Protein AF-0000000084526447 (afdb_homodimer)

Solvent-accessible surface area (backbone atoms only — not comparable to full-atom values): 24464 Å² total; per-residue (Å²): 120,60,74,82,53,64,22,21,62,47,30,57,46,52,72,67,58,48,51,52,49,49,68,57,42,78,48,70,50,77,42,50,63,66,36,70,79,43,54,52,67,42,79,49,63,55,31,36,35,30,63,37,50,38,36,32,34,33,40,65,47,93,87,65,54,66,25,44,58,45,77,42,48,33,22,29,61,77,42,55,64,23,67,59,59,30,33,40,76,32,26,34,31,23,66,28,60,27,33,31,37,33,31,46,42,70,57,53,51,51,51,26,58,74,32,49,67,51,40,38,50,59,49,29,54,54,44,44,53,39,36,48,37,45,48,49,31,38,38,54,38,71,38,53,73,58,26,33,49,32,25,49,53,54,50,50,52,52,54,32,35,55,40,67,64,31,75,84,81,52,63,28,78,45,73,59,51,55,61,55,52,8,29,59,65,39,42,53,49,70,53,39,54,50,38,50,47,52,34,37,74,70,52,29,32,43,76,54,96,37,26,36,36,72,70,28,60,69,57,31,30,62,61,24,57,53,69,70,68,46,69,58,72,64,37,42,66,87,73,97,123,57,75,84,54,62,22,22,61,48,30,57,46,51,72,66,57,49,51,51,48,51,68,57,41,77,47,69,50,79,43,50,62,66,36,70,80,42,52,51,67,43,80,49,62,56,31,36,35,30,62,36,50,39,37,32,33,33,40,65,47,92,88,64,53,65,24,44,58,45,76,41,46,32,22,30,61,77,42,55,64,23,66,58,60,32,34,39,76,32,29,33,30,25,64,28,61,26,32,32,36,33,31,45,40,69,58,54,51,50,51,25,58,74,32,50,64,51,40,37,51,57,50,29,54,54,43,44,54,39,36,49,38,45,47,50,32,38,36,56,38,71,39,53,72,56,26,34,50,33,28,50,52,52,50,51,51,54,55,32,34,55,39,67,64,31,75,85,81,51,65,30,79,45,74,58,51,56,61,54,51,9,29,59,66,38,45,53,48,70,54,40,54,50,37,51,47,52,34,37,75,69,52,28,31,44,76,55,96,36,27,35,37,71,69,27,61,69,56,31,29,61,62,23,60,54,68,70,69,47,70,59,72,64,38,43,64,88,74,99

Radius of gyration: 21.7 Å; Cα contacts (8 Å, |Δi|>4): 969; chains: 2; bounding box: 54×54×48 Å

Foldseek 3Di:
DDPLLCFFLVLLPDPVLVVLQVVQWPDKDKDAAFDWPAAFPDFDFKWKAWRAAKKFWWAADPVGDIATQDIDGRPATQPLVCLVVRGHNTIITGNHITMITMHGSVSLVVVCVVDVVSVVSSVVSVQLVVLVSVVLVVLQVPADPLLSLLQVVLVVQVRCVRSPQHDNQDKGFQQDDLPNVCSSNVHDSVSSVVSQVVCVVVQAWHDPPRIIGGRNNPVSCVSNVHDCVSNVDDSNVVVD/DDPLLCFFLVLLPDPVLVVLQVVQWPDKDKDAAFDWPAAFPDFDQKWKAWRAAKKFWWAADPVGDIATQDMDGRPATQPLVCLVVRGHNTIITGNHITMIIMHGSVSLVVVCVVDVVSVVSSVVSVQLVVLVSVVLVVLQVPADQLLSLLQVVLVVQVRCVRSPQHDNQDKGFQQDDLPNVCSSNVHDSVSSVVSQVVCVVVQAWHDPPRIIGGRDNPVSCVSNVHDCVSNVDDSNPVVD

InterPro domains:
  IPR000595 Cyclic nucleotide-binding domain [PF00027] (31-113)
  IPR000595 Cyclic nucleotide-binding domain [cd00038] (11-123)
  IPR012318 Crp-type HTH domain [PF13545] (150-219)
  IPR012318 Crp-type HTH domain [PS51063] (143-218)
  IPR012318 Crp-type HTH domain [SM00419] (168-216)
  IPR014710 RmlC-like jelly roll fold [G3DSA:2.60.120.10] (5-135)
  IPR018490 Cyclic nucleotide-binding domain superfamily [SSF51206] (9-129)
  IPR036388 Winged helix-like DNA-binding domain superfamily [G3DSA:1.10.10.10] (145-225)
  IPR036390 Winged helix DNA-binding domain superfamily [SSF46785] (149-219)

Nearest PDB structures (foldseek):
  8qto-assembly1_A-2  TM=9.232E-01  e=2.893E-15  Aliivibrio fischeri
  5e44-assembly1_A-2  TM=9.303E-01  e=6.858E-15  Aliivibrio fischeri
  5cvr-assembly1_A-2  TM=9.338E-01  e=3.639E-14  Aliivibrio fischeri
  7pza-assembly1_A  TM=8.428E-01  e=4.581E-14  Sinorhizobium meliloti 1021
  2xkp-assembly3_F  TM=8.494E-01  e=9.116E-11  Synechococcus elongatus PCC 7942 = FACHB-805

Structure (mmCIF, N/CA/C/O backbone):
data_AF-0000000084526447-model_v1
#
loop_
_entity.id
_entity.type
_entity.pdbx_description
1 polymer 'cAMP-binding protein'
#
loop_
_atom_site.group_PDB
_atom_site.id
_atom_site.type_symbol
_atom_site.label_atom_id
_atom_site.label_alt_id
_atom_site.label_comp_id
_atom_site.label_asym_id
_atom_site.label_entity_id
_atom_site.label_seq_id
_atom_site.pdbx_PDB_ins_code
_atom_site.Cartn_x
_atom_site.Cartn_y
_atom_site.Cartn_z
_atom_site.occupancy
_atom_site.B_iso_or_equiv
_atom_site.auth_seq_id
_atom_site.auth_comp_id
_atom_site.auth_asym_id
_atom_site.auth_atom_id
_atom_site.pdbx_PDB_model_num
ATOM 1 N N . MET A 1 1 ? 15.359 24.891 1.399 1 83.69 1 MET A N 1
ATOM 2 C CA . MET A 1 1 ? 14.914 24.078 2.521 1 83.69 1 MET A CA 1
ATOM 3 C C . MET A 1 1 ? 15.719 24.391 3.777 1 83.69 1 MET A C 1
ATOM 5 O O . MET A 1 1 ? 16.922 24.625 3.701 1 83.69 1 MET A O 1
ATOM 9 N N . ASP A 1 2 ? 15.047 24.625 4.832 1 80.38 2 ASP A N 1
ATOM 10 C CA . ASP A 1 2 ? 15.75 24.922 6.082 1 80.38 2 ASP A CA 1
ATOM 11 C C . ASP A 1 2 ? 15.414 23.891 7.156 1 80.38 2 ASP A C 1
ATOM 13 O O . ASP A 1 2 ? 14.859 22.828 6.855 1 80.38 2 ASP A O 1
ATOM 17 N N . ASP A 1 3 ? 15.836 24.188 8.359 1 85.44 3 ASP A N 1
ATOM 18 C CA . ASP A 1 3 ? 15.742 23.234 9.461 1 85.44 3 ASP A CA 1
ATOM 19 C C . ASP A 1 3 ? 14.289 22.938 9.797 1 85.44 3 ASP A C 1
ATOM 21 O O . ASP A 1 3 ? 13.977 21.859 10.305 1 85.44 3 ASP A O 1
ATOM 25 N N . THR A 1 4 ? 13.43 23.812 9.531 1 86.44 4 THR A N 1
ATOM 26 C CA . THR A 1 4 ? 12.023 23.594 9.852 1 86.44 4 THR A CA 1
ATOM 27 C C . THR A 1 4 ? 11.414 22.547 8.93 1 86.44 4 THR A C 1
ATOM 29 O O . THR A 1 4 ? 10.375 21.969 9.25 1 86.44 4 THR A O 1
ATOM 32 N N . ASN A 1 5 ? 12.133 22.297 7.836 1 93.5 5 ASN A N 1
ATOM 33 C CA . ASN A 1 5 ? 11.648 21.297 6.887 1 93.5 5 ASN A CA 1
ATOM 34 C C . ASN A 1 5 ? 12.125 19.891 7.254 1 93.5 5 ASN A C 1
ATOM 36 O O . ASN A 1 5 ? 11.633 18.906 6.711 1 93.5 5 ASN A O 1
ATOM 40 N N . TYR A 1 6 ? 13.086 19.875 8.156 1 94.94 6 TYR A N 1
ATOM 41 C CA . TYR A 1 6 ? 13.5 18.578 8.703 1 94.94 6 TYR A CA 1
ATOM 42 C C . TYR A 1 6 ? 12.5 18.078 9.742 1 94.94 6 TYR A C 1
ATOM 44 O O . TYR A 1 6 ? 12.742 18.188 10.945 1 94.94 6 TYR A O 1
ATOM 52 N N . THR A 1 7 ? 11.344 17.578 9.32 1 94.81 7 THR A N 1
ATOM 53 C CA . THR A 1 7 ? 10.203 17.203 10.148 1 94.81 7 THR A CA 1
ATOM 54 C C . THR A 1 7 ? 9.484 15.992 9.562 1 94.81 7 THR A C 1
ATOM 56 O O . THR A 1 7 ? 9.805 15.547 8.453 1 94.81 7 THR A O 1
ATOM 59 N N . GLY A 1 8 ? 8.594 15.375 10.344 1 95.88 8 GLY A N 1
ATOM 60 C CA . GLY A 1 8 ? 7.844 14.242 9.836 1 95.88 8 GLY A CA 1
ATOM 61 C C . GLY A 1 8 ? 8.727 13.062 9.453 1 95.88 8 GLY A C 1
ATOM 62 O O . GLY A 1 8 ? 9.672 12.742 10.172 1 95.88 8 GLY A O 1
ATOM 63 N N . MET A 1 9 ? 8.414 12.445 8.391 1 96.38 9 MET A N 1
ATOM 64 C CA . MET A 1 9 ? 9.031 11.172 8.031 1 96.38 9 MET A CA 1
ATOM 65 C C . MET A 1 9 ? 10.508 11.367 7.688 1 96.38 9 MET A C 1
ATOM 67 O O . MET A 1 9 ? 11.32 10.461 7.895 1 96.38 9 MET A O 1
ATOM 71 N N . VAL A 1 10 ? 10.938 12.562 7.195 1 96.62 10 VAL A N 1
ATOM 72 C CA . VAL A 1 10 ? 12.328 12.742 6.773 1 96.62 10 VAL A CA 1
ATOM 73 C C . VAL A 1 10 ? 13.227 12.867 8 1 96.62 10 VAL A C 1
ATOM 75 O O . VAL A 1 10 ? 14.453 12.844 7.883 1 96.62 10 VAL A O 1
ATOM 78 N N . ARG A 1 11 ? 12.609 12.977 9.164 1 95.69 11 ARG A N 1
ATOM 79 C CA . ARG A 1 11 ? 13.414 12.945 10.383 1 95.69 11 ARG A CA 1
ATO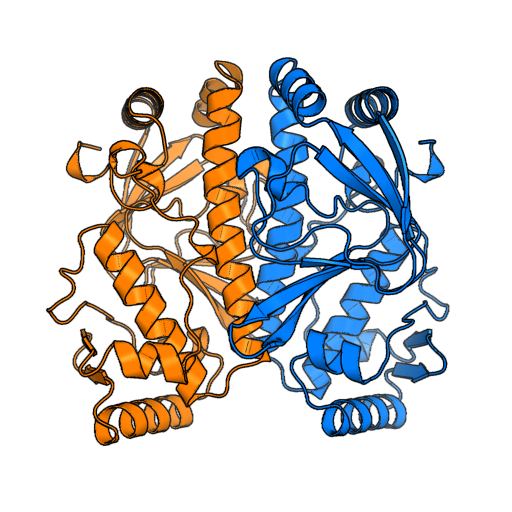M 80 C C . ARG A 1 11 ? 14.062 11.57 10.57 1 95.69 11 ARG A C 1
ATOM 82 O O . ARG A 1 11 ? 14.969 11.422 11.391 1 95.69 11 ARG A O 1
ATOM 89 N N . ARG A 1 12 ? 13.641 10.609 9.82 1 94.81 12 ARG A N 1
ATOM 90 C CA . ARG A 1 12 ? 14.25 9.289 9.836 1 94.81 12 ARG A CA 1
ATOM 91 C C . ARG A 1 12 ? 15.594 9.297 9.125 1 94.81 12 ARG A C 1
ATOM 93 O O . ARG A 1 12 ? 16.406 8.375 9.289 1 94.81 12 ARG A O 1
ATOM 100 N N . LEU A 1 13 ? 15.789 10.25 8.25 1 95.75 13 LEU A N 1
ATOM 101 C CA . LEU A 1 13 ? 17.078 10.367 7.555 1 95.75 13 LEU A CA 1
ATOM 102 C C . LEU A 1 13 ? 18.141 10.922 8.492 1 95.75 13 LEU A C 1
ATOM 104 O O . LEU A 1 13 ? 17.859 11.742 9.359 1 95.75 13 LEU A O 1
ATOM 108 N N . SER A 1 14 ? 19.344 10.492 8.281 1 94.31 14 SER A N 1
ATOM 109 C CA . SER A 1 14 ? 20.453 11.086 9.031 1 94.31 14 SER A CA 1
ATOM 110 C C . SER A 1 14 ? 20.594 12.57 8.727 1 94.31 14 SER A C 1
ATOM 112 O O . SER A 1 14 ? 20.25 13.023 7.633 1 94.31 14 SER A O 1
ATOM 114 N N . PRO A 1 15 ? 21.156 13.328 9.719 1 94 15 PRO A N 1
ATOM 115 C CA . PRO A 1 15 ? 21.391 14.75 9.469 1 94 15 PRO A CA 1
ATOM 116 C C . PRO A 1 15 ? 22.266 14.984 8.242 1 94 15 PRO A C 1
ATOM 118 O O . PRO A 1 15 ? 22.062 15.961 7.512 1 94 15 PRO A O 1
ATOM 121 N N . ASP A 1 16 ? 23.219 14.133 8.016 1 94.69 16 ASP A N 1
ATOM 122 C CA . ASP A 1 16 ? 24.109 14.273 6.871 1 94.69 16 ASP A CA 1
ATOM 123 C C . ASP A 1 16 ? 23.344 14.109 5.559 1 94.69 16 ASP A C 1
ATOM 125 O O . ASP A 1 16 ? 23.469 14.93 4.652 1 94.69 16 ASP A O 1
ATOM 129 N N . LEU A 1 17 ? 22.547 13.07 5.445 1 94.94 17 LEU A N 1
ATOM 130 C CA . LEU A 1 17 ? 21.766 12.867 4.23 1 94.94 17 LEU A CA 1
ATOM 131 C C . LEU A 1 17 ? 20.781 14.008 4.027 1 94.94 17 LEU A C 1
ATOM 133 O O . LEU A 1 17 ? 20.578 14.469 2.898 1 94.94 17 LEU A O 1
ATOM 137 N N . TRP A 1 18 ? 20.156 14.461 5.102 1 95.44 18 TRP A N 1
ATOM 138 C CA . TRP A 1 18 ? 19.234 15.586 5 1 95.44 18 TRP A CA 1
ATOM 139 C C . TRP A 1 18 ? 19.938 16.812 4.441 1 95.44 18 TRP A C 1
ATOM 141 O O . TRP A 1 18 ? 19.406 17.5 3.561 1 95.44 18 TRP A O 1
ATOM 151 N N . ARG A 1 19 ? 21.094 17.094 4.949 1 95.19 19 ARG A N 1
ATOM 152 C CA . ARG A 1 19 ? 21.875 18.234 4.461 1 95.19 19 ARG A CA 1
ATOM 153 C C . ARG A 1 19 ? 22.172 18.094 2.973 1 95.19 19 ARG A C 1
ATOM 155 O O . ARG A 1 19 ? 22.016 19.047 2.209 1 95.19 19 ARG A O 1
ATOM 162 N N . ARG A 1 20 ? 22.562 16.922 2.572 1 95.31 20 ARG A N 1
ATOM 163 C CA . ARG A 1 20 ? 22.891 16.688 1.169 1 95.31 20 ARG A CA 1
ATOM 164 C C . ARG A 1 20 ? 21.656 16.859 0.288 1 95.31 20 ARG A C 1
ATOM 166 O O . ARG A 1 20 ? 21.75 17.422 -0.808 1 95.31 20 ARG A O 1
ATOM 173 N N . LEU A 1 21 ? 20.516 16.359 0.787 1 95.56 21 LEU A N 1
ATOM 174 C CA . LEU A 1 21 ? 19.266 16.547 0.059 1 95.56 21 LEU A CA 1
ATOM 175 C C . LEU A 1 21 ? 18.922 18.031 -0.045 1 95.56 21 LEU A C 1
ATOM 177 O O . LEU A 1 21 ? 18.531 18.5 -1.114 1 95.56 21 LEU A O 1
ATOM 181 N N . SER A 1 22 ? 19.078 18.719 1.029 1 94.69 22 SER A N 1
ATOM 182 C CA . SER A 1 22 ? 18.75 20.141 1.068 1 94.69 22 SER A CA 1
ATOM 183 C C . SER A 1 22 ? 19.594 20.922 0.066 1 94.69 22 SER A C 1
ATOM 185 O O . SER A 1 22 ? 19.109 21.875 -0.535 1 94.69 22 SER A O 1
ATOM 187 N N . GLU A 1 23 ? 20.766 20.469 -0.119 1 93.75 23 GLU A N 1
ATOM 188 C CA . GLU A 1 23 ? 21.672 21.125 -1.06 1 93.75 23 GLU A CA 1
ATOM 189 C C . GLU A 1 23 ? 21.359 20.719 -2.498 1 93.75 23 GLU A C 1
ATOM 191 O O . GLU A 1 23 ? 21.594 21.5 -3.428 1 93.75 23 GLU A O 1
ATOM 196 N N . ALA A 1 24 ? 20.797 19.562 -2.623 1 93.19 24 ALA A N 1
ATOM 197 C CA . ALA A 1 24 ? 20.625 19 -3.957 1 93.19 24 ALA A CA 1
ATOM 198 C C . ALA A 1 24 ? 19.297 19.453 -4.57 1 93.19 24 ALA A C 1
ATOM 200 O O . ALA A 1 24 ? 19.078 19.297 -5.773 1 93.19 24 ALA A O 1
ATOM 201 N N . HIS A 1 25 ? 18.359 19.984 -3.754 1 92.56 25 HIS A N 1
ATOM 202 C CA . HIS A 1 25 ? 17.047 20.312 -4.316 1 92.56 25 HIS A CA 1
ATOM 203 C C . HIS A 1 25 ? 17.172 21.391 -5.383 1 92.56 25 HIS A C 1
ATOM 205 O O . HIS A 1 25 ? 18 22.281 -5.281 1 92.56 25 HIS A O 1
ATOM 211 N N . SER A 1 26 ? 16.359 21.391 -6.402 1 92.75 26 SER A N 1
ATOM 212 C CA . SER A 1 26 ? 16.422 22.281 -7.559 1 92.75 26 SER A CA 1
ATOM 213 C C . SER A 1 26 ? 15.484 23.469 -7.402 1 92.75 26 SER A C 1
ATOM 215 O O . SER A 1 26 ? 15.359 24.281 -8.312 1 92.75 26 SER A O 1
ATOM 217 N N . GLY A 1 27 ? 14.766 23.547 -6.312 1 94.56 27 GLY A N 1
ATOM 218 C CA . GLY A 1 27 ? 13.812 24.609 -6.043 1 94.56 27 GLY A CA 1
ATOM 219 C C . GLY A 1 27 ? 12.508 24.094 -5.457 1 94.56 27 GLY A C 1
ATOM 220 O O . GLY A 1 27 ? 12.375 22.906 -5.148 1 94.56 27 GLY A O 1
ATOM 221 N N . SER A 1 28 ? 11.664 25.125 -5.207 1 96.44 28 SER A N 1
ATOM 222 C CA . SER A 1 28 ? 10.336 24.797 -4.688 1 96.44 28 SER A CA 1
ATOM 223 C C . SER A 1 28 ? 9.242 25.406 -5.551 1 96.44 28 SER A C 1
ATOM 225 O O . SER A 1 28 ? 9.477 26.391 -6.258 1 96.44 28 SER A O 1
ATOM 227 N N . ILE A 1 29 ? 8.117 24.781 -5.551 1 97.44 29 ILE A N 1
ATOM 228 C CA . ILE A 1 29 ? 6.969 25.328 -6.266 1 97.44 29 ILE A CA 1
ATOM 229 C C . ILE A 1 29 ? 5.746 25.344 -5.352 1 97.44 29 ILE A C 1
ATOM 231 O O . ILE A 1 29 ? 5.668 24.547 -4.402 1 97.44 29 ILE A O 1
ATOM 235 N N . ASP A 1 30 ? 4.863 26.25 -5.707 1 98.38 30 ASP A N 1
ATOM 236 C CA . ASP A 1 30 ? 3.58 26.344 -5.02 1 98.38 30 ASP A CA 1
ATOM 237 C C . ASP A 1 30 ? 2.469 25.703 -5.855 1 98.38 30 ASP A C 1
ATOM 239 O O . ASP A 1 30 ? 2.443 25.859 -7.078 1 98.38 30 ASP A O 1
ATOM 243 N N . LEU A 1 31 ? 1.662 25 -5.16 1 98.38 31 LEU A N 1
ATOM 244 C CA . LEU A 1 31 ? 0.501 24.375 -5.793 1 98.38 31 LEU A CA 1
ATOM 245 C C . LEU A 1 31 ? -0.792 25.031 -5.309 1 98.38 31 LEU A C 1
ATOM 247 O O . LEU A 1 31 ? -0.927 25.344 -4.125 1 98.38 31 LEU A O 1
ATOM 251 N N . SER A 1 32 ? -1.731 25.203 -6.227 1 97.94 32 SER A N 1
ATOM 252 C CA . SER A 1 32 ? -3.062 25.688 -5.887 1 97.94 32 SER A CA 1
ATOM 253 C C . SER A 1 32 ? -3.963 24.562 -5.398 1 97.94 32 SER A C 1
ATOM 255 O O . SER A 1 32 ? -3.67 23.391 -5.625 1 97.94 32 SER A O 1
ATOM 257 N N . PRO A 1 33 ? -5.031 24.969 -4.691 1 95.31 33 PRO A N 1
ATOM 258 C CA . PRO A 1 33 ? -5.988 23.938 -4.285 1 95.31 33 PRO A CA 1
ATOM 259 C C . PRO A 1 33 ? -6.52 23.125 -5.469 1 95.31 33 PRO A C 1
ATOM 261 O O . PRO A 1 33 ? -6.926 23.703 -6.48 1 95.31 33 PRO A O 1
ATOM 264 N N . ARG A 1 34 ? -6.383 21.812 -5.35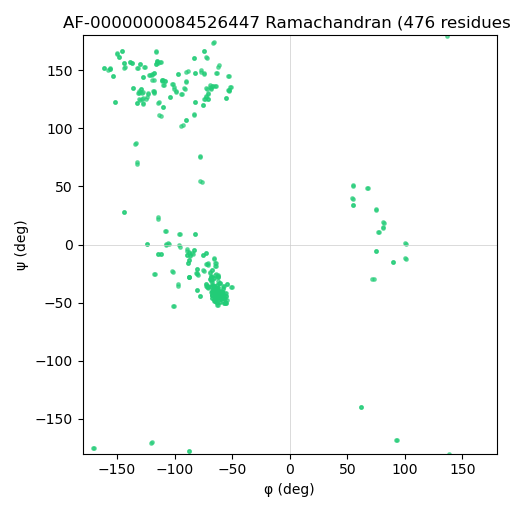9 1 93.81 34 ARG A N 1
ATOM 265 C CA . ARG A 1 34 ? -6.926 20.844 -6.305 1 93.81 34 ARG A CA 1
ATOM 266 C C . ARG A 1 34 ? -6.074 20.781 -7.566 1 93.81 34 ARG A C 1
ATOM 268 O O . ARG A 1 34 ? -6.477 20.172 -8.562 1 93.81 34 ARG A O 1
ATOM 275 N N . GLU A 1 35 ? -5 21.375 -7.457 1 97.44 35 GLU A N 1
ATOM 276 C CA . GLU A 1 35 ? -4.082 21.266 -8.586 1 97.44 35 GLU A CA 1
ATOM 277 C C . GLU A 1 35 ? -3.484 19.859 -8.672 1 97.44 35 GLU A C 1
ATOM 279 O O . GLU A 1 35 ? -3.018 19.312 -7.664 1 97.44 35 GLU A O 1
ATOM 284 N N . VAL A 1 36 ? -3.566 19.25 -9.898 1 97.62 36 VAL A N 1
ATOM 285 C CA . VAL A 1 36 ? -2.93 17.969 -10.141 1 97.62 36 VAL A CA 1
ATOM 286 C C . VAL A 1 36 ? -1.453 18.172 -10.469 1 97.62 36 VAL A C 1
ATOM 288 O O . VAL A 1 36 ? -1.115 18.719 -11.523 1 97.62 36 VAL A O 1
ATOM 291 N N . MET A 1 37 ? -0.598 17.75 -9.609 1 97.69 37 MET A N 1
ATOM 292 C CA . MET A 1 37 ? 0.84 17.922 -9.797 1 97.69 37 MET A CA 1
ATOM 293 C C . MET A 1 37 ? 1.388 16.891 -10.781 1 97.69 37 MET A C 1
ATOM 295 O O . MET A 1 37 ? 2.258 17.203 -11.594 1 97.69 37 MET A O 1
ATOM 299 N N . THR A 1 38 ? 0.958 15.656 -10.625 1 97.12 38 THR A N 1
ATOM 300 C CA . THR A 1 38 ? 1.364 14.547 -11.477 1 97.12 38 THR A CA 1
ATOM 301 C C . THR A 1 38 ? 0.161 13.688 -11.859 1 97.12 38 THR A C 1
ATOM 303 O O . THR A 1 38 ? -0.664 13.352 -11 1 97.12 38 THR A O 1
ATOM 306 N N . ARG A 1 39 ? 0.069 13.336 -13.109 1 96.12 39 ARG A N 1
ATOM 307 C CA . ARG A 1 39 ? -0.981 12.438 -13.578 1 96.12 39 ARG A CA 1
ATOM 308 C C . ARG A 1 39 ? -0.477 11 -13.656 1 96.12 39 ARG A C 1
ATOM 310 O O . ARG A 1 39 ? 0.679 10.758 -14.016 1 96.12 39 ARG A O 1
ATOM 317 N N . ALA A 1 40 ? -1.396 10.125 -13.383 1 95.5 40 ALA A N 1
ATOM 318 C CA . ALA A 1 40 ? -1.054 8.719 -13.562 1 95.5 40 ALA A CA 1
ATOM 319 C C . ALA A 1 40 ? -0.498 8.461 -14.961 1 95.5 40 ALA A C 1
ATOM 321 O O . ALA A 1 40 ? -1.024 8.977 -15.945 1 95.5 40 ALA A O 1
ATOM 322 N N . GLY A 1 41 ? 0.646 7.715 -14.961 1 93.94 41 GLY A N 1
ATOM 323 C CA . GLY A 1 41 ? 1.217 7.324 -16.234 1 93.94 41 GLY A CA 1
ATOM 324 C C . GLY A 1 41 ? 2.213 8.328 -16.781 1 93.94 41 GLY A C 1
ATOM 325 O O . GLY A 1 41 ? 2.963 8.031 -17.719 1 93.94 41 GLY A O 1
ATOM 326 N N . GLN A 1 42 ? 2.195 9.5 -16.234 1 94.81 42 GLN A N 1
ATOM 327 C CA . GLN A 1 42 ? 3.146 10.523 -16.672 1 94.81 42 GLN A CA 1
ATOM 328 C C . GLN A 1 42 ? 4.574 10.133 -16.297 1 94.81 42 GLN A C 1
ATOM 330 O O . GLN A 1 42 ? 4.828 9.688 -15.18 1 94.81 42 GLN A O 1
ATOM 335 N N . ARG A 1 43 ? 5.488 10.336 -17.266 1 95.81 43 ARG A N 1
ATOM 336 C CA . ARG A 1 43 ? 6.891 10.062 -16.984 1 95.81 43 ARG A CA 1
ATOM 337 C C . ARG A 1 43 ? 7.469 11.125 -16.047 1 95.81 43 ARG A C 1
ATOM 339 O O . ARG A 1 43 ? 7.277 12.328 -16.266 1 95.81 43 ARG A O 1
ATOM 346 N N . LEU A 1 44 ? 8.195 10.633 -15.039 1 95.94 44 LEU A N 1
ATOM 347 C CA . LEU A 1 44 ? 8.734 11.539 -14.039 1 95.94 44 LEU A CA 1
ATOM 348 C C . LEU A 1 44 ? 10.25 11.641 -14.148 1 95.94 44 LEU A C 1
ATOM 350 O O . LEU A 1 44 ? 10.93 10.633 -14.391 1 95.94 44 LEU A O 1
ATOM 354 N N . HIS A 1 45 ? 10.742 12.859 -13.938 1 96.5 45 HIS A N 1
ATOM 355 C CA . HIS A 1 45 ? 12.18 13.094 -13.891 1 96.5 45 HIS A CA 1
ATOM 356 C C . HIS A 1 45 ? 12.586 13.766 -12.586 1 96.5 45 HIS A C 1
ATOM 358 O O . HIS A 1 45 ? 13.773 14.039 -12.359 1 96.5 45 HIS A O 1
ATOM 364 N N . ARG A 1 46 ? 11.57 13.977 -11.805 1 97.44 46 ARG A N 1
ATOM 365 C CA . ARG A 1 46 ? 11.789 14.602 -10.5 1 97.44 46 ARG A CA 1
ATOM 366 C C . ARG A 1 46 ? 10.953 13.93 -9.422 1 97.44 46 ARG A C 1
ATOM 368 O O . ARG A 1 46 ? 9.969 13.25 -9.727 1 97.44 46 ARG A O 1
ATOM 375 N N . SER A 1 47 ? 11.375 14.062 -8.25 1 97.88 47 SER A N 1
ATOM 376 C CA . SER A 1 47 ? 10.594 13.742 -7.059 1 97.88 47 SER A CA 1
ATOM 377 C C . SER A 1 47 ? 10.312 14.992 -6.234 1 97.88 47 SER A C 1
ATOM 379 O O . SER A 1 47 ? 11.023 16 -6.355 1 97.88 47 SER A O 1
ATOM 381 N N . ALA A 1 48 ? 9.297 14.945 -5.438 1 98.44 48 ALA A N 1
ATOM 382 C CA . ALA A 1 48 ? 8.875 16.125 -4.684 1 98.44 48 ALA A CA 1
ATOM 383 C C . ALA A 1 48 ? 8.719 15.797 -3.199 1 98.44 48 ALA A C 1
ATOM 385 O O . ALA A 1 48 ? 8.125 14.781 -2.838 1 98.44 48 ALA A O 1
ATOM 386 N N . LEU A 1 49 ? 9.25 16.641 -2.363 1 98.5 49 LEU A N 1
ATOM 387 C CA . LEU A 1 49 ? 9.07 16.594 -0.916 1 98.5 49 LEU A CA 1
ATOM 388 C C . LEU A 1 49 ? 8.086 17.656 -0.454 1 98.5 49 LEU A C 1
ATOM 390 O O . LEU A 1 49 ? 8.258 18.844 -0.77 1 98.5 49 LEU A O 1
ATOM 394 N N . LEU A 1 50 ? 7.09 17.25 0.285 1 98.56 50 LEU A N 1
ATOM 395 C CA . LEU A 1 50 ? 6.078 18.188 0.754 1 98.56 50 LEU A CA 1
ATOM 396 C C . LEU A 1 50 ? 6.617 19.047 1.896 1 98.56 50 LEU A C 1
ATOM 398 O O . LEU A 1 50 ? 7.023 18.516 2.934 1 98.56 50 LEU A O 1
ATOM 402 N N . LEU A 1 51 ? 6.625 20.328 1.674 1 97.88 51 LEU A N 1
ATOM 403 C CA . LEU A 1 51 ? 7.145 21.266 2.672 1 97.88 51 LEU A CA 1
ATOM 404 C C . LEU A 1 51 ? 6.012 21.844 3.508 1 97.88 51 LEU A C 1
ATOM 406 O O . LEU A 1 51 ? 6.188 22.125 4.699 1 97.88 51 LEU A O 1
ATOM 410 N N . ASP A 1 52 ? 4.93 22.047 2.906 1 97.06 52 ASP A N 1
ATOM 411 C CA . ASP A 1 52 ? 3.75 22.609 3.545 1 97.06 52 ASP A CA 1
ATOM 412 C C . ASP A 1 52 ? 2.477 22.219 2.803 1 97.06 52 ASP A C 1
ATOM 414 O O . ASP A 1 52 ? 2.496 22.031 1.586 1 97.06 52 ASP A O 1
ATOM 418 N N . GLY A 1 53 ? 1.359 22.141 3.629 1 96.38 53 GLY A N 1
ATOM 419 C CA . GLY A 1 53 ? 0.082 21.766 3.045 1 96.38 53 GLY A CA 1
ATOM 420 C C . GLY A 1 53 ? -0.196 20.281 3.127 1 96.38 53 GLY A C 1
ATOM 421 O O . GLY A 1 53 ? 0.402 19.578 3.941 1 96.38 53 GLY A O 1
ATOM 422 N N . ILE A 1 54 ? -1.238 19.859 2.391 1 97.12 54 ILE A N 1
ATOM 423 C CA . ILE A 1 54 ? -1.658 18.469 2.34 1 97.12 54 ILE A CA 1
ATOM 424 C C . ILE A 1 54 ? -1.853 18.031 0.888 1 97.12 54 ILE A C 1
ATOM 426 O O . ILE A 1 54 ? -2.477 18.75 0.101 1 97.12 54 ILE A O 1
ATOM 430 N N . ILE A 1 55 ? -1.275 16.938 0.551 1 97.94 55 ILE A N 1
ATOM 431 C CA . ILE A 1 55 ? -1.399 16.375 -0.789 1 97.94 55 ILE A CA 1
ATOM 432 C C . ILE A 1 55 ? -1.992 14.961 -0.706 1 97.94 55 ILE A C 1
ATOM 434 O O . ILE A 1 55 ? -1.75 14.234 0.26 1 97.94 55 ILE A O 1
ATOM 438 N N . ALA A 1 56 ? -2.787 14.602 -1.705 1 97.81 56 ALA A N 1
ATOM 439 C CA . ALA A 1 56 ? -3.389 13.273 -1.782 1 97.81 56 ALA A CA 1
ATOM 440 C C . ALA A 1 56 ? -2.92 12.531 -3.029 1 97.81 56 ALA A C 1
ATOM 442 O O . ALA A 1 56 ? -2.562 13.148 -4.035 1 97.81 56 ALA A O 1
ATOM 443 N N . ARG A 1 57 ? -2.807 11.25 -2.932 1 97.94 57 ARG A N 1
ATOM 444 C CA . ARG A 1 57 ? -2.717 10.367 -4.09 1 97.94 57 ARG A CA 1
ATOM 445 C C . ARG A 1 57 ? -4.07 9.742 -4.41 1 97.94 57 ARG A C 1
ATOM 447 O O . ARG A 1 57 ? -4.75 9.234 -3.52 1 97.94 57 ARG A O 1
ATOM 454 N N . GLU A 1 58 ? -4.457 9.797 -5.656 1 97.06 58 GLU A N 1
ATOM 455 C CA . GLU A 1 58 ? -5.785 9.344 -6.062 1 97.06 58 GLU A CA 1
ATOM 456 C C . GLU A 1 58 ? -5.703 8.344 -7.215 1 97.06 58 GLU A C 1
ATOM 458 O O . GLU A 1 58 ? -5.043 8.609 -8.219 1 97.06 58 GLU A O 1
ATOM 463 N N . VAL A 1 59 ? -6.309 7.211 -7 1 96.19 59 VAL A N 1
ATOM 464 C CA . VAL A 1 59 ? -6.484 6.242 -8.078 1 96.19 59 VAL A CA 1
ATOM 465 C C . VAL A 1 59 ? -7.848 6.445 -8.734 1 96.19 59 VAL A C 1
ATOM 467 O O . VAL A 1 59 ? -8.867 6.559 -8.055 1 96.19 59 VAL A O 1
ATOM 470 N N . THR A 1 60 ? -7.82 6.539 -10.039 1 90 60 THR A N 1
ATOM 471 C CA . THR A 1 60 ? -9.039 6.723 -10.82 1 90 60 THR A CA 1
ATOM 472 C C . THR A 1 60 ? -9.25 5.547 -11.773 1 90 60 THR A C 1
ATOM 474 O O . THR A 1 60 ? -8.328 5.133 -12.469 1 90 60 THR A O 1
ATOM 477 N N . ASP A 1 61 ? -10.453 5.02 -11.781 1 85.12 61 ASP A N 1
ATOM 478 C CA . ASP A 1 61 ? -10.719 3.939 -12.727 1 85.12 61 ASP A CA 1
ATOM 479 C C . ASP A 1 61 ? -11.172 4.484 -14.078 1 85.12 61 ASP A C 1
ATOM 481 O O . ASP A 1 61 ? -11.219 5.703 -14.273 1 85.12 61 ASP A O 1
ATOM 485 N N . ARG A 1 62 ? -11.484 3.582 -15 1 81.56 62 ARG A N 1
ATOM 486 C CA . ARG A 1 62 ? -11.844 3.939 -16.375 1 81.56 62 ARG A CA 1
ATOM 487 C C . ARG A 1 62 ? -13.203 4.637 -16.406 1 81.56 62 ARG A C 1
ATOM 489 O O . ARG A 1 62 ? -13.5 5.375 -17.359 1 81.56 62 ARG A O 1
ATOM 496 N N . GLY A 1 63 ? -13.992 4.422 -15.477 1 80 63 GLY A N 1
ATOM 497 C CA . GLY A 1 63 ? -15.297 5.055 -15.406 1 80 63 GLY A CA 1
ATOM 498 C C . GLY A 1 63 ? -15.266 6.414 -14.734 1 80 63 GLY A C 1
ATOM 499 O O . GLY A 1 63 ? -16.281 7.105 -14.672 1 80 63 GLY A O 1
ATOM 500 N N . GLY A 1 64 ? -14.133 6.746 -14.148 1 83.75 64 GLY A N 1
ATOM 501 C CA . GLY A 1 64 ? -13.977 8.055 -13.539 1 83.75 64 GLY A CA 1
ATOM 502 C C . GLY A 1 64 ? -14.156 8.031 -12.031 1 83.75 64 GLY A C 1
ATOM 503 O O . GLY A 1 64 ? -14.07 9.07 -11.375 1 83.75 64 GLY A O 1
ATOM 504 N N . ASN A 1 65 ? -14.398 6.902 -11.461 1 86.88 65 ASN A N 1
ATOM 505 C CA . ASN A 1 65 ? -14.469 6.805 -10.008 1 86.88 65 ASN A CA 1
ATOM 506 C C . ASN A 1 65 ? -13.094 6.996 -9.367 1 86.88 65 ASN A C 1
ATOM 508 O O . ASN A 1 65 ? -12.102 6.441 -9.844 1 86.88 65 ASN A O 1
ATOM 512 N N . ARG A 1 66 ? -13.156 7.797 -8.312 1 90.69 66 ARG A N 1
ATOM 513 C CA . ARG A 1 66 ? -11.891 8.148 -7.672 1 90.69 66 ARG A CA 1
ATOM 514 C C . ARG A 1 66 ? -11.852 7.656 -6.227 1 90.69 66 ARG A C 1
ATOM 516 O O . ARG A 1 66 ? -12.867 7.668 -5.531 1 90.69 66 ARG A O 1
ATOM 523 N N . GLN A 1 67 ? -10.711 7.215 -5.871 1 95.69 67 GLN A N 1
ATOM 524 C CA . GLN A 1 67 ? -10.43 6.848 -4.488 1 95.69 67 GLN A CA 1
ATOM 525 C C . GLN A 1 67 ? -9.102 7.449 -4.023 1 95.69 67 GLN A C 1
ATOM 527 O O . GLN A 1 67 ? -8.07 7.262 -4.668 1 95.69 67 GLN A O 1
ATOM 532 N N . ILE A 1 68 ? -9.188 8.242 -2.963 1 97.56 68 ILE A N 1
ATOM 533 C CA . ILE A 1 68 ? -7.945 8.68 -2.328 1 97.56 68 ILE A CA 1
ATOM 534 C C . ILE A 1 68 ? -7.289 7.5 -1.613 1 97.56 68 ILE A C 1
ATOM 536 O O . ILE A 1 68 ? -7.914 6.844 -0.776 1 97.56 68 ILE A O 1
ATOM 540 N N . VAL A 1 69 ? -6.039 7.266 -1.964 1 97.62 69 VAL A N 1
ATOM 541 C CA . VAL A 1 69 ? -5.41 6.055 -1.444 1 97.62 69 VAL A CA 1
ATOM 542 C C . VAL A 1 69 ? -4.273 6.426 -0.499 1 97.62 69 VAL A C 1
ATOM 544 O O . VAL A 1 69 ? -3.703 5.562 0.17 1 97.62 69 VAL A O 1
ATOM 547 N N . SER A 1 70 ? -3.961 7.664 -0.441 1 97.81 70 SER A N 1
ATOM 548 C CA . SER A 1 70 ? -2.949 8.125 0.504 1 97.81 70 SER A CA 1
ATOM 549 C C . SER A 1 70 ? -3.053 9.633 0.735 1 97.81 70 SER A C 1
ATOM 551 O O . SER A 1 70 ? -3.533 10.367 -0.13 1 97.81 70 SER A O 1
ATOM 553 N N . ILE A 1 71 ? -2.633 10.023 1.922 1 98 71 ILE A N 1
ATOM 554 C CA . ILE A 1 71 ? -2.502 11.422 2.299 1 98 71 ILE A CA 1
ATOM 555 C C . ILE A 1 71 ? -1.067 11.711 2.736 1 98 71 ILE A C 1
ATOM 557 O O . ILE A 1 71 ? -0.492 10.961 3.527 1 98 71 ILE A O 1
ATOM 561 N N . GLN A 1 72 ? -0.564 12.742 2.172 1 98.25 72 GLN A N 1
ATOM 562 C CA . GLN A 1 72 ? 0.787 13.141 2.549 1 98.25 72 GLN A CA 1
ATOM 563 C C . GLN A 1 72 ? 0.771 14.445 3.352 1 98.25 72 GLN A C 1
ATOM 565 O O . GLN A 1 72 ? 0 15.352 3.049 1 98.25 72 GLN A O 1
ATOM 570 N N . VAL A 1 73 ? 1.54 14.5 4.371 1 97.81 73 VAL A N 1
ATOM 571 C CA . VAL A 1 73 ? 1.747 15.664 5.223 1 97.81 73 VAL A CA 1
ATOM 572 C C . VAL A 1 73 ? 3.199 16.125 5.121 1 97.81 73 VAL A C 1
ATOM 574 O O . VAL A 1 73 ? 4.039 15.43 4.551 1 97.81 73 VAL A O 1
ATOM 577 N N . PRO A 1 74 ? 3.533 17.328 5.594 1 97.88 74 PRO A N 1
ATOM 578 C CA . PRO A 1 74 ? 4.906 17.828 5.48 1 97.88 74 PRO A CA 1
ATOM 579 C C . PRO A 1 74 ? 5.941 16.844 6.004 1 97.88 74 PRO A C 1
ATOM 581 O O . PRO A 1 74 ? 5.754 16.25 7.07 1 97.88 74 PRO A O 1
ATOM 584 N N . GLY A 1 75 ? 7.016 16.688 5.219 1 97.62 75 GLY A N 1
ATOM 585 C CA . GLY A 1 75 ? 8.039 15.711 5.555 1 97.62 75 GLY A CA 1
ATOM 586 C C . GLY A 1 75 ? 7.922 14.43 4.75 1 97.62 75 GLY A C 1
ATOM 587 O O . GLY A 1 75 ? 8.836 13.602 4.766 1 97.62 75 GLY A O 1
ATOM 588 N N . ASP A 1 76 ? 6.832 14.289 4.09 1 98.19 76 ASP A N 1
ATOM 589 C CA . ASP A 1 76 ? 6.664 13.133 3.209 1 98.19 76 ASP A CA 1
ATOM 590 C C . ASP A 1 76 ? 7.129 13.453 1.79 1 98.19 76 ASP A C 1
ATOM 592 O O . ASP A 1 76 ? 6.793 14.508 1.244 1 98.19 76 ASP A O 1
ATOM 596 N N . PHE A 1 77 ? 7.902 12.539 1.2 1 98.25 77 PHE A N 1
ATOM 597 C CA . PHE A 1 77 ? 7.977 12.57 -0.255 1 98.25 77 PHE A CA 1
ATOM 598 C C . PHE A 1 77 ? 6.645 12.164 -0.875 1 98.25 77 PHE A C 1
ATOM 600 O O . PHE A 1 77 ? 6.059 11.148 -0.493 1 98.25 77 PHE A O 1
ATOM 607 N N . VAL A 1 78 ? 6.191 12.914 -1.858 1 97.69 78 VAL A N 1
ATOM 608 C CA . VAL A 1 78 ? 4.855 12.711 -2.412 1 97.69 78 VAL A CA 1
ATOM 609 C C . VAL A 1 78 ? 4.906 11.672 -3.525 1 97.69 78 VAL A C 1
ATOM 611 O O . VAL A 1 78 ? 3.934 10.953 -3.758 1 97.69 78 VAL A O 1
ATOM 614 N N . ASP A 1 79 ? 6.043 11.547 -4.203 1 97.5 79 ASP A N 1
ATOM 615 C CA . ASP A 1 79 ? 6.082 10.719 -5.402 1 97.5 79 ASP A CA 1
ATOM 616 C C . ASP A 1 79 ? 7.426 10 -5.523 1 97.5 79 ASP A C 1
ATOM 618 O O . ASP A 1 79 ? 7.867 9.68 -6.633 1 97.5 79 ASP A O 1
ATOM 622 N N . LEU A 1 80 ? 8.086 9.719 -4.418 1 96.81 80 LEU A N 1
ATOM 623 C CA . LEU A 1 80 ? 9.43 9.141 -4.43 1 96.81 80 LEU A CA 1
ATOM 624 C C . LEU A 1 80 ? 9.414 7.766 -5.086 1 96.81 80 LEU A C 1
ATOM 626 O O . LEU A 1 80 ? 10.422 7.332 -5.645 1 96.81 80 LEU A O 1
ATOM 630 N N . HIS A 1 81 ? 8.352 7.062 -5.047 1 93.81 81 HIS A N 1
ATOM 631 C CA . HIS A 1 81 ? 8.258 5.75 -5.668 1 93.81 81 HIS A CA 1
ATOM 632 C C . HIS A 1 81 ? 8.406 5.844 -7.184 1 93.81 81 HIS A C 1
ATOM 634 O O . HIS A 1 81 ? 8.695 4.848 -7.848 1 93.81 81 HIS A O 1
ATOM 640 N N . GLY A 1 82 ? 8.266 7.059 -7.703 1 94.94 82 GLY A N 1
ATOM 641 C CA . GLY A 1 82 ? 8.492 7.277 -9.125 1 94.94 82 GLY A CA 1
ATOM 642 C C . GLY A 1 82 ? 9.961 7.211 -9.508 1 94.94 82 GLY A C 1
ATOM 643 O O . GLY A 1 82 ? 10.289 7.102 -10.688 1 94.94 82 GLY A O 1
ATOM 644 N N . LEU A 1 83 ? 10.812 7.312 -8.57 1 95.56 83 LEU A N 1
ATOM 645 C CA . LEU A 1 83 ? 12.242 7.27 -8.875 1 95.56 83 LEU A CA 1
ATOM 646 C C . LEU A 1 83 ? 12.625 5.926 -9.484 1 95.56 83 LEU A C 1
ATOM 648 O O . LEU A 1 83 ? 13.164 5.875 -10.594 1 95.56 83 LEU A O 1
ATOM 652 N N . PRO A 1 84 ? 12.289 4.809 -8.859 1 94.94 84 PRO A N 1
ATOM 653 C CA . PRO A 1 84 ? 12.68 3.535 -9.469 1 94.94 84 PRO A CA 1
ATOM 654 C C . PRO A 1 84 ? 11.734 3.105 -10.594 1 94.94 84 PRO A C 1
ATOM 656 O O . PRO A 1 84 ? 12.117 2.322 -11.461 1 94.94 84 PRO A O 1
ATOM 659 N N . LEU A 1 85 ? 10.484 3.611 -10.641 1 94.5 85 LEU A N 1
ATOM 660 C CA . LEU A 1 85 ? 9.492 3.143 -11.609 1 94.5 85 LEU A CA 1
ATOM 661 C C . LEU A 1 85 ? 9.359 4.125 -12.766 1 94.5 85 LEU A C 1
ATOM 663 O O . LEU A 1 85 ? 8.82 3.779 -13.82 1 94.5 85 LEU A O 1
ATOM 667 N N . LYS A 1 86 ? 9.688 5.34 -12.609 1 94.06 86 LYS A N 1
ATOM 668 C CA . LYS A 1 86 ? 9.719 6.426 -13.578 1 94.06 86 LYS A CA 1
ATOM 669 C C . LYS A 1 86 ? 8.312 6.918 -13.898 1 94.06 86 LYS A C 1
ATOM 671 O O . LYS A 1 86 ? 8.141 7.895 -14.625 1 94.06 86 LYS A O 1
ATOM 676 N N . GLN A 1 87 ? 7.336 6.293 -13.398 1 94.38 87 GLN A N 1
ATOM 677 C CA . GLN A 1 87 ? 5.949 6.746 -13.484 1 94.38 87 GLN A CA 1
ATOM 678 C C . GLN A 1 87 ? 5.148 6.293 -12.266 1 94.38 87 GLN A C 1
ATOM 680 O O . GLN A 1 87 ? 5.598 5.43 -11.508 1 94.38 87 GLN A O 1
ATOM 685 N N . LEU A 1 88 ? 3.994 6.957 -12.117 1 94.88 88 LEU A N 1
ATOM 686 C CA . LEU A 1 88 ? 3.102 6.578 -11.031 1 94.88 88 LEU A CA 1
ATOM 687 C C . LEU A 1 88 ? 1.824 5.941 -11.57 1 94.88 88 LEU A C 1
ATOM 689 O O . LEU A 1 88 ? 1.446 6.176 -12.719 1 94.88 88 LEU A O 1
ATOM 693 N N . ASP A 1 89 ? 1.162 5.152 -10.734 1 94.44 89 ASP A N 1
ATOM 694 C CA . ASP A 1 89 ? -0.104 4.5 -11.055 1 94.44 89 ASP A CA 1
ATOM 695 C C . ASP A 1 89 ? -1.288 5.316 -10.547 1 94.44 89 ASP A C 1
ATOM 697 O O . ASP A 1 89 ? -2.42 4.832 -10.523 1 94.44 89 ASP A O 1
ATOM 701 N N . HIS A 1 90 ? -1.063 6.5 -10.094 1 96.75 90 HIS A N 1
ATOM 702 C CA . HIS A 1 90 ? -2.064 7.355 -9.469 1 96.75 90 HIS A CA 1
ATOM 703 C C . HIS A 1 90 ? -1.777 8.828 -9.742 1 96.75 90 HIS A C 1
ATOM 705 O O . HIS A 1 90 ? -0.659 9.188 -10.117 1 96.75 90 HIS A O 1
ATOM 711 N N . ASP A 1 91 ? -2.797 9.656 -9.555 1 97.12 91 ASP A N 1
ATOM 712 C CA . ASP A 1 91 ? -2.625 11.109 -9.586 1 97.12 91 ASP A CA 1
ATOM 713 C C . ASP A 1 91 ? -2.127 11.633 -8.242 1 97.12 91 ASP A C 1
ATOM 715 O O . ASP A 1 91 ? -2.432 11.055 -7.195 1 97.12 91 ASP A O 1
ATOM 719 N N . VAL A 1 92 ? -1.366 12.648 -8.305 1 98.06 92 VAL A N 1
ATOM 720 C CA . VAL A 1 92 ? -0.94 13.398 -7.129 1 98.06 92 VAL A CA 1
ATOM 721 C C . VAL A 1 92 ? -1.606 14.773 -7.121 1 98.06 92 VAL A C 1
ATOM 723 O O . VAL A 1 92 ? -1.37 15.586 -8.016 1 98.06 92 VAL A O 1
ATOM 726 N N . VAL A 1 93 ? -2.428 15.039 -6.074 1 97.5 93 VAL A N 1
ATOM 727 C CA . VAL A 1 93 ? -3.32 16.188 -6.105 1 97.5 93 VAL A CA 1
ATOM 728 C C . VAL A 1 93 ? -3.17 17 -4.816 1 97.5 93 VAL A C 1
ATOM 730 O O . VAL A 1 93 ? -3.207 16.438 -3.71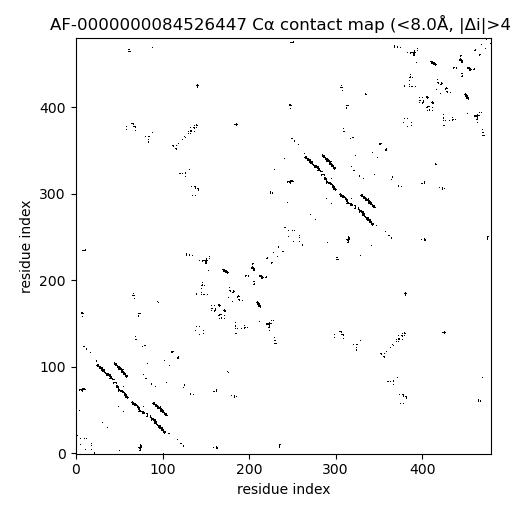9 1 97.5 93 VAL A O 1
ATOM 733 N N . ALA A 1 94 ? -3.016 18.297 -4.98 1 97.75 94 ALA A N 1
ATOM 734 C CA . ALA A 1 94 ? -3.006 19.172 -3.805 1 97.75 94 ALA A CA 1
ATOM 735 C C . ALA A 1 94 ? -4.406 19.312 -3.213 1 97.75 94 ALA A C 1
ATOM 737 O O . ALA A 1 94 ? -5.352 19.672 -3.918 1 97.75 94 ALA A O 1
ATOM 738 N N . MET A 1 95 ? -4.562 19.047 -1.884 1 95.06 95 MET A N 1
ATOM 739 C CA . MET A 1 95 ? -5.871 19.125 -1.238 1 95.06 95 MET A CA 1
ATOM 740 C C . MET A 1 95 ? -6.152 20.547 -0.758 1 95.06 95 MET A C 1
ATOM 742 O O . MET A 1 95 ? -7.246 20.828 -0.274 1 95.06 95 MET A O 1
ATOM 746 N N . GLY A 1 96 ? -5.352 21.453 -0.786 1 94.69 96 GLY A N 1
ATOM 747 C CA . GLY A 1 96 ? -5.262 22.875 -0.509 1 94.69 96 GLY A CA 1
ATOM 748 C C . GLY A 1 96 ? -3.965 23.5 -0.995 1 94.69 96 GLY A C 1
ATOM 749 O O . GLY A 1 96 ? -3.199 22.859 -1.721 1 94.69 96 GLY A O 1
ATOM 750 N N . PRO A 1 97 ? -3.852 24.812 -0.639 1 96.81 97 PRO A N 1
ATOM 751 C CA . PRO A 1 97 ? -2.533 25.359 -0.966 1 96.81 97 PRO A CA 1
ATOM 752 C C . PRO A 1 97 ? -1.389 24.516 -0.396 1 96.81 97 PRO A C 1
ATOM 754 O O . PRO A 1 97 ? -1.455 24.078 0.753 1 96.81 97 PRO A O 1
ATOM 757 N N . ALA A 1 98 ? -0.402 24.25 -1.251 1 97.75 98 ALA A N 1
ATOM 758 C CA . ALA A 1 98 ? 0.726 23.438 -0.821 1 97.75 98 ALA A CA 1
ATOM 759 C C . ALA A 1 98 ? 2.031 23.922 -1.442 1 97.75 98 ALA A C 1
ATOM 761 O O . ALA A 1 98 ? 2.016 24.688 -2.416 1 97.75 98 ALA A O 1
ATOM 762 N N . ARG A 1 99 ? 3.115 23.625 -0.809 1 98.25 99 ARG A N 1
ATOM 763 C CA . ARG A 1 99 ? 4.461 23.922 -1.286 1 98.25 99 ARG A CA 1
ATOM 764 C C . ARG A 1 99 ? 5.332 22.656 -1.276 1 98.25 99 ARG A C 1
ATOM 766 O O . ARG A 1 99 ? 5.352 21.922 -0.293 1 98.25 99 ARG A O 1
ATOM 773 N N . VAL A 1 100 ? 6.027 22.391 -2.408 1 98.31 100 VAL A N 1
ATOM 774 C CA . VAL A 1 100 ? 6.879 21.203 -2.492 1 98.31 100 VAL A CA 1
ATOM 775 C C . VAL A 1 100 ? 8.281 21.594 -2.943 1 98.31 100 VAL A C 1
ATOM 777 O O . VAL A 1 100 ? 8.445 22.547 -3.721 1 98.31 100 VAL A O 1
ATOM 780 N N . ALA A 1 101 ? 9.25 20.938 -2.424 1 98.44 101 ALA A N 1
ATOM 781 C CA . ALA A 1 101 ? 10.609 21.016 -2.939 1 98.44 101 ALA A CA 1
ATOM 782 C C . ALA A 1 101 ? 10.859 19.953 -4 1 98.44 101 ALA A C 1
ATOM 784 O O . ALA A 1 101 ? 10.445 18.797 -3.84 1 98.44 101 ALA A O 1
ATOM 785 N N . LEU A 1 102 ? 11.562 20.281 -5.035 1 98.19 102 LEU A N 1
ATOM 786 C CA . LEU A 1 102 ? 11.766 19.375 -6.156 1 98.19 102 LEU A CA 1
ATOM 787 C C . LEU A 1 102 ? 13.195 18.859 -6.18 1 98.19 102 LEU A C 1
ATOM 789 O O . LEU A 1 102 ? 14.141 19.594 -5.895 1 98.19 102 LEU A O 1
ATOM 793 N N . PHE A 1 103 ? 13.367 17.578 -6.504 1 98.12 103 PHE A N 1
ATOM 794 C CA . PHE A 1 103 ? 14.664 16.906 -6.625 1 98.12 103 PHE A CA 1
ATOM 795 C C . PHE A 1 103 ? 14.781 16.203 -7.969 1 98.12 103 PHE A C 1
ATOM 797 O O . PHE A 1 103 ? 13.977 15.32 -8.281 1 98.12 103 PHE A O 1
ATOM 804 N N . GLU A 1 104 ? 15.781 16.578 -8.742 1 97.88 104 GLU A N 1
ATOM 805 C CA . GLU A 1 104 ? 16.016 15.867 -9.992 1 97.88 104 GLU A CA 1
ATOM 806 C C . GLU A 1 104 ? 16.391 14.406 -9.734 1 97.88 104 GLU A C 1
ATOM 808 O O . GLU A 1 104 ? 17.219 14.125 -8.859 1 97.88 104 GLU A O 1
ATOM 813 N N . HIS A 1 105 ? 15.797 13.484 -10.523 1 97.12 105 HIS A N 1
ATOM 814 C CA . HIS A 1 105 ? 16.109 12.07 -10.352 1 97.12 105 HIS A CA 1
ATOM 815 C C . HIS A 1 105 ? 17.594 11.812 -10.531 1 97.12 105 HIS A C 1
ATOM 817 O O . HIS A 1 105 ? 18.188 11 -9.812 1 97.12 105 HIS A O 1
ATOM 823 N N . ASP A 1 106 ? 18.234 12.492 -11.469 1 96.19 106 ASP A N 1
ATOM 824 C CA . ASP A 1 106 ? 19.672 12.32 -11.695 1 96.19 106 ASP A CA 1
ATOM 825 C C . ASP A 1 106 ? 20.469 12.648 -10.438 1 96.19 106 ASP A C 1
ATOM 827 O O . ASP A 1 106 ? 21.438 11.961 -10.117 1 96.19 106 ASP A O 1
ATOM 831 N N . ASP A 1 107 ? 20.078 13.656 -9.797 1 96.31 107 ASP A N 1
ATOM 832 C CA . ASP A 1 107 ? 20.781 14.062 -8.578 1 96.31 107 ASP A CA 1
ATOM 833 C C . ASP A 1 107 ? 20.578 13.031 -7.465 1 96.31 107 ASP A C 1
ATOM 835 O O . ASP A 1 107 ? 21.5 12.711 -6.73 1 96.31 107 ASP A O 1
ATOM 839 N N . LEU A 1 108 ? 19.344 12.547 -7.316 1 96.44 108 LEU A N 1
ATOM 840 C CA . LEU A 1 108 ? 19.062 11.523 -6.316 1 96.44 108 LEU A CA 1
ATOM 841 C C . LEU A 1 108 ? 19.828 10.242 -6.617 1 96.44 108 LEU A C 1
ATOM 843 O O . LEU A 1 108 ? 20.359 9.602 -5.703 1 96.44 108 LEU A O 1
ATOM 847 N N . GLU A 1 109 ? 19.906 9.898 -7.852 1 94.69 109 GLU A N 1
ATOM 848 C CA . GLU A 1 109 ? 20.641 8.711 -8.258 1 94.69 109 GLU A CA 1
ATOM 849 C C . GLU A 1 109 ? 22.125 8.859 -7.941 1 94.69 109 GLU A C 1
ATOM 851 O O . GLU A 1 109 ? 22.781 7.898 -7.508 1 94.69 109 GLU A O 1
ATOM 856 N N . ARG A 1 110 ? 22.688 10.023 -8.172 1 94.56 110 ARG A N 1
ATOM 857 C CA . ARG A 1 110 ? 24.078 10.281 -7.816 1 94.56 110 ARG A CA 1
ATOM 858 C C . ARG A 1 110 ? 24.297 10.117 -6.316 1 94.56 110 ARG A C 1
ATOM 860 O O . ARG A 1 110 ? 25.281 9.492 -5.895 1 94.56 110 ARG A O 1
ATOM 867 N N . LEU A 1 111 ? 23.359 10.656 -5.543 1 94.25 111 LEU A N 1
ATOM 868 C CA . LEU A 1 111 ? 23.453 10.539 -4.094 1 94.25 111 LEU A CA 1
ATOM 869 C C . LEU A 1 111 ? 23.453 9.07 -3.67 1 94.25 111 LEU A C 1
ATOM 871 O O . LEU A 1 111 ? 24.25 8.664 -2.816 1 94.25 111 LEU A O 1
ATOM 875 N N . MET A 1 112 ? 22.609 8.281 -4.246 1 93.06 112 MET A N 1
ATOM 876 C CA . MET A 1 112 ? 22.5 6.863 -3.936 1 93.06 112 MET A CA 1
ATOM 877 C C . MET A 1 112 ? 23.75 6.105 -4.359 1 93.06 112 MET A C 1
ATOM 879 O O . MET A 1 112 ? 24.141 5.125 -3.721 1 93.06 112 MET A O 1
ATOM 883 N N . GLY A 1 113 ? 24.375 6.527 -5.473 1 92.12 113 GLY A N 1
ATOM 884 C CA . GLY A 1 113 ? 25.609 5.938 -5.926 1 92.12 113 GLY A CA 1
ATOM 885 C C . GLY A 1 113 ? 26.781 6.23 -5.008 1 92.12 113 GLY A C 1
ATOM 886 O O . GLY A 1 113 ? 27.719 5.43 -4.898 1 92.12 113 GLY A O 1
ATOM 887 N N . ASP A 1 114 ? 26.703 7.32 -4.348 1 92.81 114 ASP A N 1
ATOM 888 C CA . ASP A 1 114 ? 27.766 7.738 -3.455 1 92.81 114 ASP A CA 1
ATOM 889 C C . ASP A 1 114 ? 27.828 6.859 -2.209 1 92.81 114 ASP A C 1
ATOM 891 O O . ASP A 1 114 ? 28.906 6.598 -1.673 1 92.81 114 ASP A O 1
ATOM 895 N N . ASP A 1 115 ? 26.672 6.469 -1.739 1 92.94 115 ASP A N 1
ATOM 896 C CA . ASP A 1 115 ? 26.594 5.703 -0.501 1 92.94 115 ASP A CA 1
ATOM 897 C C . ASP A 1 115 ? 25.359 4.797 -0.501 1 92.94 115 ASP A C 1
ATOM 899 O O . ASP A 1 115 ? 24.234 5.277 -0.556 1 92.94 115 ASP A O 1
ATOM 903 N N . ALA A 1 116 ? 25.625 3.539 -0.343 1 91.38 116 ALA A N 1
ATOM 904 C CA . ALA A 1 116 ? 24.547 2.561 -0.346 1 91.38 116 ALA A CA 1
ATOM 905 C C . ALA A 1 116 ? 23.578 2.811 0.807 1 91.38 116 ALA A C 1
ATOM 907 O O . ALA A 1 116 ? 22.391 2.494 0.708 1 91.38 116 ALA A O 1
ATOM 908 N N . GLU A 1 117 ? 24.078 3.396 1.834 1 92.88 117 GLU A N 1
ATOM 909 C CA . GLU A 1 117 ? 23.234 3.707 2.977 1 92.88 117 GLU A CA 1
ATOM 910 C C . GLU A 1 117 ? 22.203 4.781 2.623 1 92.88 117 GLU A C 1
ATOM 912 O O . GLU A 1 117 ? 21.109 4.809 3.184 1 92.88 117 GLU A O 1
ATOM 917 N N . TYR A 1 118 ? 22.562 5.688 1.742 1 95.12 118 TYR A N 1
ATOM 918 C CA . TYR A 1 118 ? 21.609 6.703 1.296 1 95.12 118 TYR A CA 1
ATOM 919 C C . TYR A 1 118 ? 20.469 6.074 0.491 1 95.12 118 TYR A C 1
ATOM 921 O O . TYR A 1 118 ? 19.312 6.438 0.66 1 95.12 118 TYR A O 1
ATOM 929 N N . ALA A 1 119 ? 20.844 5.133 -0.325 1 94.75 119 ALA A N 1
ATOM 930 C CA . ALA A 1 119 ? 19.828 4.406 -1.088 1 94.75 119 ALA A CA 1
ATOM 931 C C . ALA A 1 119 ? 18.859 3.672 -0.161 1 94.75 119 ALA A C 1
ATOM 933 O O . ALA A 1 119 ? 17.641 3.75 -0.334 1 94.75 119 ALA A O 1
ATOM 934 N N . ARG A 1 120 ? 19.406 3.045 0.795 1 94.56 120 ARG A N 1
ATOM 935 C CA . ARG A 1 120 ? 18.594 2.293 1.745 1 94.56 120 ARG A CA 1
ATOM 936 C C . ARG A 1 120 ? 17.672 3.223 2.537 1 94.56 120 ARG A C 1
ATOM 938 O O . ARG A 1 120 ? 16.516 2.891 2.799 1 94.56 120 ARG A O 1
ATOM 945 N N . ALA A 1 121 ? 18.203 4.301 2.902 1 95.75 121 ALA A N 1
ATOM 946 C CA . ALA A 1 121 ? 17.422 5.266 3.686 1 95.75 121 ALA A CA 1
ATOM 947 C C . ALA A 1 121 ? 16.25 5.805 2.883 1 95.75 121 ALA A C 1
ATOM 949 O O . ALA A 1 121 ? 15.125 5.859 3.381 1 95.75 121 ALA A O 1
ATOM 950 N N . LEU A 1 122 ? 16.469 6.211 1.652 1 97.06 122 LEU A N 1
ATOM 951 C CA . LEU A 1 122 ? 15.391 6.691 0.798 1 97.06 122 LEU A CA 1
ATOM 952 C C . LEU A 1 122 ? 14.375 5.582 0.523 1 97.06 122 LEU A C 1
ATOM 954 O O . LEU A 1 122 ? 13.172 5.816 0.542 1 97.06 122 LEU A O 1
ATOM 958 N N . TRP A 1 123 ? 14.906 4.406 0.314 1 97.25 123 TRP A N 1
ATOM 959 C CA . TRP A 1 123 ? 14.07 3.227 0.141 1 97.25 123 TRP A CA 1
ATOM 960 C C . TRP A 1 123 ? 13.195 2.998 1.365 1 97.25 123 TRP A C 1
ATOM 962 O O . TRP A 1 123 ? 12 2.723 1.237 1 97.25 123 TRP A O 1
ATOM 972 N N . SER A 1 124 ? 13.695 3.178 2.527 1 97 124 SER A N 1
ATOM 973 C CA . SER A 1 124 ? 12.953 2.957 3.764 1 97 124 SER A CA 1
ATOM 974 C C . SER A 1 124 ? 11.773 3.91 3.877 1 97 124 SER A C 1
ATOM 976 O O . SER A 1 124 ? 10.719 3.543 4.398 1 97 124 SER A O 1
ATOM 978 N N . LEU A 1 125 ? 11.914 5.117 3.395 1 97.62 125 LEU A N 1
ATOM 979 C CA . LEU A 1 125 ? 10.805 6.059 3.42 1 97.62 125 LEU A CA 1
ATOM 980 C C . LEU A 1 125 ? 9.625 5.535 2.598 1 97.62 125 LEU A C 1
ATOM 982 O O . LEU A 1 125 ? 8.477 5.637 3.021 1 97.62 125 LEU A O 1
ATOM 986 N N . THR A 1 126 ? 9.922 4.984 1.458 1 97.94 126 THR A N 1
ATOM 987 C CA . THR A 1 126 ? 8.852 4.465 0.609 1 97.94 126 THR A CA 1
ATOM 988 C C . THR A 1 126 ? 8.211 3.23 1.237 1 97.94 126 THR A C 1
ATOM 990 O O . THR A 1 126 ? 7.027 2.963 1.027 1 97.94 126 THR A O 1
ATOM 993 N N . MET A 1 127 ? 8.977 2.467 2.012 1 97.44 127 MET A N 1
ATOM 994 C CA . MET A 1 127 ? 8.43 1.279 2.664 1 97.44 127 MET A CA 1
ATOM 995 C C . MET A 1 127 ? 7.508 1.666 3.814 1 97.44 127 MET A C 1
ATOM 997 O O . MET A 1 127 ? 6.508 0.987 4.07 1 97.44 127 MET A O 1
ATOM 1001 N N . ILE A 1 128 ? 7.801 2.736 4.504 1 97.31 128 ILE A N 1
ATOM 1002 C CA . ILE A 1 128 ? 6.883 3.238 5.523 1 97.31 128 ILE A CA 1
ATOM 1003 C C . ILE A 1 128 ? 5.582 3.693 4.867 1 97.31 128 ILE A C 1
ATOM 1005 O O . ILE A 1 128 ? 4.492 3.383 5.355 1 97.31 128 ILE A O 1
ATOM 1009 N N . ASP A 1 129 ? 5.75 4.379 3.805 1 97.31 129 ASP A N 1
ATOM 1010 C CA . ASP A 1 129 ? 4.578 4.77 3.027 1 97.31 129 ASP A CA 1
ATOM 1011 C C . ASP A 1 129 ? 3.744 3.553 2.637 1 97.31 129 ASP A C 1
ATOM 1013 O O . ASP A 1 129 ? 2.52 3.566 2.76 1 97.31 129 ASP A O 1
ATOM 1017 N N . ALA A 1 130 ? 4.371 2.527 2.205 1 97.19 130 ALA A N 1
ATOM 1018 C CA . ALA A 1 130 ? 3.689 1.292 1.827 1 97.19 130 ALA A CA 1
ATOM 1019 C C . ALA A 1 130 ? 3.027 0.64 3.037 1 97.19 130 ALA A C 1
ATOM 1021 O O . ALA A 1 130 ? 1.959 0.036 2.918 1 97.19 130 ALA A O 1
ATOM 1022 N N . SER A 1 131 ? 3.678 0.708 4.145 1 97.25 131 SER A N 1
ATOM 1023 C CA . SER A 1 131 ? 3.092 0.187 5.375 1 97.25 131 SER A CA 1
ATOM 1024 C C . SER A 1 131 ? 1.789 0.904 5.715 1 97.25 131 SER A C 1
ATOM 1026 O O . SER A 1 131 ? 0.8 0.264 6.082 1 97.25 131 SER A O 1
ATOM 1028 N N . ILE A 1 132 ? 1.803 2.17 5.609 1 97.5 132 ILE A N 1
ATOM 1029 C CA . ILE A 1 132 ? 0.596 2.955 5.844 1 97.5 132 ILE A CA 1
ATOM 1030 C C . ILE A 1 132 ? -0.496 2.527 4.863 1 97.5 132 ILE A C 1
ATOM 1032 O O . ILE A 1 132 ? -1.652 2.35 5.254 1 97.5 132 ILE A O 1
ATOM 1036 N N . SER A 1 133 ? -0.123 2.332 3.656 1 97.12 133 SER A N 1
ATOM 1037 C CA . SER A 1 133 ? -1.072 1.886 2.643 1 97.12 133 SER A CA 1
ATOM 1038 C C . SER A 1 133 ? -1.674 0.532 3.008 1 97.12 133 SER A C 1
ATOM 1040 O O . SER A 1 133 ? -2.879 0.321 2.855 1 97.12 133 SER A O 1
ATOM 1042 N N . ARG A 1 134 ? -0.873 -0.396 3.479 1 96.38 134 ARG A N 1
ATOM 1043 C CA . ARG A 1 134 ? -1.378 -1.701 3.895 1 96.38 134 ARG A CA 1
ATOM 1044 C C . ARG A 1 134 ? -2.357 -1.564 5.055 1 96.38 134 ARG A C 1
ATOM 1046 O O . ARG A 1 134 ? -3.361 -2.279 5.113 1 96.38 134 ARG A O 1
ATOM 1053 N N . HIS A 1 135 ? -2.076 -0.683 5.902 1 96.56 135 HIS A N 1
ATOM 1054 C CA . HIS A 1 135 ? -3.006 -0.457 7.004 1 96.56 135 HIS A CA 1
ATOM 1055 C C . HIS A 1 135 ? -4.344 0.072 6.492 1 96.56 135 HIS A C 1
ATOM 1057 O O . HIS A 1 135 ? -5.398 -0.274 7.031 1 96.56 135 HIS A O 1
ATOM 1063 N N . TRP A 1 136 ? -4.285 0.945 5.5 1 97.25 136 TRP A N 1
ATOM 1064 C CA . TRP A 1 136 ? -5.531 1.423 4.906 1 97.25 136 TRP A CA 1
ATOM 1065 C C . TRP A 1 136 ? -6.336 0.267 4.324 1 97.25 136 TRP A C 1
ATOM 1067 O O . TRP A 1 136 ? -7.562 0.23 4.449 1 97.25 136 TRP A O 1
ATOM 1077 N N . THR A 1 137 ? -5.648 -0.63 3.697 1 96.06 137 THR A N 1
ATOM 1078 C CA . THR A 1 137 ? -6.328 -1.817 3.189 1 96.06 137 THR A CA 1
ATOM 1079 C C . THR A 1 137 ? -6.988 -2.592 4.328 1 96.06 137 THR A C 1
ATOM 1081 O O . THR A 1 137 ? -8.156 -2.98 4.227 1 96.06 137 THR A O 1
ATOM 1084 N N . PHE A 1 138 ? -6.238 -2.791 5.379 1 96.12 138 PHE A N 1
ATOM 1085 C CA . PHE A 1 138 ? -6.785 -3.441 6.562 1 96.12 138 PHE A CA 1
ATOM 1086 C C . PHE A 1 138 ? -8.023 -2.703 7.062 1 96.12 138 PHE A C 1
ATOM 1088 O O . PHE A 1 138 ? -9.062 -3.318 7.301 1 96.12 138 PHE A O 1
ATOM 1095 N N . ARG A 1 139 ? -7.891 -1.417 7.215 1 95.38 139 ARG A N 1
ATOM 1096 C CA . ARG A 1 139 ? -8.984 -0.592 7.723 1 95.38 139 ARG A CA 1
ATOM 1097 C C . ARG A 1 139 ? -10.227 -0.744 6.863 1 95.38 139 ARG A C 1
ATOM 1099 O O . ARG A 1 139 ? -11.328 -0.964 7.383 1 95.38 139 ARG A O 1
ATOM 1106 N N . MET A 1 140 ? -10.086 -0.698 5.57 1 93.94 140 MET A N 1
ATOM 1107 C CA . MET A 1 140 ? -11.203 -0.778 4.633 1 93.94 140 MET A CA 1
ATOM 1108 C C . MET A 1 140 ? -11.844 -2.162 4.664 1 93.94 140 MET A C 1
ATOM 1110 O O . MET A 1 140 ? -13.047 -2.303 4.434 1 93.94 140 MET A O 1
ATOM 1114 N N . GLY A 1 141 ? -11.062 -3.104 4.938 1 92.94 141 GLY A N 1
ATOM 1115 C CA . GLY A 1 141 ? -11.562 -4.469 4.871 1 92.94 141 GLY A CA 1
ATOM 1116 C C . GLY A 1 141 ? -12.203 -4.934 6.164 1 92.94 141 GLY A C 1
ATOM 1117 O O . GLY A 1 141 ? -13.117 -5.762 6.145 1 92.94 141 GLY A O 1
ATOM 1118 N N . GLN A 1 142 ? -11.773 -4.383 7.305 1 92.94 142 GLN A N 1
ATOM 1119 C CA . GLN A 1 142 ? -12.164 -5 8.57 1 92.94 142 GLN A CA 1
ATOM 1120 C C . GLN A 1 142 ? -13 -4.043 9.414 1 92.94 142 GLN A C 1
ATOM 1122 O O . GLN A 1 142 ? -13.781 -4.477 10.266 1 92.94 142 GLN A O 1
ATOM 1127 N N . LEU A 1 143 ? -12.82 -2.807 9.188 1 92.5 143 LEU A N 1
ATOM 1128 C CA . LEU A 1 143 ? -13.469 -1.868 10.094 1 92.5 143 LEU A CA 1
ATOM 1129 C C . LEU A 1 143 ? -14.742 -1.3 9.477 1 92.5 143 LEU A C 1
ATOM 1131 O O . LEU A 1 143 ? -14.75 -0.925 8.305 1 92.5 143 LEU A O 1
ATOM 1135 N N . ARG A 1 144 ? -15.773 -1.312 10.312 1 86.75 144 ARG A N 1
ATOM 1136 C CA . ARG A 1 144 ? -17 -0.643 9.914 1 86.75 144 ARG A CA 1
ATOM 1137 C C . ARG A 1 144 ? -16.797 0.864 9.797 1 86.75 144 ARG A C 1
ATOM 1139 O O . ARG A 1 144 ? -15.773 1.389 10.227 1 86.75 144 ARG A O 1
ATOM 1146 N N . ALA A 1 145 ? -17.828 1.515 9.32 1 92.5 145 ALA A N 1
ATOM 1147 C CA . ALA A 1 145 ? -17.75 2.928 8.961 1 92.5 145 ALA A CA 1
ATOM 1148 C C . ALA A 1 145 ? -17.266 3.77 10.141 1 92.5 145 ALA A C 1
ATOM 1150 O O . ALA A 1 145 ? -16.328 4.555 10.016 1 92.5 145 ALA A O 1
ATOM 1151 N N . LEU A 1 146 ? -17.906 3.598 11.344 1 96.5 146 LEU A N 1
ATOM 1152 C CA . LEU A 1 146 ? -17.562 4.402 12.516 1 96.5 146 LEU A CA 1
ATOM 1153 C C . LEU A 1 146 ? -16.141 4.105 12.977 1 96.5 146 LEU A C 1
ATOM 1155 O O . LEU A 1 146 ? -15.359 5.027 13.195 1 96.5 146 LEU A O 1
ATOM 1159 N N . ALA A 1 147 ? -15.828 2.838 13.094 1 96.19 147 ALA A N 1
ATOM 1160 C CA . ALA A 1 147 ? -14.5 2.418 13.508 1 96.19 147 ALA A CA 1
ATOM 1161 C C . ALA A 1 147 ? -13.438 2.875 12.508 1 96.19 147 ALA A C 1
ATOM 1163 O O . ALA A 1 147 ? -12.352 3.301 12.898 1 96.19 147 ALA A O 1
ATOM 1164 N N . GLY A 1 148 ? -13.758 2.791 11.234 1 96.81 148 GLY A N 1
ATOM 1165 C CA . GLY A 1 148 ? -12.836 3.225 10.195 1 96.81 148 GLY A CA 1
ATOM 1166 C C . GLY A 1 148 ? -12.516 4.703 10.258 1 96.81 148 GLY A C 1
ATOM 1167 O O . GLY A 1 148 ? -11.359 5.102 10.102 1 96.81 148 GLY A O 1
ATOM 1168 N N . MET A 1 149 ? -13.531 5.477 10.508 1 97.88 149 MET A N 1
ATOM 1169 C CA . MET A 1 149 ? -13.328 6.918 10.625 1 97.88 149 MET A CA 1
ATOM 1170 C C . MET A 1 149 ? -12.516 7.258 11.867 1 97.88 149 MET A C 1
ATOM 1172 O O . MET A 1 149 ? -11.602 8.086 11.805 1 97.88 149 MET A O 1
ATOM 1176 N N . ALA A 1 150 ? -12.844 6.613 12.945 1 97.81 150 ALA A N 1
ATOM 1177 C CA . ALA A 1 150 ? -12.078 6.832 14.164 1 97.81 150 ALA A CA 1
ATOM 1178 C C . ALA A 1 150 ? -10.609 6.477 13.961 1 97.81 150 ALA A C 1
ATOM 1180 O O . ALA A 1 150 ? -9.719 7.215 14.398 1 97.81 150 ALA A O 1
ATOM 1181 N N . ASN A 1 151 ? -10.383 5.371 13.32 1 97.25 151 ASN A N 1
ATOM 1182 C CA . ASN A 1 151 ? -9.031 4.922 13.008 1 97.25 151 ASN A CA 1
ATOM 1183 C C . ASN A 1 151 ? -8.273 5.957 12.188 1 97.25 151 ASN A C 1
ATOM 1185 O O . ASN A 1 151 ? -7.137 6.305 12.508 1 97.25 151 ASN A O 1
ATOM 1189 N N . PHE A 1 152 ? -8.93 6.477 11.188 1 98.12 152 PHE A N 1
ATOM 1190 C CA . PHE A 1 152 ? -8.336 7.461 10.297 1 98.12 152 PHE A CA 1
ATOM 1191 C C . PHE A 1 152 ? -7.992 8.742 11.047 1 98.12 152 PHE A C 1
ATOM 1193 O O . PHE A 1 152 ? -6.91 9.297 10.875 1 98.12 152 PHE A O 1
ATOM 1200 N N . LEU A 1 153 ? -8.867 9.203 11.844 1 97.06 153 LEU A N 1
ATOM 1201 C CA . LEU A 1 153 ? -8.641 10.422 12.609 1 97.06 153 LEU A CA 1
ATOM 1202 C C . LEU A 1 153 ? -7.449 10.258 13.547 1 97.06 153 LEU A C 1
ATOM 1204 O O . LEU A 1 153 ? -6.641 11.18 13.695 1 97.06 153 LEU A O 1
ATOM 1208 N N . CYS A 1 154 ? -7.344 9.086 14.188 1 96.62 154 CYS A N 1
ATOM 1209 C CA . CYS A 1 154 ? -6.203 8.812 15.055 1 96.62 154 CYS A CA 1
ATOM 1210 C C . CYS A 1 154 ? -4.895 8.883 14.273 1 96.62 154 CYS A C 1
ATOM 1212 O O . CYS A 1 154 ? -3.922 9.477 14.734 1 96.62 154 CYS A O 1
ATOM 1214 N N . GLU A 1 155 ? -4.895 8.312 13.109 1 97.19 155 GLU A N 1
ATOM 1215 C CA . GLU A 1 155 ? -3.703 8.344 12.266 1 97.19 155 GLU A CA 1
ATOM 1216 C C . GLU A 1 155 ? -3.311 9.773 11.914 1 97.19 155 GLU A C 1
ATOM 1218 O O . GLU A 1 155 ? -2.146 10.156 12.047 1 97.19 155 GLU A O 1
ATOM 1223 N N . MET A 1 156 ? -4.273 10.508 11.461 1 96.62 156 MET A N 1
ATOM 1224 C CA . MET A 1 156 ? -3.99 11.875 11.023 1 96.62 156 MET A CA 1
ATOM 1225 C C . MET A 1 156 ? -3.473 12.719 12.18 1 96.62 156 MET A C 1
ATOM 1227 O O . MET A 1 156 ? -2.551 13.523 12.008 1 96.62 156 MET A O 1
ATOM 1231 N N . GLN A 1 157 ? -4.062 12.555 13.289 1 96.12 157 GLN A N 1
ATOM 1232 C CA . GLN A 1 157 ? -3.598 13.32 14.445 1 96.12 157 GLN A CA 1
ATOM 1233 C C . GLN A 1 157 ? -2.119 13.055 14.719 1 96.12 157 GLN A C 1
ATOM 1235 O O . GLN A 1 157 ? -1.334 13.992 14.875 1 96.12 157 GLN A O 1
ATOM 1240 N N . ILE A 1 158 ? -1.76 11.82 14.781 1 95.44 158 ILE A N 1
ATOM 1241 C CA . ILE A 1 158 ? -0.383 11.453 15.094 1 95.44 158 ILE A CA 1
ATOM 1242 C C . ILE A 1 158 ? 0.551 11.969 14 1 95.44 158 ILE A C 1
ATOM 1244 O O . ILE A 1 158 ? 1.596 12.555 14.297 1 95.44 158 ILE A O 1
ATOM 1248 N N . ARG A 1 159 ? 0.213 11.789 12.789 1 96.44 159 ARG A N 1
ATOM 1249 C CA . ARG A 1 159 ? 1.087 12.18 11.688 1 96.44 159 ARG A CA 1
ATOM 1250 C C . ARG A 1 159 ? 1.247 13.695 11.617 1 96.44 159 ARG A C 1
ATOM 1252 O O . ARG A 1 159 ? 2.334 14.195 11.32 1 96.44 159 ARG A O 1
ATOM 1259 N N . LEU A 1 160 ? 0.191 14.391 11.875 1 96.44 160 LEU A N 1
ATOM 1260 C CA . LEU A 1 160 ? 0.28 15.844 11.898 1 96.44 160 LEU A CA 1
ATOM 1261 C C . LEU A 1 160 ? 1.112 16.312 13.086 1 96.44 160 LEU A C 1
ATOM 1263 O O . LEU A 1 160 ? 1.832 17.312 12.984 1 96.44 160 LEU A O 1
ATOM 1267 N N . GLN A 1 161 ? 0.993 15.641 14.156 1 94.56 161 GLN A N 1
ATOM 1268 C CA . GLN A 1 161 ? 1.837 15.953 15.305 1 94.56 161 GLN A CA 1
ATOM 1269 C C . GLN A 1 161 ? 3.312 15.75 14.977 1 94.56 161 GLN A C 1
ATOM 1271 O O . GLN A 1 161 ? 4.152 16.578 15.328 1 94.56 161 GLN A O 1
ATOM 1276 N N . LEU A 1 162 ? 3.623 14.703 14.289 1 93.94 162 LEU A N 1
ATOM 1277 C CA . LEU A 1 162 ? 5 14.328 13.984 1 93.94 162 LEU A CA 1
ATOM 1278 C C . LEU A 1 162 ? 5.637 15.344 13.039 1 93.94 162 LEU A C 1
ATOM 1280 O O . LEU A 1 162 ? 6.863 15.469 12.992 1 93.94 162 LEU A O 1
ATOM 1284 N N . CYS A 1 163 ? 4.809 16.062 12.32 1 94.75 163 CYS A N 1
ATOM 1285 C CA . CYS A 1 163 ? 5.375 17.078 11.422 1 94.75 163 CYS A CA 1
ATOM 1286 C C . CYS A 1 163 ? 5.113 18.469 11.953 1 94.75 163 CYS A C 1
ATOM 1288 O O . CYS A 1 163 ? 5.219 19.453 11.211 1 94.75 163 CYS A O 1
ATOM 1290 N N . GLY A 1 164 ? 4.668 18.578 13.164 1 92.75 164 GLY A N 1
ATOM 1291 C CA . GLY A 1 164 ? 4.57 19.844 13.859 1 92.75 164 GLY A CA 1
ATOM 1292 C C . GLY A 1 164 ? 3.32 20.625 13.5 1 92.75 164 GLY A C 1
ATOM 1293 O O . GLY A 1 164 ? 3.248 21.844 13.727 1 92.75 164 GLY A O 1
ATOM 1294 N N . ARG A 1 165 ? 2.342 20 12.961 1 93.19 165 ARG A N 1
ATOM 1295 C CA . ARG A 1 165 ? 1.143 20.703 12.523 1 93.19 165 ARG A CA 1
ATOM 1296 C C . ARG A 1 165 ? -0.017 20.469 13.484 1 93.19 165 ARG A C 1
ATOM 1298 O O . ARG A 1 165 ? -1.141 20.906 13.227 1 93.19 165 ARG A O 1
ATOM 1305 N N . ALA A 1 166 ? 0.266 19.719 14.484 1 90.88 166 ALA A N 1
ATOM 1306 C CA . ALA A 1 166 ? -0.683 19.516 15.57 1 90.88 166 ALA A CA 1
ATOM 1307 C C . ALA A 1 166 ? 0.035 19.422 16.922 1 90.88 166 ALA A C 1
ATOM 1309 O O . ALA A 1 166 ? 1.232 19.141 16.969 1 90.88 166 ALA A O 1
ATOM 1310 N N . ASP A 1 167 ? -0.629 19.797 18.062 1 83.88 167 ASP A N 1
ATOM 1311 C CA . ASP A 1 167 ? -0.01 19.781 19.391 1 83.88 167 ASP A CA 1
ATOM 1312 C C . ASP A 1 167 ? -0.684 18.75 20.281 1 83.88 167 ASP A C 1
ATOM 1314 O O . ASP A 1 167 ? -0.4 18.672 21.484 1 83.88 167 ASP A O 1
ATOM 1318 N N . GLY A 1 168 ? -1.285 17.859 19.953 1 70.94 168 GLY A N 1
ATOM 1319 C CA . GLY A 1 168 ? -1.901 16.766 20.688 1 70.94 168 GLY A CA 1
ATOM 1320 C C . GLY A 1 168 ? -3.146 17.188 21.453 1 70.94 168 GLY A C 1
ATOM 1321 O O . GLY A 1 168 ? -4.027 16.375 21.703 1 70.94 168 GLY A O 1
ATOM 1322 N N . SER A 1 169 ? -3.258 18.359 21.891 1 76.38 169 SER A N 1
ATOM 1323 C CA . SER A 1 169 ? -4.344 18.781 22.766 1 76.38 169 SER A CA 1
ATOM 1324 C C . SER A 1 169 ? -5.289 19.75 22.062 1 76.38 169 SER A C 1
ATOM 1326 O O . SER A 1 169 ? -6.367 20.047 22.562 1 76.38 169 SER A O 1
ATOM 1328 N N . THR A 1 170 ? -4.871 20.109 20.953 1 81.69 170 THR A N 1
ATOM 1329 C CA . THR A 1 170 ? -5.668 21.094 20.234 1 81.69 170 THR A CA 1
ATOM 1330 C C . THR A 1 170 ? -6.238 20.5 18.953 1 81.69 170 THR A C 1
ATOM 1332 O O . THR A 1 170 ? -5.777 19.453 18.484 1 81.69 170 THR A O 1
ATOM 1335 N N . PRO A 1 171 ? -7.312 21.172 18.578 1 93.19 171 PRO A N 1
ATOM 1336 C CA . PRO A 1 171 ? -7.805 20.75 17.266 1 93.19 171 PRO A CA 1
ATOM 1337 C C . PRO A 1 171 ? -6.73 20.781 16.188 1 93.19 171 PRO A C 1
ATOM 1339 O O . PRO A 1 171 ? -5.785 21.562 16.281 1 93.19 171 PRO A O 1
ATOM 1342 N N . PHE A 1 172 ? -6.828 19.844 15.312 1 94.06 172 PHE A N 1
ATOM 1343 C CA . PHE A 1 172 ? -5.906 19.844 14.188 1 94.06 172 PHE A CA 1
ATOM 1344 C C . PHE A 1 172 ? -6.656 20.031 12.875 1 94.06 172 PHE A C 1
ATOM 1346 O O . PHE A 1 172 ? -7.848 19.734 12.781 1 94.06 172 PHE A O 1
ATOM 1353 N N . ALA A 1 173 ? -5.961 20.531 11.891 1 90.94 173 ALA A N 1
ATOM 1354 C CA . ALA A 1 173 ? -6.562 20.891 10.617 1 90.94 173 ALA A CA 1
ATOM 1355 C C . ALA A 1 173 ? -6.91 19.656 9.797 1 90.94 173 ALA A C 1
ATOM 1357 O O . ALA A 1 173 ? -6.078 18.75 9.641 1 90.94 173 ALA A O 1
ATOM 1358 N N . LEU A 1 174 ? -8.109 19.547 9.398 1 91.12 174 LEU A N 1
ATOM 1359 C CA . LEU A 1 174 ? -8.625 18.578 8.438 1 91.12 174 LEU A CA 1
ATOM 1360 C C . LEU A 1 174 ? -9.5 19.266 7.398 1 91.12 174 LEU A C 1
ATOM 1362 O O . LEU A 1 174 ? -10.711 19.047 7.363 1 91.12 174 LEU A O 1
ATOM 1366 N N . PRO A 1 175 ? -8.859 20.047 6.559 1 88 175 PRO A N 1
ATOM 1367 C CA . PRO A 1 175 ? -9.633 20.891 5.652 1 88 175 PRO A CA 1
ATOM 1368 C C . PRO A 1 175 ? -10.227 20.125 4.477 1 88 175 PRO A C 1
ATOM 1370 O O . PRO A 1 175 ? -10.055 20.516 3.32 1 88 175 PRO A O 1
ATOM 1373 N N . TRP A 1 176 ? -10.938 19.094 4.812 1 90.81 176 TRP A N 1
ATOM 1374 C CA . TRP A 1 176 ? -11.492 18.266 3.748 1 90.81 176 TRP A CA 1
ATOM 1375 C C . TRP A 1 176 ? -13.016 18.234 3.816 1 90.81 176 TRP A C 1
ATOM 1377 O O . TRP A 1 176 ? -13.594 18.312 4.902 1 90.81 176 TRP A O 1
ATOM 1387 N N . THR A 1 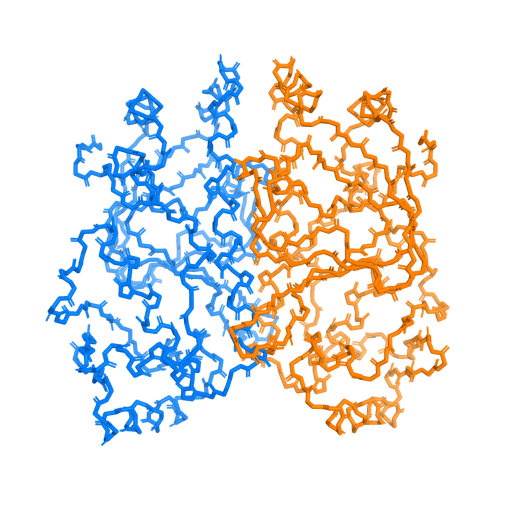177 ? -13.562 18.156 2.646 1 91.75 177 THR A N 1
ATOM 1388 C CA . THR A 1 177 ? -15.016 18.062 2.535 1 91.75 177 THR A CA 1
ATOM 1389 C C . THR A 1 177 ? -15.492 16.656 2.922 1 91.75 177 THR A C 1
ATOM 1391 O O . THR A 1 177 ? -14.688 15.742 3.045 1 91.75 177 THR A O 1
ATOM 1394 N N . GLN A 1 178 ? -16.75 16.625 3.109 1 93.69 178 GLN A N 1
ATOM 1395 C CA . GLN A 1 178 ? -17.344 15.328 3.373 1 93.69 178 GLN A CA 1
ATOM 1396 C C . GLN A 1 178 ? -17.156 14.383 2.193 1 93.69 178 GLN A C 1
ATOM 1398 O O . GLN A 1 178 ? -17.047 13.164 2.377 1 93.69 178 GLN A O 1
ATOM 1403 N N . GLY A 1 179 ? -17.125 14.945 1.021 1 94.25 179 GLY A N 1
ATOM 1404 C CA . GLY A 1 179 ? -16.844 14.141 -0.155 1 94.25 179 GLY A CA 1
ATOM 1405 C C . GLY A 1 179 ? -15.453 13.531 -0.136 1 94.25 179 GLY A C 1
ATOM 1406 O O . GLY A 1 179 ? -15.273 12.352 -0.448 1 94.25 179 GLY A O 1
ATOM 1407 N N . GLU A 1 180 ? -14.492 14.289 0.22 1 93.81 180 GLU A N 1
ATOM 1408 C CA . GLU A 1 180 ? -13.117 13.82 0.298 1 93.81 180 GLU A CA 1
ATOM 1409 C C . GLU A 1 180 ? -12.945 12.805 1.426 1 93.81 180 GLU A C 1
ATOM 1411 O O . GLU A 1 180 ? -12.266 11.789 1.257 1 93.81 180 GLU A O 1
ATOM 1416 N N . LEU A 1 181 ? -13.555 13.062 2.525 1 95.44 181 LEU A N 1
ATOM 1417 C CA . LEU A 1 181 ? -13.531 12.094 3.609 1 95.44 181 LEU A CA 1
ATOM 1418 C C . LEU A 1 181 ? -14.164 10.773 3.17 1 95.44 181 LEU A C 1
ATOM 1420 O O . LEU A 1 181 ? -13.695 9.695 3.547 1 95.44 181 LEU A O 1
ATOM 1424 N N . GLY A 1 182 ? -15.258 10.922 2.408 1 95.81 182 GLY A N 1
ATOM 1425 C CA . GLY A 1 182 ? -15.875 9.734 1.843 1 95.81 182 GLY A CA 1
ATOM 1426 C C . GLY A 1 182 ? -14.945 8.938 0.947 1 95.81 182 GLY A C 1
ATOM 1427 O O . GLY A 1 182 ? -14.898 7.711 1.028 1 95.81 182 GLY A O 1
ATOM 1428 N N . GLN A 1 183 ? -14.172 9.625 0.142 1 93.69 183 GLN A N 1
ATOM 1429 C CA . GLN A 1 183 ? -13.211 8.977 -0.741 1 93.69 183 GLN A CA 1
ATOM 1430 C C . GLN A 1 183 ? -12.109 8.289 0.059 1 93.69 183 GLN A C 1
ATOM 1432 O O . GLN A 1 183 ? -11.633 7.215 -0.323 1 93.69 183 GLN A O 1
ATOM 1437 N N . ILE A 1 184 ? -11.711 8.844 1.121 1 95.75 184 ILE A N 1
ATOM 1438 C CA . ILE A 1 184 ? -10.641 8.305 1.959 1 95.75 184 ILE A CA 1
ATOM 1439 C C . ILE A 1 184 ? -11.133 7.051 2.676 1 95.75 184 ILE A C 1
ATOM 1441 O O . ILE A 1 184 ? -10.391 6.07 2.797 1 95.75 184 ILE A O 1
ATOM 1445 N N . CYS A 1 185 ? -12.398 7.066 3.059 1 94.69 185 CYS A N 1
ATOM 1446 C CA . CYS A 1 185 ? -12.883 6.008 3.941 1 94.69 185 CYS A CA 1
ATOM 1447 C C . CYS A 1 185 ? -13.789 5.047 3.188 1 94.69 185 CYS A C 1
ATOM 1449 O O . CYS A 1 185 ? -14.266 4.059 3.756 1 94.69 185 CYS A O 1
ATOM 1451 N N . GLY A 1 186 ? -13.969 5.32 1.934 1 91.56 186 GLY A N 1
ATOM 1452 C CA . GLY A 1 186 ? -14.805 4.43 1.138 1 91.56 186 GLY A CA 1
ATOM 1453 C C . GLY A 1 186 ? -16.266 4.461 1.541 1 91.56 186 GLY A C 1
ATOM 1454 O O . GLY A 1 186 ? -16.875 3.412 1.749 1 91.56 186 GLY A O 1
ATOM 1455 N N . MET A 1 187 ? -16.781 5.629 1.665 1 93.94 187 MET A N 1
ATOM 1456 C CA . MET A 1 187 ? -18.156 5.82 2.088 1 93.94 187 MET A CA 1
ATOM 1457 C C . MET A 1 187 ? -18.844 6.891 1.242 1 93.94 187 MET A C 1
ATOM 1459 O O . MET A 1 187 ? -18.172 7.75 0.664 1 93.94 187 MET A O 1
ATOM 1463 N N . SER A 1 188 ? -20.188 6.762 1.212 1 94.69 188 SER A N 1
ATOM 1464 C CA . SER A 1 188 ? -20.953 7.855 0.618 1 94.69 188 SER A CA 1
ATOM 1465 C C . SER A 1 188 ? -20.953 9.086 1.521 1 94.69 188 SER A C 1
ATOM 1467 O O . SER A 1 188 ? -20.688 8.977 2.723 1 94.69 188 SER A O 1
ATOM 1469 N N . VAL A 1 189 ? -21.25 10.258 0.946 1 96.38 189 VAL A N 1
ATOM 1470 C CA . VAL A 1 189 ? -21.312 11.508 1.698 1 96.38 189 VAL A CA 1
ATOM 1471 C C . VAL A 1 189 ? -22.344 11.391 2.812 1 96.38 189 VAL A C 1
ATOM 1473 O O . VAL A 1 189 ? -22.109 11.836 3.941 1 96.38 189 VAL A O 1
ATOM 1476 N N . VAL A 1 190 ? -23.453 10.789 2.482 1 97.25 190 VAL A N 1
ATOM 1477 C CA . VAL A 1 190 ? -24.516 10.617 3.459 1 97.25 190 VAL A CA 1
ATOM 1478 C C . VAL A 1 190 ? -24.016 9.797 4.641 1 97.25 190 VAL A C 1
ATOM 1480 O O . VAL A 1 190 ? -24.266 10.141 5.801 1 97.25 190 VAL A O 1
ATOM 1483 N N . HIS A 1 191 ? -23.359 8.766 4.359 1 97 191 HIS A N 1
ATOM 1484 C CA . HIS A 1 191 ? -22.812 7.898 5.398 1 97 191 HIS A CA 1
ATOM 1485 C C . HIS A 1 191 ? -21.75 8.625 6.219 1 97 191 HIS A C 1
ATOM 1487 O O . HIS A 1 191 ? -21.672 8.453 7.438 1 97 191 HIS A O 1
ATOM 1493 N N . VAL A 1 192 ? -20.859 9.391 5.602 1 97.56 192 VAL A N 1
ATOM 1494 C CA . VAL A 1 192 ? -19.859 10.18 6.301 1 97.56 192 VAL A CA 1
ATOM 1495 C C . VAL A 1 192 ? -20.531 11.094 7.32 1 97.56 192 VAL A C 1
ATOM 1497 O O . VAL A 1 192 ? -20.109 11.141 8.484 1 97.56 192 VAL A O 1
ATOM 1500 N N . ASN A 1 193 ? -21.531 11.758 6.887 1 97.81 193 ASN A N 1
ATOM 1501 C CA . ASN A 1 193 ? -22.234 12.688 7.77 1 97.81 193 ASN A CA 1
ATOM 1502 C C . ASN A 1 193 ? -22.828 11.969 8.977 1 97.81 193 ASN A C 1
ATOM 1504 O O . ASN A 1 193 ? -22.75 12.469 10.102 1 97.81 193 ASN A O 1
ATOM 1508 N N . ARG A 1 194 ? -23.359 10.852 8.688 1 98.19 194 ARG A N 1
ATOM 1509 C CA . ARG A 1 194 ? -23.922 10.055 9.773 1 98.19 194 ARG A CA 1
ATOM 1510 C C . ARG A 1 194 ? -22.828 9.625 10.758 1 98.19 194 ARG A C 1
ATOM 1512 O O . ARG A 1 194 ? -23.016 9.711 11.969 1 98.19 194 ARG A O 1
ATOM 1519 N N . VAL A 1 195 ? -21.797 9.148 10.273 1 98.25 195 VAL A N 1
ATOM 1520 C CA . VAL A 1 195 ? -20.688 8.656 11.078 1 98.25 195 VAL A CA 1
ATOM 1521 C C . VAL A 1 195 ? -20.109 9.789 11.914 1 98.25 195 VAL A C 1
ATOM 1523 O O . VAL A 1 195 ? -19.828 9.617 13.109 1 98.25 195 VAL A O 1
ATOM 1526 N N . LEU A 1 196 ? -19.891 10.953 11.328 1 97.81 196 LEU A N 1
ATOM 1527 C CA . LEU A 1 196 ? -19.359 12.102 12.055 1 97.81 196 LEU A CA 1
ATOM 1528 C C . LEU A 1 196 ? -20.328 12.531 13.156 1 97.81 196 LEU A C 1
ATOM 1530 O O . LEU A 1 196 ? -19.891 12.914 14.242 1 97.81 196 LEU A O 1
ATOM 1534 N N . ARG A 1 197 ? -21.562 12.461 12.875 1 98.25 197 ARG A N 1
ATOM 1535 C CA . ARG A 1 197 ? -22.562 12.758 13.898 1 98.25 197 ARG A CA 1
ATOM 1536 C C . ARG A 1 197 ? -22.469 11.758 15.047 1 98.25 197 ARG A C 1
ATOM 1538 O O . ARG A 1 197 ? -22.484 12.156 16.219 1 98.25 197 ARG A O 1
ATOM 1545 N N . ASP A 1 198 ? -22.453 10.508 14.727 1 98.44 198 ASP A N 1
ATOM 1546 C CA . ASP A 1 198 ? -22.375 9.453 15.734 1 98.44 198 ASP A CA 1
ATOM 1547 C C . ASP A 1 198 ? -21.141 9.625 16.609 1 98.44 198 ASP A C 1
ATOM 1549 O O . ASP A 1 198 ? -21.219 9.469 17.828 1 98.44 198 ASP A O 1
ATOM 1553 N N . LEU A 1 199 ? -20.016 9.93 16.016 1 98.12 199 LEU A N 1
ATOM 1554 C CA . LEU A 1 199 ? -18.797 10.164 16.781 1 98.12 199 LEU A CA 1
ATOM 1555 C C . LEU A 1 199 ? -18.953 11.344 17.734 1 98.12 199 LEU A C 1
ATOM 1557 O O . LEU A 1 199 ? -18.547 11.266 18.891 1 98.12 199 LEU A O 1
ATOM 1561 N N . ARG A 1 200 ? -19.547 12.367 17.266 1 97.94 200 ARG A N 1
ATOM 1562 C CA . ARG A 1 200 ? -19.766 13.562 18.062 1 97.94 200 ARG A CA 1
ATOM 1563 C C . ARG A 1 200 ? -20.719 13.266 19.219 1 97.94 200 ARG A C 1
ATOM 1565 O O . ARG A 1 200 ? -20.438 13.617 20.375 1 97.94 200 ARG A O 1
ATOM 1572 N N . GLU A 1 201 ? -21.781 12.625 18.938 1 98.31 201 GLU A N 1
ATOM 1573 C CA . GLU A 1 201 ? -22.781 12.32 19.953 1 98.31 201 GLU A CA 1
ATOM 1574 C C . GLU A 1 201 ? -22.234 11.359 21 1 98.31 201 GLU A C 1
ATOM 1576 O O . GLU A 1 201 ? -22.625 11.422 22.172 1 98.31 201 GLU A O 1
ATOM 1581 N N . ALA A 1 202 ? -21.344 10.57 20.625 1 97.81 202 ALA A N 1
ATOM 1582 C CA . ALA A 1 202 ? -20.734 9.625 21.547 1 97.81 202 ALA A CA 1
ATOM 1583 C C . ALA A 1 202 ? -19.625 10.289 22.344 1 97.81 202 ALA A C 1
ATOM 1585 O O . ALA A 1 202 ? -19.016 9.664 23.219 1 97.81 202 ALA A O 1
ATOM 1586 N N . GLY A 1 203 ? -19.312 11.531 22.047 1 97.62 203 GLY A N 1
ATOM 1587 C CA . GLY A 1 203 ? -18.281 12.266 22.75 1 97.62 203 GLY A CA 1
ATOM 1588 C C . GLY A 1 203 ? -16.875 11.844 22.375 1 97.62 203 GLY A C 1
ATOM 1589 O O . GLY A 1 203 ? -15.945 11.945 23.203 1 97.62 203 GLY A O 1
ATOM 1590 N N . ILE A 1 204 ? -16.672 11.406 21.203 1 97.56 204 ILE A N 1
ATOM 1591 C CA . ILE A 1 204 ? -15.375 10.859 20.797 1 97.56 204 ILE A CA 1
ATOM 1592 C C . ILE A 1 204 ? -14.602 11.906 20 1 97.56 204 ILE A C 1
ATOM 1594 O O . ILE A 1 204 ? -13.445 12.203 20.312 1 97.56 204 ILE A O 1
ATOM 1598 N N . ALA A 1 205 ? -15.234 12.438 18.984 1 97.62 205 ALA A N 1
ATOM 1599 C CA . ALA A 1 205 ? -14.57 13.422 18.141 1 97.62 205 ALA A CA 1
ATOM 1600 C C . ALA A 1 205 ? -15.586 14.32 17.438 1 97.62 205 ALA A C 1
ATOM 1602 O O . ALA A 1 205 ? -16.734 13.914 17.219 1 97.62 205 ALA A O 1
ATOM 1603 N N . THR A 1 206 ? -15.156 15.516 17.172 1 97.44 206 THR A N 1
ATOM 1604 C CA . THR A 1 206 ? -15.93 16.453 16.359 1 97.44 206 THR A CA 1
ATOM 1605 C C . THR A 1 206 ? -15.109 16.938 15.164 1 97.44 206 THR A C 1
ATOM 1607 O O . THR A 1 206 ? -13.953 17.328 15.32 1 97.44 206 THR A O 1
ATOM 1610 N N . VAL A 1 207 ? -15.641 16.812 13.992 1 96.75 207 VAL A N 1
ATOM 1611 C CA . VAL A 1 207 ? -15.062 17.375 12.773 1 96.75 207 VAL A CA 1
ATOM 1612 C C . VAL A 1 207 ? -15.969 18.469 12.219 1 96.75 207 VAL A C 1
ATOM 1614 O O . VAL A 1 207 ? -17.094 18.188 11.781 1 96.75 207 VAL A O 1
ATOM 1617 N N . ARG A 1 208 ? -15.492 19.672 12.297 1 93.38 208 ARG A N 1
ATOM 1618 C CA . ARG A 1 208 ?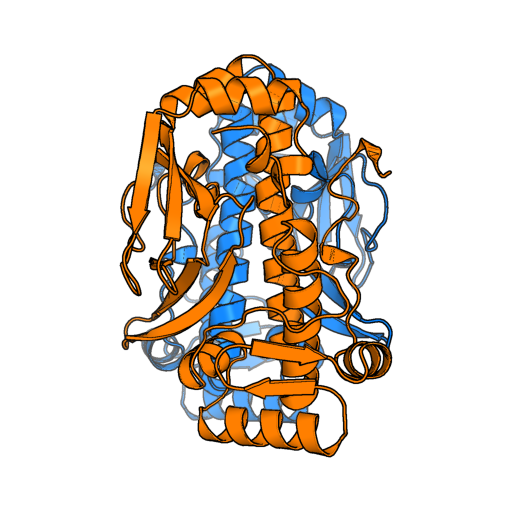 -16.266 20.828 11.859 1 93.38 208 ARG A CA 1
ATOM 1619 C C . ARG A 1 208 ? -15.352 21.969 11.43 1 93.38 208 ARG A C 1
ATOM 1621 O O . ARG A 1 208 ? -14.266 22.156 11.992 1 93.38 208 ARG A O 1
ATOM 1628 N N . ASN A 1 209 ? -15.797 22.703 10.422 1 92.25 209 ASN A N 1
ATOM 1629 C CA . ASN A 1 209 ? -15.117 23.906 9.977 1 92.25 209 ASN A CA 1
ATOM 1630 C C . ASN A 1 209 ? -13.648 23.641 9.633 1 92.25 209 ASN A C 1
ATOM 1632 O O . ASN A 1 209 ? -12.766 24.391 10.031 1 92.25 209 ASN A O 1
ATOM 1636 N N . GLY A 1 210 ? -13.398 22.453 9.109 1 91.75 210 GLY A N 1
ATOM 1637 C CA . GLY A 1 210 ? -12.07 22.125 8.617 1 91.75 210 GLY A CA 1
ATOM 1638 C C . GLY A 1 210 ? -11.109 21.719 9.719 1 91.75 210 GLY A C 1
ATOM 1639 O O . GLY A 1 210 ? -9.891 21.719 9.516 1 91.75 210 GLY A O 1
ATOM 1640 N N . GLU A 1 211 ? -11.695 21.438 10.867 1 95 211 GLU A N 1
ATOM 1641 C CA . GLU A 1 211 ? -10.867 21.016 11.992 1 95 211 GLU A CA 1
ATOM 1642 C C . GLU A 1 211 ? -11.453 19.766 12.672 1 95 211 GLU A C 1
ATOM 1644 O O . GLU A 1 211 ? -12.664 19.547 12.633 1 95 211 GLU A O 1
ATOM 1649 N N . ALA A 1 212 ? -10.562 19.031 13.234 1 96.38 212 ALA A N 1
ATOM 1650 C CA . ALA A 1 212 ? -10.977 17.875 14.023 1 96.38 212 ALA A CA 1
ATOM 1651 C C . ALA A 1 212 ? -10.555 18.016 15.484 1 96.38 212 ALA A C 1
ATOM 1653 O O . ALA A 1 212 ? -9.43 18.438 15.766 1 96.38 212 ALA A O 1
ATOM 1654 N N . THR A 1 213 ? -11.445 17.797 16.375 1 96.38 213 THR A N 1
ATOM 1655 C CA . THR A 1 213 ? -11.18 17.75 17.812 1 96.38 213 THR A CA 1
ATOM 1656 C C . THR A 1 213 ? -11.414 16.344 18.359 1 96.38 213 THR A C 1
ATOM 1658 O O . THR A 1 213 ? -12.5 15.789 18.203 1 96.38 213 THR A O 1
ATOM 1661 N N . MET A 1 214 ? -10.375 15.828 18.938 1 96.25 214 MET A N 1
ATOM 1662 C CA . MET A 1 214 ? -10.5 14.531 19.594 1 96.25 214 MET A CA 1
ATOM 1663 C C . MET A 1 214 ? -10.891 14.711 21.062 1 96.25 214 MET A C 1
ATOM 1665 O O . MET A 1 214 ? -10.062 15.117 21.875 1 96.25 214 MET A O 1
ATOM 1669 N N . HIS A 1 215 ? -12.094 14.414 21.406 1 96.81 215 HIS A N 1
ATOM 1670 C CA . HIS A 1 215 ? -12.594 14.602 22.766 1 96.81 215 HIS A CA 1
ATOM 1671 C C . HIS A 1 215 ? -12.164 13.453 23.672 1 96.81 215 HIS A C 1
ATOM 1673 O O . HIS A 1 215 ? -11.875 13.656 24.844 1 96.81 215 HIS A O 1
ATOM 1679 N N . ASP A 1 216 ? -12.172 12.258 23.203 1 96.5 216 ASP A N 1
ATOM 1680 C CA . ASP A 1 216 ? -11.75 11.062 23.906 1 96.5 216 ASP A CA 1
ATOM 1681 C C . ASP A 1 216 ? -10.844 10.188 23.031 1 96.5 216 ASP A C 1
ATOM 1683 O O . ASP A 1 216 ? -11.312 9.227 22.422 1 96.5 216 ASP A O 1
ATOM 1687 N N . ARG A 1 217 ? -9.633 10.477 23.078 1 94.56 217 ARG A N 1
ATOM 1688 C CA . ARG A 1 217 ? -8.641 9.836 22.219 1 94.56 217 ARG A CA 1
ATOM 1689 C C . ARG A 1 217 ? -8.547 8.344 22.531 1 94.56 217 ARG A C 1
ATOM 1691 O O . ARG A 1 217 ? -8.398 7.527 21.609 1 94.56 217 ARG A O 1
ATOM 1698 N N . ALA A 1 218 ? -8.594 7.992 23.766 1 96.12 218 ALA A N 1
ATOM 1699 C CA . ALA A 1 218 ? -8.516 6.59 24.172 1 96.12 218 ALA A CA 1
ATOM 1700 C C . ALA A 1 218 ? -9.688 5.789 23.609 1 96.12 218 ALA A C 1
ATOM 1702 O O . ALA A 1 218 ? -9.5 4.676 23.125 1 96.12 218 ALA A O 1
ATOM 1703 N N . ARG A 1 219 ? -10.797 6.371 23.734 1 97.25 219 ARG A N 1
ATOM 1704 C CA . ARG A 1 219 ? -11.977 5.699 23.203 1 97.25 219 ARG A CA 1
ATOM 1705 C C . ARG A 1 219 ? -11.914 5.602 21.672 1 97.25 219 ARG A C 1
ATOM 1707 O O . ARG A 1 219 ? -12.32 4.594 21.094 1 97.25 219 ARG A O 1
ATOM 1714 N N . ALA A 1 220 ? -11.461 6.637 20.984 1 96.81 220 ALA A N 1
ATOM 1715 C CA . ALA A 1 220 ? -11.273 6.602 19.531 1 96.81 220 ALA A CA 1
ATOM 1716 C C . ALA A 1 220 ? -10.352 5.453 19.125 1 96.81 220 ALA A C 1
ATOM 1718 O O . ALA A 1 220 ? -10.641 4.727 18.172 1 96.81 220 ALA A O 1
ATOM 1719 N N . GLU A 1 221 ? -9.289 5.254 19.891 1 96.44 221 GLU A N 1
ATOM 1720 C CA . GLU A 1 221 ? -8.344 4.18 19.609 1 96.44 221 GLU A CA 1
ATOM 1721 C C . GLU A 1 221 ? -8.984 2.811 19.797 1 96.44 221 GLU A C 1
ATOM 1723 O O . GLU A 1 221 ? -8.742 1.891 19.016 1 96.44 221 GLU A O 1
ATOM 1728 N N . ARG A 1 222 ? -9.773 2.717 20.812 1 96.19 222 ARG A N 1
ATOM 1729 C CA . ARG A 1 222 ? -10.414 1.441 21.109 1 96.19 222 ARG A CA 1
ATOM 1730 C C . ARG A 1 222 ? -11.422 1.071 20.031 1 96.19 222 ARG A C 1
ATOM 1732 O O . ARG A 1 222 ? -11.383 -0.032 19.484 1 96.19 222 ARG A O 1
ATOM 1739 N N . ILE A 1 223 ? -12.227 2.047 19.672 1 95.69 223 ILE A N 1
ATOM 1740 C CA . ILE A 1 223 ? -13.273 1.761 18.688 1 95.69 223 ILE A CA 1
ATOM 1741 C C . ILE A 1 223 ? -12.648 1.575 17.312 1 95.69 223 ILE A C 1
ATOM 1743 O O . ILE A 1 223 ? -13.109 0.749 16.516 1 95.69 223 ILE A O 1
ATOM 1747 N N . GLY A 1 224 ? -11.648 2.301 17.016 1 95.88 224 GLY A N 1
ATOM 1748 C CA . GLY A 1 224 ? -10.984 2.24 15.719 1 95.88 224 GLY A CA 1
ATOM 1749 C C . GLY A 1 224 ? -9.953 1.133 15.633 1 95.88 224 GLY A C 1
ATOM 1750 O O . GLY A 1 224 ? -9.328 0.939 14.586 1 95.88 224 GLY A O 1
ATOM 1751 N N . LEU A 1 225 ? -9.711 0.51 16.844 1 95.06 225 LEU A N 1
ATOM 1752 C CA . LEU A 1 225 ? -8.672 -0.508 16.922 1 95.06 225 LEU A CA 1
ATOM 1753 C C . LEU A 1 225 ? -7.34 0.033 16.422 1 95.06 225 LEU A C 1
ATOM 1755 O O . LEU A 1 225 ? -6.648 -0.634 15.648 1 95.06 225 LEU A O 1
ATOM 1759 N N . PHE A 1 226 ? -7.035 1.205 16.719 1 95.12 226 PHE A N 1
ATOM 1760 C CA . PHE A 1 226 ? -5.859 1.907 16.219 1 95.12 226 PHE A CA 1
ATOM 1761 C C . PHE A 1 226 ? -4.621 1.551 17.031 1 95.12 226 PHE A C 1
ATOM 1763 O O . PHE A 1 226 ? -4.621 1.6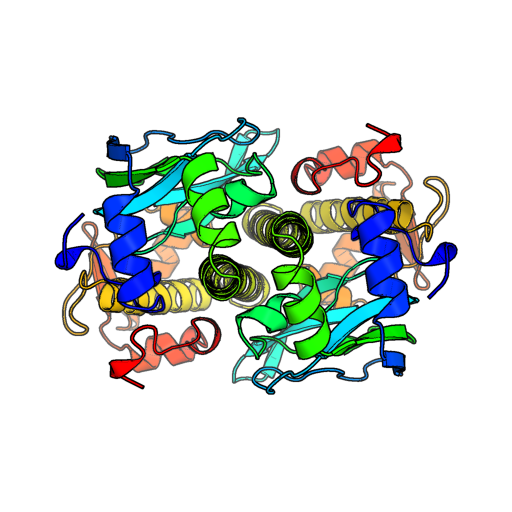78 18.25 1 95.12 226 PHE A O 1
ATOM 1770 N N . ASP A 1 227 ? -3.629 1.054 16.328 1 92.62 227 ASP A N 1
ATOM 1771 C CA . ASP A 1 227 ? -2.27 0.828 16.812 1 92.62 227 ASP A CA 1
ATOM 1772 C C . ASP A 1 227 ? -1.241 1.41 15.836 1 92.62 227 ASP A C 1
ATOM 1774 O O . ASP A 1 227 ? -1.23 1.066 14.656 1 92.62 227 ASP A O 1
ATOM 1778 N N . ALA A 1 228 ? -0.374 2.262 16.359 1 93.25 228 ALA A N 1
ATOM 1779 C CA . ALA A 1 228 ? 0.501 3.053 15.5 1 93.25 228 ALA A CA 1
ATOM 1780 C C . ALA A 1 228 ? 1.727 2.248 15.07 1 93.25 228 ALA A C 1
ATOM 1782 O O . ALA A 1 228 ? 2.674 2.801 14.508 1 93.25 228 ALA A O 1
ATOM 1783 N N . GLY A 1 229 ? 1.79 0.996 15.328 1 92.62 229 GLY A N 1
ATOM 1784 C CA . GLY A 1 229 ? 2.951 0.171 15.031 1 92.62 229 GLY A CA 1
ATOM 1785 C C . GLY A 1 229 ? 3.379 0.239 13.578 1 92.62 229 GLY A C 1
ATOM 1786 O O . GLY A 1 229 ? 4.574 0.218 13.273 1 92.62 229 GLY A O 1
ATOM 1787 N N . TYR A 1 230 ? 2.424 0.391 12.656 1 95.25 230 TYR A N 1
ATOM 1788 C CA . TYR A 1 230 ? 2.707 0.381 11.227 1 95.25 230 TYR A CA 1
ATOM 1789 C C . TYR A 1 230 ? 3.406 1.667 10.797 1 95.25 230 TYR A C 1
ATOM 1791 O O . TYR A 1 230 ? 3.9 1.77 9.672 1 95.25 230 TYR A O 1
ATOM 1799 N N . LEU A 1 231 ? 3.527 2.66 11.688 1 96.31 231 LEU A N 1
ATOM 1800 C CA . LEU A 1 231 ? 4.199 3.92 11.391 1 96.31 231 LEU A CA 1
ATOM 1801 C C . LEU A 1 231 ? 5.691 3.828 11.711 1 96.31 231 LEU A C 1
ATOM 1803 O O . LEU A 1 231 ? 6.453 4.742 11.398 1 96.31 231 LEU A O 1
ATOM 1807 N N . TYR A 1 232 ? 6.168 2.76 12.359 1 94.56 232 TYR A N 1
ATOM 1808 C CA . TYR A 1 232 ? 7.566 2.523 12.695 1 94.56 232 TYR A CA 1
ATOM 1809 C C . TYR A 1 232 ? 8.141 3.689 13.484 1 94.56 232 TYR A C 1
ATOM 1811 O O . TYR A 1 232 ? 9.219 4.195 13.164 1 94.56 232 TYR A O 1
ATOM 1819 N N . LEU A 1 233 ? 7.512 4.086 14.484 1 92.75 233 LEU A N 1
ATOM 1820 C CA . LEU A 1 233 ? 7.953 5.18 15.344 1 92.75 233 LEU A CA 1
ATOM 1821 C C . LEU A 1 233 ? 9.062 4.723 16.281 1 92.75 233 LEU A C 1
ATOM 1823 O O . LEU A 1 233 ? 9.188 3.529 16.562 1 92.75 233 LEU A O 1
ATOM 1827 N N . PRO A 1 234 ? 10.008 5.562 16.688 1 91.62 234 PRO A N 1
ATOM 1828 C CA . PRO A 1 234 ? 9.992 7 16.406 1 91.62 234 PRO A CA 1
ATOM 1829 C C . PRO A 1 234 ? 10.695 7.355 15.109 1 91.62 234 PRO A C 1
ATOM 1831 O O . PRO A 1 234 ? 11.633 6.664 14.695 1 91.62 234 PRO A O 1
ATOM 1834 N N . TRP A 1 235 ? 10.242 8.414 14.414 1 84.06 235 TRP A N 1
ATOM 1835 C CA . TRP A 1 235 ? 10.891 8.891 13.195 1 84.06 235 TRP A CA 1
ATOM 1836 C C . TRP A 1 235 ? 12.109 9.75 13.531 1 84.06 235 TRP A C 1
ATOM 1838 O O . TRP A 1 235 ? 13.031 9.867 12.719 1 84.06 235 TRP A O 1
ATOM 1848 N N . ASN A 1 236 ? 12.148 10.32 14.641 1 69.88 236 ASN A N 1
ATOM 1849 C CA . ASN A 1 236 ? 13.328 11.055 15.086 1 69.88 236 ASN A CA 1
ATOM 1850 C C . ASN A 1 236 ? 14.242 10.172 15.938 1 69.88 236 ASN A C 1
ATOM 1852 O O . ASN A 1 236 ? 13.891 9.812 17.062 1 69.88 236 ASN A O 1
ATOM 1856 N N . PRO A 1 237 ? 15.398 9.656 15.281 1 59.75 237 PRO A N 1
ATOM 1857 C CA . PRO A 1 237 ? 16.266 8.719 15.992 1 59.75 237 PRO A CA 1
ATOM 1858 C C . PRO A 1 237 ? 16.672 9.227 17.375 1 59.75 237 PRO A C 1
ATOM 1860 O O . PRO A 1 237 ? 16.984 8.43 18.25 1 59.75 237 PRO A O 1
ATOM 1863 N N . ASP A 1 238 ? 16.906 10.633 17.469 1 54.34 238 ASP A N 1
ATOM 1864 C CA . ASP A 1 238 ? 17.344 11.141 18.766 1 54.34 238 ASP A CA 1
ATOM 1865 C C . ASP A 1 238 ? 16.266 10.938 19.828 1 54.34 238 ASP A C 1
ATOM 1867 O O . ASP A 1 238 ? 16.531 11.102 21.016 1 54.34 238 ASP A O 1
ATOM 1871 N N . GLU A 1 239 ? 15.094 10.734 19.406 1 47.47 239 GLU A N 1
ATOM 1872 C CA . GLU A 1 239 ? 14.008 10.492 20.344 1 47.47 239 GLU A CA 1
ATOM 1873 C C . GLU A 1 239 ? 13.867 9.008 20.656 1 47.47 239 GLU A C 1
ATOM 1875 O O . GLU A 1 239 ? 12.945 8.602 21.375 1 47.47 239 GLU A O 1
ATOM 1880 N N . SER A 1 240 ? 14.633 8.172 20.016 1 39.94 240 SER A N 1
ATOM 1881 C CA . SER A 1 240 ? 14.602 6.762 20.406 1 39.94 240 SER A CA 1
ATOM 1882 C C . SER A 1 240 ? 15.18 6.562 21.797 1 39.94 240 SER A C 1
ATOM 1884 O O . SER A 1 240 ? 16.109 7.258 22.203 1 39.94 240 SER A O 1
ATOM 1886 N N . MET B 1 1 ? 18.469 -22.188 -7.113 1 83.5 1 MET B N 1
ATOM 1887 C CA . MET B 1 1 ? 17.578 -21.469 -8.031 1 83.5 1 MET B CA 1
ATOM 1888 C C . MET B 1 1 ? 18.016 -21.656 -9.477 1 83.5 1 MET B C 1
ATOM 1890 O O . MET B 1 1 ? 19.219 -21.703 -9.766 1 83.5 1 MET B O 1
ATOM 1894 N N . ASP B 1 2 ? 17.109 -22.031 -10.297 1 80.19 2 ASP B N 1
ATOM 1895 C CA . ASP B 1 2 ? 17.438 -22.219 -11.703 1 80.19 2 ASP B CA 1
ATOM 1896 C C . ASP B 1 2 ? 16.594 -21.312 -12.594 1 80.19 2 ASP B C 1
ATOM 1898 O O . ASP B 1 2 ? 15.969 -20.375 -12.117 1 80.19 2 ASP B O 1
ATOM 1902 N N . ASP B 1 3 ? 16.703 -21.578 -13.875 1 85.06 3 ASP B N 1
ATOM 1903 C CA . ASP B 1 3 ? 16.094 -20.688 -14.867 1 85.06 3 ASP B CA 1
ATOM 1904 C C . ASP B 1 3 ? 14.57 -20.688 -14.727 1 85.06 3 ASP B C 1
ATOM 1906 O O . ASP B 1 3 ? 13.914 -19.703 -15.094 1 85.06 3 ASP B O 1
ATOM 1910 N N . THR B 1 4 ? 14.016 -21.688 -14.227 1 86.19 4 THR B N 1
ATOM 1911 C CA . THR B 1 4 ? 12.562 -21.766 -14.086 1 86.19 4 THR B CA 1
ATOM 1912 C C . THR B 1 4 ? 12.078 -20.812 -13 1 86.19 4 THR B C 1
ATOM 1914 O O . THR B 1 4 ? 10.898 -20.438 -12.969 1 86.19 4 THR B O 1
ATOM 1917 N N . ASN B 1 5 ? 13.039 -20.391 -12.172 1 93.44 5 ASN B N 1
ATOM 1918 C CA . ASN B 1 5 ? 12.695 -19.469 -11.094 1 93.44 5 ASN B CA 1
ATOM 1919 C C . ASN B 1 5 ? 12.766 -18.016 -11.555 1 93.44 5 ASN B C 1
ATOM 1921 O O . ASN B 1 5 ? 12.289 -17.125 -10.852 1 93.44 5 ASN B O 1
ATOM 1925 N N . TYR B 1 6 ? 13.375 -17.844 -12.711 1 94.94 6 TYR B N 1
ATOM 1926 C CA . TYR B 1 6 ? 13.344 -16.516 -13.32 1 94.94 6 TYR B CA 1
ATOM 1927 C C . TYR B 1 6 ? 12 -16.25 -13.977 1 94.94 6 TYR B C 1
ATOM 1929 O O . TYR B 1 6 ? 11.867 -16.344 -15.203 1 94.94 6 TYR B O 1
ATOM 1937 N N . THR B 1 7 ? 10.961 -15.953 -13.203 1 94.62 7 THR B N 1
ATOM 1938 C CA . THR B 1 7 ? 9.57 -15.82 -13.617 1 94.62 7 THR B CA 1
ATOM 1939 C C . THR B 1 7 ? 8.859 -14.742 -12.797 1 94.62 7 THR B C 1
ATOM 1941 O O . THR B 1 7 ? 9.422 -14.219 -11.836 1 94.62 7 THR B O 1
ATOM 1944 N N . GLY B 1 8 ? 7.68 -14.336 -13.25 1 95.81 8 GLY B N 1
ATOM 1945 C CA . GLY B 1 8 ? 6.926 -13.352 -12.5 1 95.81 8 GLY B CA 1
ATOM 1946 C C . GLY B 1 8 ? 7.645 -12.016 -12.375 1 95.81 8 GLY B C 1
ATOM 1947 O O . GLY B 1 8 ? 8.25 -11.539 -13.344 1 95.81 8 GLY B O 1
ATOM 1948 N N . MET B 1 9 ? 7.57 -11.43 -11.242 1 96.31 9 MET B N 1
ATOM 1949 C CA . MET B 1 9 ? 8.023 -10.055 -11.062 1 96.31 9 MET B CA 1
ATOM 1950 C C . MET B 1 9 ? 9.539 -9.969 -11.195 1 96.31 9 MET B C 1
ATOM 1952 O O . MET B 1 9 ? 10.07 -8.938 -11.625 1 96.31 9 MET B O 1
ATOM 1956 N N . VAL B 1 10 ? 10.312 -11.047 -10.906 1 96.62 10 VAL B N 1
ATOM 1957 C CA . VAL B 1 10 ? 11.773 -10.953 -10.945 1 96.62 10 VAL B CA 1
ATOM 1958 C C . VAL B 1 10 ? 12.25 -10.945 -12.398 1 96.62 10 VAL B C 1
ATOM 1960 O O . VAL B 1 10 ? 13.422 -10.688 -12.664 1 96.62 10 VAL B O 1
ATOM 1963 N N . ARG B 1 11 ? 11.336 -11.203 -13.312 1 95.69 11 ARG B N 1
ATOM 1964 C CA . ARG B 1 11 ? 11.695 -11.055 -14.719 1 95.69 11 ARG B CA 1
ATOM 1965 C C . ARG B 1 11 ? 11.984 -9.602 -15.062 1 95.69 11 ARG B C 1
ATOM 1967 O O . ARG B 1 11 ? 12.547 -9.297 -16.125 1 95.69 11 ARG B O 1
ATOM 1974 N N . ARG B 1 12 ? 11.656 -8.711 -14.18 1 94.81 12 ARG B N 1
ATOM 1975 C CA . ARG B 1 12 ? 11.969 -7.297 -14.352 1 94.81 12 ARG B CA 1
ATOM 1976 C C . ARG B 1 12 ? 13.445 -7.031 -14.086 1 94.81 12 ARG B C 1
ATOM 1978 O O . ARG B 1 12 ? 13.969 -5.977 -14.461 1 94.81 12 ARG B O 1
ATOM 1985 N N . LEU B 1 13 ? 14.078 -7.906 -13.359 1 95.75 13 LEU B N 1
ATOM 1986 C CA . LEU B 1 13 ? 15.508 -7.762 -13.102 1 95.75 13 LEU B CA 1
ATOM 1987 C C . LEU B 1 13 ? 16.328 -8.133 -14.336 1 95.75 13 LEU B C 1
ATOM 1989 O O . LEU B 1 13 ? 15.93 -9.008 -15.109 1 95.75 13 LEU B O 1
ATOM 1993 N N . SER B 1 14 ? 17.422 -7.473 -14.492 1 94.31 14 SER B N 1
ATOM 1994 C CA . SER B 1 14 ? 18.328 -7.867 -15.57 1 94.31 14 SER B CA 1
ATOM 1995 C C . SER B 1 14 ? 18.828 -9.297 -15.367 1 94.31 14 SER B C 1
ATOM 1997 O O . SER B 1 14 ? 18.938 -9.773 -14.242 1 94.31 14 SER B O 1
ATOM 1999 N N . PRO B 1 15 ? 19.203 -9.961 -16.5 1 93.94 15 PRO B N 1
ATOM 2000 C CA . PRO B 1 15 ? 19.766 -11.305 -16.391 1 93.94 15 PRO B CA 1
ATOM 2001 C C . PRO B 1 15 ? 21.016 -11.336 -15.5 1 93.94 15 PRO B C 1
ATOM 2003 O O . PRO B 1 15 ? 21.234 -12.312 -14.773 1 93.94 15 PRO B O 1
ATOM 2006 N N . ASP B 1 16 ? 21.812 -10.312 -15.547 1 94.69 16 ASP B N 1
ATOM 2007 C CA . ASP B 1 16 ? 23.016 -10.25 -14.734 1 94.69 16 ASP B CA 1
ATOM 2008 C C . ASP B 1 16 ? 22.688 -10.195 -13.25 1 94.69 16 ASP B C 1
ATOM 2010 O O . ASP B 1 16 ? 23.234 -10.945 -12.445 1 94.69 16 ASP B O 1
ATOM 2014 N N . LEU B 1 17 ? 21.781 -9.328 -12.867 1 94.88 17 LEU B N 1
ATOM 2015 C CA . LEU B 1 17 ? 21.391 -9.234 -11.469 1 94.88 17 LEU B CA 1
ATOM 2016 C C . LEU B 1 17 ? 20.75 -10.539 -11 1 94.88 17 LEU B C 1
ATOM 2018 O O . LEU B 1 17 ? 21 -10.992 -9.883 1 94.88 17 LEU B O 1
ATOM 2022 N N . TRP B 1 18 ? 19.922 -11.125 -11.844 1 95.38 18 TRP B N 1
ATOM 2023 C CA . TRP B 1 18 ? 19.297 -12.406 -11.492 1 95.38 18 TRP B CA 1
ATOM 2024 C C . TRP B 1 18 ? 20.359 -13.461 -11.219 1 95.38 18 TRP B C 1
ATOM 2026 O O . TRP B 1 18 ? 20.266 -14.211 -10.234 1 95.38 18 TRP B O 1
ATOM 2036 N N . ARG B 1 19 ? 21.328 -13.539 -12.062 1 95.12 19 ARG B N 1
ATOM 2037 C CA . ARG B 1 19 ? 22.422 -14.492 -11.875 1 95.12 19 ARG B CA 1
ATOM 2038 C C . ARG B 1 19 ? 23.125 -14.25 -10.547 1 95.12 19 ARG B C 1
ATOM 2040 O O . ARG B 1 19 ? 23.391 -15.195 -9.805 1 95.12 19 ARG B O 1
ATOM 2047 N N . ARG B 1 20 ? 23.406 -13.023 -10.258 1 95.25 20 ARG B N 1
ATOM 2048 C CA . ARG B 1 20 ? 24.094 -12.68 -9.016 1 95.25 20 ARG B CA 1
ATOM 2049 C C . ARG B 1 20 ? 23.25 -13.055 -7.801 1 95.25 20 ARG B C 1
ATOM 2051 O O . ARG B 1 20 ? 23.766 -13.555 -6.805 1 95.25 20 ARG B O 1
ATOM 2058 N N . LEU B 1 21 ? 21.953 -12.805 -7.914 1 95.5 21 LEU B N 1
ATOM 2059 C CA . LEU B 1 21 ? 21.047 -13.195 -6.84 1 95.5 21 LEU B CA 1
ATOM 2060 C C . LEU B 1 21 ? 21.016 -14.711 -6.676 1 95.5 21 LEU B C 1
ATOM 2062 O O . LEU B 1 21 ? 21.078 -15.219 -5.551 1 95.5 21 LEU B O 1
ATOM 2066 N N . SER B 1 22 ? 20.969 -15.383 -7.77 1 94.62 22 SER B N 1
ATOM 2067 C CA . SER B 1 22 ? 20.922 -16.844 -7.75 1 94.62 22 SER B CA 1
ATOM 2068 C C . SER B 1 22 ? 22.156 -17.422 -7.082 1 94.62 22 SER B C 1
ATOM 2070 O O . SER B 1 22 ? 22.078 -18.438 -6.391 1 94.62 22 SER B O 1
ATOM 2072 N N . GLU B 1 23 ? 23.234 -16.75 -7.246 1 93.62 23 GLU B N 1
ATOM 2073 C CA . GLU B 1 23 ? 24.484 -17.203 -6.652 1 93.62 23 GLU B CA 1
ATOM 2074 C C . GLU B 1 23 ? 24.562 -16.812 -5.176 1 93.62 23 GLU B C 1
ATOM 2076 O O . GLU B 1 23 ? 25.219 -17.516 -4.387 1 93.62 23 GLU B O 1
ATOM 2081 N N . ALA B 1 24 ? 23.859 -15.797 -4.855 1 93.12 24 ALA B N 1
ATOM 2082 C CA . ALA B 1 24 ? 24 -15.234 -3.512 1 93.12 24 ALA B CA 1
ATOM 2083 C C . ALA B 1 24 ? 23.047 -15.914 -2.535 1 93.12 24 ALA B C 1
ATOM 2085 O O . ALA B 1 24 ? 23.188 -15.766 -1.318 1 93.12 24 ALA B O 1
ATOM 2086 N N . HIS B 1 25 ? 22.016 -16.641 -3.031 1 92.38 25 HIS B N 1
ATOM 2087 C CA . HIS B 1 25 ? 21.031 -17.172 -2.1 1 92.38 25 HIS B CA 1
ATOM 2088 C C . HIS B 1 25 ? 21.672 -18.188 -1.151 1 92.38 25 HIS B C 1
ATOM 2090 O O . HIS B 1 25 ? 22.594 -18.906 -1.538 1 92.38 25 HIS B O 1
ATOM 2096 N N . SER B 1 26 ? 21.234 -18.297 0.068 1 92.56 26 SER B N 1
ATOM 2097 C CA . SER B 1 26 ? 21.812 -19.109 1.119 1 92.56 26 SER B CA 1
ATOM 2098 C C . SER B 1 26 ? 21.109 -20.469 1.217 1 92.56 26 SER B C 1
ATOM 2100 O O . SER B 1 26 ? 21.453 -21.281 2.08 1 92.56 26 SER B O 1
ATOM 2102 N N . GLY B 1 27 ? 20.109 -20.703 0.416 1 94.44 27 GLY B N 1
ATOM 2103 C CA . GLY B 1 27 ? 19.344 -21.938 0.418 1 94.44 27 GLY B CA 1
ATOM 2104 C C . GLY B 1 27 ? 17.844 -21.703 0.274 1 94.44 27 GLY B C 1
ATOM 2105 O O . GLY B 1 27 ? 17.406 -20.562 0.05 1 94.44 27 GLY B O 1
ATOM 2106 N N . SER B 1 28 ? 17.188 -22.875 0.285 1 96.38 28 SER B N 1
ATOM 2107 C CA . SER B 1 28 ? 15.727 -22.812 0.208 1 96.38 28 SER B CA 1
ATOM 2108 C C . SER B 1 28 ? 15.078 -23.594 1.347 1 96.38 28 SER B C 1
ATOM 2110 O O . SER B 1 28 ? 15.695 -24.484 1.923 1 96.38 28 SER B O 1
ATOM 2112 N N . ILE B 1 29 ? 13.898 -23.188 1.711 1 97.38 29 ILE B N 1
ATOM 2113 C CA . ILE B 1 29 ? 13.148 -23.922 2.725 1 97.38 29 ILE B CA 1
ATOM 2114 C C . ILE B 1 29 ? 11.734 -24.188 2.229 1 97.38 29 ILE B C 1
ATOM 2116 O O . ILE B 1 29 ? 11.219 -23.453 1.372 1 97.38 29 ILE B O 1
ATOM 2120 N N . ASP B 1 30 ? 11.188 -25.25 2.814 1 98.38 30 ASP B N 1
ATOM 2121 C CA . ASP B 1 30 ? 9.797 -25.594 2.557 1 98.38 30 ASP B CA 1
ATOM 2122 C C . ASP B 1 30 ? 8.898 -25.156 3.713 1 98.38 30 ASP B C 1
ATOM 2124 O O . ASP B 1 30 ? 9.281 -25.266 4.879 1 98.38 30 ASP B O 1
ATOM 2128 N N . LEU B 1 31 ? 7.789 -24.625 3.32 1 98.38 31 LEU B N 1
ATOM 2129 C CA . LEU B 1 31 ? 6.785 -24.219 4.297 1 98.38 31 LEU B CA 1
ATOM 2130 C C . LEU B 1 31 ? 5.555 -25.109 4.219 1 98.38 31 LEU B C 1
ATOM 2132 O O . LEU B 1 31 ? 5.121 -25.484 3.127 1 98.38 31 LEU B O 1
ATOM 2136 N N . SER B 1 32 ? 4.996 -25.422 5.379 1 97.94 32 SER B N 1
ATOM 2137 C CA . SER B 1 32 ? 3.742 -26.156 5.457 1 97.94 32 SER B CA 1
ATOM 2138 C C . SER B 1 32 ? 2.541 -25.234 5.305 1 97.94 32 SER B C 1
ATOM 2140 O O . SER B 1 32 ? 2.664 -24.016 5.461 1 97.94 32 SER B O 1
ATOM 2142 N N . PRO B 1 33 ? 1.398 -25.859 4.957 1 95.31 33 PRO B N 1
ATOM 2143 C CA . PRO B 1 33 ? 0.19 -25.047 4.895 1 95.31 33 PRO B CA 1
ATOM 2144 C C . PRO B 1 33 ? -0.091 -24.312 6.207 1 95.31 33 PRO B C 1
ATOM 2146 O O . PRO B 1 33 ? -0.054 -24.922 7.277 1 95.31 33 PRO B O 1
ATOM 2149 N N . ARG B 1 34 ? -0.243 -23 6.098 1 93.69 34 ARG B N 1
ATOM 2150 C CA . ARG B 1 34 ? -0.639 -22.109 7.188 1 93.69 34 ARG B CA 1
ATOM 2151 C C . ARG B 1 34 ? 0.529 -21.844 8.133 1 93.69 34 ARG B C 1
ATOM 2153 O O . ARG B 1 34 ? 0.345 -21.297 9.219 1 93.69 34 ARG B O 1
ATOM 2160 N N . GLU B 1 35 ? 1.619 -22.25 7.672 1 97.44 35 GLU B N 1
ATOM 2161 C CA . GLU B 1 35 ? 2.799 -21.922 8.469 1 97.44 35 GLU B CA 1
ATOM 2162 C C . GLU B 1 35 ? 3.117 -20.422 8.406 1 97.44 35 GLU B C 1
ATOM 2164 O O . GLU B 1 35 ? 3.139 -19.844 7.328 1 97.44 35 GLU B O 1
ATOM 2169 N N . VAL B 1 36 ? 3.312 -19.812 9.617 1 97.69 36 VAL B N 1
ATOM 2170 C CA . VAL B 1 36 ? 3.738 -18.422 9.688 1 97.69 36 VAL B CA 1
ATOM 2171 C C . VAL B 1 36 ? 5.254 -18.328 9.539 1 97.69 36 VAL B C 1
ATOM 2173 O O . VAL B 1 36 ? 6 -18.766 10.422 1 97.69 36 VAL B O 1
ATOM 2176 N N . MET B 1 37 ? 5.707 -17.797 8.477 1 97.69 37 MET B N 1
ATOM 2177 C CA . MET B 1 37 ? 7.141 -17.688 8.203 1 97.69 37 MET B CA 1
ATOM 2178 C C . MET B 1 37 ? 7.762 -16.547 8.992 1 97.69 37 MET B C 1
ATOM 2180 O O . MET B 1 37 ? 8.883 -16.672 9.484 1 97.69 37 MET B O 1
ATOM 2184 N N . THR B 1 38 ? 7.09 -15.422 9.016 1 97.12 38 THR B N 1
ATOM 2185 C CA . THR B 1 38 ? 7.527 -14.227 9.727 1 97.12 38 THR B CA 1
ATOM 2186 C C . THR B 1 38 ? 6.363 -13.594 10.492 1 97.12 38 THR B C 1
ATOM 2188 O O . THR B 1 38 ? 5.27 -13.445 9.945 1 97.12 38 THR B O 1
ATOM 2191 N N . ARG B 1 39 ? 6.605 -13.227 11.727 1 96.12 39 ARG B N 1
ATOM 2192 C CA . ARG B 1 39 ? 5.605 -12.531 12.523 1 96.12 39 ARG B CA 1
ATOM 2193 C C . ARG B 1 39 ? 5.832 -11.023 12.484 1 96.12 39 ARG B C 1
ATOM 2195 O O . ARG B 1 39 ? 6.973 -10.562 12.477 1 96.12 39 ARG B O 1
ATOM 2202 N N . ALA B 1 40 ? 4.723 -10.344 12.531 1 95.5 40 ALA B N 1
ATOM 2203 C CA . ALA B 1 40 ? 4.832 -8.891 12.641 1 95.5 40 ALA B CA 1
ATOM 2204 C C . ALA B 1 40 ? 5.734 -8.492 13.805 1 95.5 40 ALA B C 1
ATOM 2206 O O . ALA B 1 40 ? 5.637 -9.07 14.891 1 95.5 40 ALA B O 1
ATOM 2207 N N . GLY B 1 41 ? 6.66 -7.559 13.484 1 93.94 41 GLY B N 1
ATOM 2208 C CA . GLY B 1 41 ? 7.516 -7.031 14.531 1 93.94 41 GLY B CA 1
ATOM 2209 C C . GLY B 1 41 ? 8.797 -7.82 14.711 1 93.94 41 GLY B C 1
ATOM 2210 O O . GLY B 1 41 ? 9.727 -7.355 15.375 1 93.94 41 GLY B O 1
ATOM 2211 N N . GLN B 1 42 ? 8.836 -8.977 14.156 1 94.88 42 GLN B N 1
ATOM 2212 C CA . GLN B 1 42 ? 10.047 -9.789 14.242 1 94.88 42 GLN B CA 1
ATOM 2213 C C . GLN B 1 42 ? 11.188 -9.148 13.461 1 94.88 42 GLN B C 1
ATOM 2215 O O . GLN B 1 42 ? 11 -8.68 12.336 1 94.88 42 GLN B O 1
ATOM 2220 N N . ARG B 1 43 ? 12.383 -9.156 14.094 1 95.88 43 ARG B N 1
ATOM 2221 C CA . ARG B 1 43 ? 13.555 -8.633 13.391 1 95.88 43 ARG B CA 1
ATOM 2222 C C . ARG B 1 43 ? 14 -9.594 12.289 1 95.88 43 ARG B C 1
ATOM 2224 O O . ARG B 1 43 ? 14.117 -10.797 12.516 1 95.88 43 ARG B O 1
ATOM 2231 N N . LEU B 1 44 ? 14.281 -9 11.141 1 96 44 LEU B N 1
ATOM 2232 C CA . LEU B 1 44 ? 14.641 -9.82 9.984 1 96 44 LEU B CA 1
ATOM 2233 C C . LEU B 1 44 ? 16.109 -9.625 9.617 1 96 44 LEU B C 1
ATOM 2235 O O . LEU B 1 44 ? 16.625 -8.508 9.672 1 96 44 LEU B O 1
ATOM 2239 N N . HIS B 1 45 ? 16.734 -10.734 9.227 1 96.5 45 HIS B N 1
ATOM 2240 C CA . HIS B 1 45 ? 18.109 -10.695 8.727 1 96.5 45 HIS B CA 1
ATOM 2241 C C . HIS B 1 45 ? 18.203 -11.32 7.336 1 96.5 45 HIS B C 1
ATOM 2243 O O . HIS B 1 45 ? 19.281 -11.375 6.75 1 96.5 45 HIS B O 1
ATOM 2249 N N . ARG B 1 46 ? 17.047 -11.742 6.902 1 97.44 46 ARG B N 1
ATOM 2250 C CA . ARG B 1 46 ? 16.969 -12.359 5.582 1 97.44 46 ARG B CA 1
ATOM 2251 C C . ARG B 1 46 ? 15.719 -11.891 4.836 1 97.44 46 ARG B C 1
ATOM 2253 O O . ARG B 1 46 ? 14.773 -11.398 5.449 1 97.44 46 ARG B O 1
ATOM 2260 N N . SER B 1 47 ? 15.781 -11.984 3.594 1 97.88 47 SER B N 1
ATOM 2261 C CA . SER B 1 47 ? 14.633 -11.852 2.713 1 97.88 47 SER B CA 1
ATOM 2262 C C . SER B 1 47 ? 14.344 -13.156 1.979 1 97.88 47 SER B C 1
ATOM 2264 O O . SER B 1 47 ? 15.227 -14.008 1.851 1 97.88 47 SER B O 1
ATOM 2266 N N . ALA B 1 48 ? 13.133 -13.32 1.521 1 98.38 48 ALA B N 1
ATOM 2267 C CA . ALA B 1 48 ? 12.727 -14.578 0.901 1 98.38 48 ALA B CA 1
ATOM 2268 C C . ALA B 1 48 ? 12.062 -14.336 -0.453 1 98.38 48 ALA B C 1
ATOM 2270 O O . ALA B 1 48 ? 11.211 -13.453 -0.584 1 98.38 48 ALA B O 1
ATOM 2271 N N . LEU B 1 49 ? 12.453 -15.086 -1.423 1 98.5 49 LEU B N 1
ATOM 2272 C CA . LEU B 1 49 ? 11.836 -15.109 -2.744 1 98.5 49 LEU B CA 1
ATOM 2273 C C . LEU B 1 49 ? 10.977 -16.359 -2.914 1 98.5 49 LEU B C 1
ATOM 2275 O O . LEU B 1 49 ? 11.445 -17.484 -2.701 1 98.5 49 LEU B O 1
ATOM 2279 N N . LEU B 1 50 ? 9.734 -16.156 -3.299 1 98.5 50 LEU B N 1
ATOM 2280 C CA . LEU B 1 50 ? 8.82 -17.281 -3.457 1 98.5 50 LEU B CA 1
ATOM 2281 C C . LEU B 1 50 ? 9.125 -18.062 -4.734 1 98.5 50 LEU B C 1
ATOM 2283 O O . LEU B 1 50 ? 9.086 -17.5 -5.832 1 98.5 50 LEU B O 1
ATOM 2287 N N . LEU B 1 51 ? 9.445 -19.328 -4.562 1 97.88 51 LEU B N 1
ATOM 2288 C CA . LEU B 1 51 ? 9.797 -20.172 -5.695 1 97.88 51 LEU B CA 1
ATOM 2289 C C . LEU B 1 51 ? 8.594 -20.984 -6.16 1 97.88 51 LEU B C 1
ATOM 2291 O O . LEU B 1 51 ? 8.445 -21.25 -7.352 1 97.88 51 LEU B O 1
ATOM 2295 N N . ASP B 1 52 ? 7.801 -21.344 -5.262 1 97 52 ASP B N 1
ATOM 2296 C CA . ASP B 1 52 ? 6.609 -22.156 -5.523 1 97 52 ASP B CA 1
ATOM 2297 C C . ASP B 1 52 ? 5.574 -21.984 -4.414 1 97 52 ASP B C 1
ATOM 2299 O O . ASP B 1 52 ? 5.934 -21.75 -3.254 1 97 52 ASP B O 1
ATOM 2303 N N . GLY B 1 53 ? 4.27 -22.141 -4.844 1 96.31 53 GLY B N 1
ATOM 2304 C CA . GLY B 1 53 ? 3.184 -21.984 -3.887 1 96.31 53 GLY B CA 1
ATOM 2305 C C . GLY B 1 53 ? 2.625 -20.578 -3.832 1 96.31 53 GLY B C 1
ATOM 2306 O O . GLY B 1 53 ? 2.803 -19.797 -4.77 1 96.31 53 GLY B O 1
ATOM 2307 N N . ILE B 1 54 ? 1.801 -20.344 -2.797 1 97.06 54 ILE B N 1
ATOM 2308 C CA . ILE B 1 54 ? 1.167 -19.047 -2.576 1 97.06 54 ILE B CA 1
ATOM 2309 C C . ILE B 1 54 ? 1.359 -18.609 -1.123 1 97.06 54 ILE B C 1
ATOM 2311 O O . ILE B 1 54 ? 1.155 -19.406 -0.203 1 97.06 54 ILE B O 1
ATOM 2315 N N . ILE B 1 55 ? 1.797 -17.406 -0.95 1 97.94 55 ILE B N 1
ATOM 2316 C CA . ILE B 1 55 ? 1.991 -16.844 0.38 1 97.94 55 ILE B CA 1
ATOM 2317 C C . ILE B 1 55 ? 1.151 -15.578 0.526 1 97.94 55 ILE B C 1
ATOM 2319 O O . ILE B 1 55 ? 0.943 -14.844 -0.445 1 97.94 55 ILE B O 1
ATOM 2323 N N . ALA B 1 56 ? 0.65 -15.336 1.731 1 97.75 56 ALA B N 1
ATOM 2324 C CA . ALA B 1 56 ? -0.134 -14.141 2.031 1 97.75 56 ALA B CA 1
ATOM 2325 C C . ALA B 1 56 ? 0.552 -13.289 3.094 1 97.75 56 ALA B C 1
ATOM 2327 O O . ALA B 1 56 ? 1.307 -13.805 3.922 1 97.75 56 ALA B O 1
ATOM 2328 N N . ARG B 1 57 ? 0.378 -12.016 3 1 97.94 57 ARG B N 1
ATOM 2329 C CA . ARG B 1 57 ? 0.655 -11.102 4.098 1 97.94 57 ARG B CA 1
ATOM 2330 C C . ARG B 1 57 ? -0.626 -10.734 4.844 1 97.94 57 ARG B C 1
ATOM 2332 O O . ARG B 1 57 ? -1.633 -10.383 4.219 1 97.94 57 ARG B O 1
ATOM 2339 N N . GLU B 1 58 ? -0.581 -10.812 6.148 1 97.12 58 GLU B N 1
ATOM 2340 C CA . GLU B 1 58 ? -1.777 -10.609 6.961 1 97.12 58 GLU B CA 1
ATOM 2341 C C . GLU B 1 58 ? -1.53 -9.578 8.055 1 97.12 58 GLU B C 1
ATOM 2343 O O . GLU B 1 58 ? -0.556 -9.68 8.805 1 97.12 58 GLU B O 1
ATOM 2348 N N . VAL B 1 59 ? -2.373 -8.578 8.07 1 96.25 59 VAL B N 1
ATOM 2349 C CA . VAL B 1 59 ? -2.385 -7.625 9.18 1 96.25 59 VAL B CA 1
ATOM 2350 C C . VAL B 1 59 ? -3.412 -8.055 10.227 1 96.25 59 VAL B C 1
ATOM 2352 O O . VAL B 1 59 ? -4.555 -8.375 9.883 1 96.25 59 VAL B O 1
ATOM 2355 N N . THR B 1 60 ? -2.971 -8.102 11.445 1 90.38 60 THR B N 1
ATOM 2356 C CA . THR B 1 60 ? -3.832 -8.484 12.562 1 90.38 60 THR B CA 1
ATOM 2357 C C . THR B 1 60 ? -3.957 -7.344 13.562 1 90.38 60 THR B C 1
ATOM 2359 O O . THR B 1 60 ? -2.957 -6.734 13.953 1 90.38 60 THR B O 1
ATOM 2362 N N . ASP B 1 61 ? -5.164 -7.059 13.961 1 85.5 61 ASP B N 1
ATOM 2363 C CA . ASP B 1 61 ? -5.324 -6.016 14.977 1 85.5 61 ASP B CA 1
ATOM 2364 C C . ASP B 1 61 ? -5.227 -6.594 16.375 1 85.5 61 ASP B C 1
ATOM 2366 O O . ASP B 1 61 ? -4.988 -7.793 16.547 1 85.5 61 ASP B O 1
ATOM 2370 N N . ARG B 1 62 ? -5.41 -5.738 17.391 1 81.75 62 ARG B N 1
ATOM 2371 C CA . ARG B 1 62 ? -5.262 -6.113 18.797 1 81.75 62 ARG B CA 1
ATOM 2372 C C . ARG B 1 62 ? -6.379 -7.055 19.234 1 81.75 62 ARG B C 1
ATOM 2374 O O . ARG B 1 62 ? -6.219 -7.809 20.188 1 81.75 62 ARG B O 1
ATOM 2381 N N . GLY B 1 63 ? -7.445 -7.02 18.594 1 80.31 63 GLY B N 1
ATOM 2382 C CA . GLY B 1 63 ? -8.562 -7.891 18.906 1 80.31 63 GLY B CA 1
ATOM 2383 C C . GLY B 1 63 ? -8.484 -9.242 18.219 1 80.31 63 GLY B C 1
ATOM 2384 O O . GLY B 1 63 ? -9.328 -10.109 18.453 1 80.31 63 GLY B O 1
ATOM 2385 N N . GLY B 1 64 ? -7.559 -9.359 17.297 1 83.88 64 GLY B N 1
ATOM 2386 C CA . GLY B 1 64 ? -7.359 -10.633 16.625 1 83.88 64 GLY B CA 1
ATOM 2387 C C . GLY B 1 64 ? -7.992 -10.688 15.258 1 83.88 64 GLY B C 1
ATOM 2388 O O . GLY B 1 64 ? -7.922 -11.719 14.578 1 83.88 64 GLY B O 1
ATOM 2389 N N . ASN B 1 65 ? -8.609 -9.641 14.828 1 87.12 65 ASN B N 1
ATOM 2390 C CA . ASN B 1 65 ? -9.133 -9.609 13.461 1 87.12 65 ASN B CA 1
ATOM 2391 C C . ASN B 1 65 ? -8.016 -9.555 12.43 1 87.12 65 ASN B C 1
ATOM 2393 O O . ASN B 1 65 ? -7.043 -8.812 12.594 1 87.12 65 ASN B O 1
ATOM 2397 N N . ARG B 1 66 ? -8.25 -10.375 11.398 1 90.88 66 ARG B N 1
ATOM 2398 C CA . ARG B 1 66 ? -7.203 -10.5 10.398 1 90.88 66 ARG B CA 1
ATOM 2399 C C . ARG B 1 66 ? -7.703 -10.055 9.023 1 90.88 66 ARG B C 1
ATOM 2401 O O . ARG B 1 66 ? -8.867 -10.281 8.68 1 90.88 66 ARG B O 1
ATOM 2408 N N . GLN B 1 67 ? -6.836 -9.422 8.352 1 95.81 67 GLN B N 1
ATOM 2409 C CA . GLN B 1 67 ? -7.062 -9.055 6.957 1 95.81 67 GLN B CA 1
ATOM 2410 C C . GLN B 1 67 ? -5.859 -9.414 6.09 1 95.81 67 GLN B C 1
ATOM 2412 O O . GLN B 1 67 ? -4.73 -9.023 6.391 1 95.81 67 GLN B O 1
ATOM 2417 N N . ILE B 1 68 ? -6.117 -10.234 5.078 1 97.56 68 ILE B N 1
ATOM 2418 C CA . ILE B 1 68 ? -5.078 -10.461 4.082 1 97.56 68 ILE B CA 1
ATOM 2419 C C . ILE B 1 68 ? -4.902 -9.203 3.232 1 97.56 68 ILE B C 1
ATOM 2421 O O . ILE B 1 68 ? -5.863 -8.703 2.645 1 97.56 68 ILE B O 1
ATOM 2425 N N . VAL B 1 69 ? -3.666 -8.734 3.189 1 97.62 69 VAL B N 1
ATOM 2426 C CA . VAL B 1 69 ? -3.463 -7.441 2.537 1 97.62 69 VAL B CA 1
ATOM 2427 C C . VAL B 1 69 ? -2.621 -7.629 1.276 1 97.62 69 VAL B C 1
ATOM 2429 O O . VAL B 1 69 ? -2.455 -6.691 0.49 1 97.62 69 VAL B O 1
ATOM 2432 N N . SER B 1 70 ? -2.119 -8.781 1.097 1 97.81 70 SER B N 1
ATOM 2433 C CA . SER B 1 70 ? -1.385 -9.078 -0.13 1 97.81 70 SER B CA 1
ATOM 2434 C C . SER B 1 70 ? -1.275 -10.586 -0.359 1 97.81 70 SER B C 1
ATOM 2436 O O . SER B 1 70 ? -1.316 -11.367 0.592 1 97.81 70 SER B O 1
ATOM 2438 N N . ILE B 1 71 ? -1.18 -10.93 -1.63 1 97.94 71 ILE B N 1
ATOM 2439 C CA . ILE B 1 71 ? -0.916 -12.297 -2.072 1 97.94 71 ILE B CA 1
ATOM 2440 C C . ILE B 1 71 ? 0.336 -12.328 -2.945 1 97.94 71 ILE B C 1
ATOM 2442 O O . ILE B 1 71 ? 0.479 -11.516 -3.861 1 97.94 71 ILE B O 1
ATOM 2446 N N . GLN B 1 72 ? 1.174 -13.219 -2.586 1 98.19 72 GLN B N 1
ATOM 2447 C CA . GLN B 1 72 ? 2.391 -13.375 -3.377 1 98.19 72 GLN B CA 1
ATOM 2448 C C . GLN B 1 72 ? 2.367 -14.672 -4.172 1 98.19 72 GLN B C 1
ATOM 2450 O O . GLN B 1 72 ? 1.916 -15.703 -3.672 1 98.19 72 GLN B O 1
ATOM 2455 N N . VAL B 1 73 ? 2.781 -14.617 -5.387 1 97.81 73 VAL B N 1
ATOM 2456 C CA . VAL B 1 73 ? 2.926 -15.75 -6.293 1 97.81 73 VAL B CA 1
ATOM 2457 C C . VAL B 1 73 ? 4.395 -15.93 -6.66 1 97.81 73 VAL B C 1
ATOM 2459 O O . VAL B 1 73 ? 5.23 -15.07 -6.363 1 97.81 73 VAL B O 1
ATOM 2462 N N . PRO B 1 74 ? 4.789 -17.062 -7.25 1 97.81 74 PRO B N 1
ATOM 2463 C CA . PRO B 1 74 ? 6.195 -17.297 -7.582 1 97.81 74 PRO B CA 1
ATOM 2464 C C . PRO B 1 74 ? 6.812 -16.141 -8.367 1 97.81 74 PRO B C 1
ATOM 2466 O O . PRO B 1 74 ? 6.195 -15.633 -9.305 1 97.81 74 PRO B O 1
ATOM 2469 N N . GLY B 1 75 ? 8.031 -15.773 -7.953 1 97.62 75 GLY B N 1
ATOM 2470 C CA . GLY B 1 75 ? 8.703 -14.633 -8.562 1 97.62 75 GLY B CA 1
ATOM 2471 C C . GLY B 1 75 ? 8.602 -13.375 -7.723 1 97.62 75 GLY B C 1
ATOM 2472 O O . GLY B 1 75 ? 9.297 -12.391 -7.992 1 97.62 75 GLY B O 1
ATOM 2473 N N . ASP B 1 76 ? 7.766 -13.422 -6.746 1 98.19 76 ASP B N 1
ATOM 2474 C CA . ASP B 1 76 ? 7.668 -12.289 -5.824 1 98.19 76 ASP B CA 1
ATOM 2475 C C . ASP B 1 76 ? 8.602 -12.477 -4.629 1 98.19 76 ASP B C 1
ATOM 2477 O O . ASP B 1 76 ? 8.656 -13.555 -4.039 1 98.19 76 ASP B O 1
ATOM 2481 N N . PHE B 1 77 ? 9.328 -11.414 -4.285 1 98.25 77 PHE B N 1
ATOM 2482 C CA . PHE B 1 77 ? 9.859 -11.391 -2.926 1 98.25 77 PHE B CA 1
ATOM 2483 C C . PHE B 1 77 ? 8.734 -11.227 -1.913 1 98.25 77 PHE B C 1
ATOM 2485 O O . PHE B 1 77 ? 7.879 -10.344 -2.062 1 98.25 77 PHE B O 1
ATOM 2492 N N . VAL B 1 78 ? 8.758 -12.016 -0.858 1 97.69 78 VAL B N 1
ATOM 2493 C CA . VAL B 1 78 ? 7.648 -12.047 0.089 1 97.69 78 VAL B CA 1
ATOM 2494 C C . VAL B 1 78 ? 7.848 -10.984 1.161 1 97.69 78 VAL B C 1
ATOM 2496 O O . VAL B 1 78 ? 6.875 -10.445 1.702 1 97.69 78 VAL B O 1
ATOM 2499 N N . ASP B 1 79 ? 9.094 -10.625 1.461 1 97.5 79 ASP B N 1
ATOM 2500 C CA . ASP B 1 79 ? 9.344 -9.758 2.607 1 97.5 79 ASP B CA 1
ATOM 2501 C C . ASP B 1 79 ? 10.5 -8.797 2.33 1 97.5 79 ASP B C 1
ATOM 2503 O O . ASP B 1 79 ? 11.195 -8.367 3.254 1 97.5 79 ASP B O 1
ATOM 2507 N N . LEU B 1 80 ? 10.727 -8.438 1.08 1 96.81 80 LEU B N 1
ATOM 2508 C CA . LEU B 1 80 ? 11.875 -7.621 0.693 1 96.81 80 LEU B CA 1
ATOM 2509 C C . LEU B 1 80 ? 11.812 -6.254 1.358 1 96.81 80 LEU B C 1
ATOM 2511 O O . LEU B 1 80 ? 12.852 -5.621 1.588 1 96.81 80 LEU B O 1
ATOM 2515 N N . HIS B 1 81 ? 10.68 -5.762 1.671 1 93.75 81 HIS B N 1
ATOM 2516 C CA . HIS B 1 81 ? 10.539 -4.469 2.33 1 93.75 81 HIS B CA 1
ATOM 2517 C C . HIS B 1 8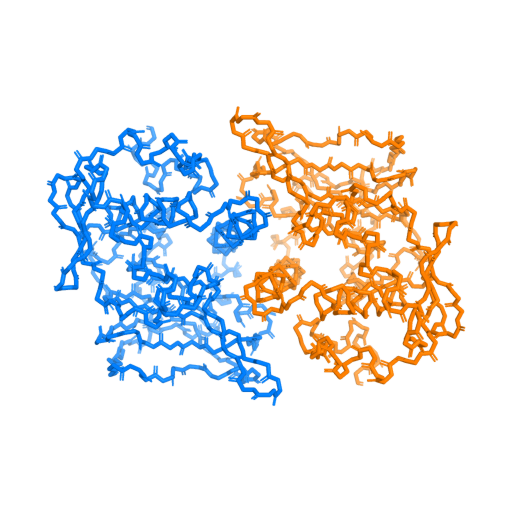1 ? 11.156 -4.492 3.723 1 93.75 81 HIS B C 1
ATOM 2519 O O . HIS B 1 81 ? 11.438 -3.438 4.297 1 93.75 81 HIS B O 1
ATOM 2525 N N . GLY B 1 82 ? 11.406 -5.695 4.227 1 94.88 82 GLY B N 1
ATOM 2526 C CA . GLY B 1 82 ? 12.102 -5.824 5.5 1 94.88 82 GLY B CA 1
ATOM 2527 C C . GLY B 1 82 ? 13.57 -5.477 5.414 1 94.88 82 GLY B C 1
ATOM 2528 O O . GLY B 1 82 ? 14.227 -5.266 6.438 1 94.88 82 GLY B O 1
ATOM 2529 N N . LEU B 1 83 ? 14.109 -5.438 4.262 1 95.56 83 LEU B N 1
ATOM 2530 C CA . LEU B 1 83 ? 15.523 -5.121 4.113 1 95.56 83 LEU B CA 1
ATOM 2531 C C . LEU B 1 83 ? 15.82 -3.709 4.609 1 95.56 83 LEU B C 1
ATOM 2533 O O . LEU B 1 83 ? 16.656 -3.518 5.492 1 95.56 83 LEU B O 1
ATOM 2537 N N . PRO B 1 84 ? 15.102 -2.695 4.156 1 95 84 PRO B N 1
ATOM 2538 C CA . PRO B 1 84 ? 15.414 -1.351 4.652 1 95 84 PRO B CA 1
ATOM 2539 C C . PRO B 1 84 ? 14.797 -1.071 6.02 1 95 84 PRO B C 1
ATOM 2541 O O . PRO B 1 84 ? 15.273 -0.197 6.75 1 95 84 PRO B O 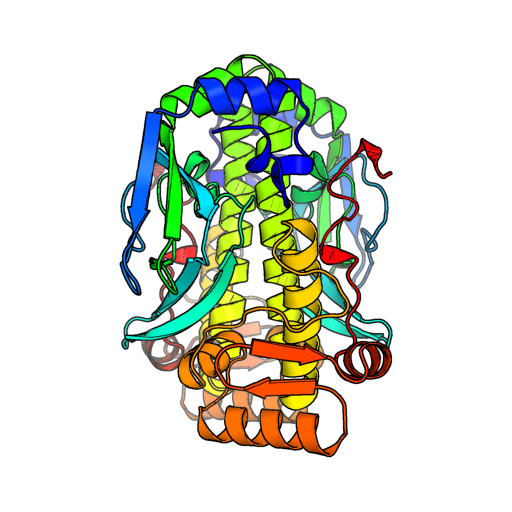1
ATOM 2544 N N . LEU B 1 85 ? 13.742 -1.808 6.445 1 94.62 85 LEU B N 1
ATOM 2545 C CA . LEU B 1 85 ? 13.031 -1.501 7.684 1 94.62 85 LEU B CA 1
ATOM 2546 C C . LEU B 1 85 ? 13.445 -2.457 8.797 1 94.62 85 LEU B C 1
ATOM 2548 O O . LEU B 1 85 ? 13.203 -2.186 9.977 1 94.62 85 LEU B O 1
ATOM 2552 N N . LYS B 1 86 ? 13.938 -3.592 8.508 1 94.12 86 LYS B N 1
ATOM 2553 C CA . LYS B 1 86 ? 14.469 -4.621 9.398 1 94.12 86 LYS B CA 1
ATOM 2554 C C . LYS B 1 86 ? 13.352 -5.359 10.125 1 94.12 86 LYS B C 1
ATOM 2556 O O . LYS B 1 86 ? 13.602 -6.328 10.844 1 94.12 86 LYS B O 1
ATOM 2561 N N . GLN B 1 87 ? 12.164 -4.949 9.969 1 94.44 87 GLN B N 1
ATOM 2562 C CA . GLN B 1 87 ? 10.984 -5.652 10.461 1 94.44 87 GLN B CA 1
ATOM 2563 C C . GLN B 1 87 ? 9.773 -5.391 9.57 1 94.44 87 GLN B C 1
ATOM 2565 O O . GLN B 1 87 ? 9.797 -4.48 8.742 1 94.44 87 GLN B O 1
ATOM 2570 N N . LEU B 1 88 ? 8.766 -6.254 9.773 1 95 88 LEU B N 1
ATOM 2571 C CA . LEU B 1 88 ? 7.531 -6.082 9.023 1 95 88 LEU B CA 1
ATOM 2572 C C . LEU B 1 88 ? 6.387 -5.684 9.945 1 95 88 LEU B C 1
ATOM 2574 O O . LEU B 1 88 ? 6.438 -5.945 11.148 1 95 88 LEU B O 1
ATOM 2578 N N . ASP B 1 89 ? 5.367 -5.062 9.383 1 94.5 89 ASP B N 1
ATOM 2579 C CA . ASP B 1 89 ? 4.168 -4.645 10.102 1 94.5 89 ASP B CA 1
ATOM 2580 C C . ASP B 1 89 ? 3.055 -5.684 9.961 1 94.5 89 ASP B C 1
ATOM 2582 O O . ASP B 1 89 ? 1.901 -5.414 10.305 1 94.5 89 ASP B O 1
ATOM 2586 N N . HIS B 1 90 ? 3.338 -6.812 9.422 1 96.81 90 HIS B N 1
ATOM 2587 C CA . HIS B 1 90 ? 2.367 -7.855 9.109 1 96.81 90 HIS B CA 1
ATOM 2588 C C . HIS B 1 90 ? 2.99 -9.242 9.227 1 96.81 90 HIS B C 1
ATOM 2590 O O . HIS B 1 90 ? 4.215 -9.375 9.234 1 96.81 90 HIS B O 1
ATOM 2596 N N . ASP B 1 91 ? 2.141 -10.25 9.344 1 97.12 91 ASP B N 1
ATOM 2597 C CA . ASP B 1 91 ? 2.576 -11.641 9.273 1 97.12 91 ASP B CA 1
ATOM 2598 C C . ASP B 1 91 ? 2.723 -12.102 7.828 1 97.12 91 ASP B C 1
ATOM 2600 O O . ASP B 1 91 ? 2.008 -11.625 6.945 1 97.12 91 ASP B O 1
ATOM 2604 N N . VAL B 1 92 ? 3.645 -12.961 7.621 1 98.06 92 VAL B N 1
ATOM 2605 C CA . VAL B 1 92 ? 3.816 -13.656 6.352 1 98.06 92 VAL B CA 1
ATOM 2606 C C . VAL B 1 92 ? 3.449 -15.125 6.508 1 98.06 92 VAL B C 1
ATOM 2608 O O . VAL B 1 92 ? 4.098 -15.859 7.262 1 98.06 92 VAL B O 1
ATOM 2611 N N . VAL B 1 93 ? 2.416 -15.578 5.754 1 97.44 93 VAL B N 1
ATOM 2612 C CA . VAL B 1 93 ? 1.807 -16.875 6.027 1 97.44 93 VAL B CA 1
ATOM 2613 C C . VAL B 1 93 ? 1.697 -17.672 4.734 1 97.44 93 VAL B C 1
ATOM 2615 O O . VAL B 1 93 ? 1.221 -17.172 3.717 1 97.44 93 VAL B O 1
ATOM 2618 N N . ALA B 1 94 ? 2.125 -18.922 4.805 1 97.69 94 ALA B N 1
ATOM 2619 C CA . ALA B 1 94 ? 1.933 -19.812 3.66 1 97.69 94 ALA B CA 1
ATOM 2620 C C . ALA B 1 94 ? 0.469 -20.219 3.525 1 97.69 94 ALA B C 1
ATOM 2622 O O . ALA B 1 94 ? -0.13 -20.734 4.477 1 97.69 94 ALA B O 1
ATOM 2623 N N . MET B 1 95 ? -0.126 -20.031 2.316 1 95 95 MET B N 1
ATOM 2624 C CA . MET B 1 95 ? -1.529 -20.375 2.102 1 95 95 MET B CA 1
ATOM 2625 C C . MET B 1 95 ? -1.677 -21.844 1.692 1 95 95 MET B C 1
ATOM 2627 O O . MET B 1 95 ? -2.795 -22.344 1.56 1 95 95 MET B O 1
ATOM 2631 N N . GLY B 1 96 ? -0.753 -22.594 1.452 1 94.62 96 GLY B N 1
ATOM 2632 C CA . GLY B 1 96 ? -0.492 -23.984 1.12 1 94.62 96 GLY B CA 1
ATOM 2633 C C . GLY B 1 96 ? 0.982 -24.344 1.157 1 94.62 96 GLY B C 1
ATOM 2634 O O . GLY B 1 96 ? 1.806 -23.547 1.622 1 94.62 96 GLY B O 1
ATOM 2635 N N . PRO B 1 97 ? 1.23 -25.609 0.741 1 96.81 97 PRO B N 1
ATOM 2636 C CA . PRO B 1 97 ? 2.664 -25.891 0.624 1 96.81 97 PRO B CA 1
ATOM 2637 C C . PRO B 1 97 ? 3.396 -24.875 -0.247 1 96.81 97 PRO B C 1
ATOM 2639 O O . PRO B 1 97 ? 2.898 -24.484 -1.31 1 96.81 97 PRO B O 1
ATOM 2642 N N . ALA B 1 98 ? 4.531 -24.406 0.266 1 97.69 98 ALA B N 1
ATOM 2643 C CA . ALA B 1 98 ? 5.297 -23.391 -0.468 1 97.69 98 ALA B CA 1
ATOM 2644 C C . ALA B 1 98 ? 6.797 -23.609 -0.298 1 97.69 98 ALA B C 1
ATOM 2646 O O . ALA B 1 98 ? 7.227 -24.328 0.608 1 97.69 98 ALA B O 1
ATOM 2647 N N . ARG B 1 99 ? 7.543 -23.125 -1.227 1 98.25 99 ARG B N 1
ATOM 2648 C CA . ARG B 1 99 ? 9 -23.156 -1.199 1 98.25 99 ARG B CA 1
ATOM 2649 C C . ARG B 1 99 ? 9.578 -21.766 -1.441 1 98.25 99 ARG B C 1
ATOM 2651 O O . ARG B 1 99 ? 9.156 -21.062 -2.361 1 98.25 99 ARG B O 1
ATOM 2658 N N . VAL B 1 100 ? 10.531 -21.312 -0.57 1 98.31 100 VAL B N 1
ATOM 2659 C CA . VAL B 1 100 ? 11.133 -20 -0.717 1 98.31 100 VAL B CA 1
ATOM 2660 C C . VAL B 1 100 ? 12.648 -20.109 -0.732 1 98.31 100 VAL B C 1
ATOM 2662 O O . VAL B 1 100 ? 13.219 -20.984 -0.071 1 98.31 100 VAL B O 1
ATOM 2665 N N . ALA B 1 101 ? 13.281 -19.297 -1.501 1 98.38 101 ALA B N 1
ATOM 2666 C CA . ALA B 1 101 ? 14.727 -19.094 -1.435 1 98.38 101 ALA B CA 1
ATOM 2667 C C . ALA B 1 101 ? 15.086 -17.969 -0.472 1 98.38 101 ALA B C 1
ATOM 2669 O O . ALA B 1 101 ? 14.438 -16.922 -0.458 1 98.38 101 ALA B O 1
ATOM 2670 N N . LEU B 1 102 ? 16.125 -18.141 0.281 1 98.19 102 LEU B N 1
ATOM 2671 C CA . LEU B 1 102 ? 16.5 -17.172 1.312 1 98.19 102 LEU B CA 1
ATOM 2672 C C . LEU B 1 102 ? 17.75 -16.406 0.903 1 98.19 102 LEU B C 1
ATOM 2674 O O . LEU B 1 102 ? 18.672 -16.969 0.316 1 98.19 102 LEU B O 1
ATOM 2678 N N . PHE B 1 103 ? 17.766 -15.102 1.198 1 98.12 103 PHE B N 1
ATOM 2679 C CA . PHE B 1 103 ? 18.891 -14.203 0.937 1 98.12 103 PHE B CA 1
ATOM 2680 C C . PHE B 1 103 ? 19.281 -13.445 2.199 1 98.12 103 PHE B C 1
ATOM 2682 O O . PHE B 1 103 ? 18.453 -12.719 2.775 1 98.12 103 PHE B O 1
ATOM 2689 N N . GLU B 1 104 ? 20.531 -13.602 2.609 1 97.88 104 GLU B N 1
ATOM 2690 C CA . GLU B 1 104 ? 20.984 -12.812 3.75 1 97.88 104 GLU B CA 1
ATOM 2691 C C . GLU B 1 104 ? 21 -11.32 3.43 1 97.88 104 GLU B C 1
ATOM 2693 O O . GLU B 1 104 ? 21.438 -10.914 2.35 1 97.88 104 GLU B O 1
ATOM 2698 N N . HIS B 1 105 ? 20.5 -10.508 4.383 1 97.12 105 HIS B N 1
ATOM 2699 C CA . HIS B 1 105 ? 20.469 -9.07 4.16 1 97.12 105 HIS B CA 1
ATOM 2700 C C . HIS B 1 105 ? 21.875 -8.531 3.885 1 97.12 105 HIS B C 1
ATOM 2702 O O . HIS B 1 105 ? 22.047 -7.648 3.035 1 97.12 105 HIS B O 1
ATOM 2708 N N . ASP B 1 106 ? 22.891 -9.047 4.551 1 96.12 106 ASP B N 1
ATOM 2709 C CA . ASP B 1 106 ? 24.266 -8.609 4.332 1 96.12 106 ASP B CA 1
ATOM 2710 C C . ASP B 1 106 ? 24.672 -8.82 2.879 1 96.12 106 ASP B C 1
ATOM 2712 O O . ASP B 1 106 ? 25.359 -7.965 2.295 1 96.12 106 ASP B O 1
ATOM 2716 N N . ASP B 1 107 ? 24.312 -9.898 2.357 1 96.31 107 ASP B N 1
ATOM 2717 C CA . ASP B 1 107 ? 24.656 -10.195 0.971 1 96.31 107 ASP B CA 1
ATOM 2718 C C . ASP B 1 107 ? 23.922 -9.258 0.01 1 96.31 107 ASP B C 1
ATOM 2720 O O . ASP B 1 107 ? 24.5 -8.789 -0.968 1 96.31 107 ASP B O 1
ATOM 2724 N N . LEU B 1 108 ? 22.641 -9.023 0.266 1 96.44 108 LEU B N 1
ATOM 2725 C CA . LEU B 1 108 ? 21.875 -8.102 -0.567 1 96.44 108 LEU B CA 1
ATOM 2726 C C . LEU B 1 108 ? 22.438 -6.691 -0.483 1 96.44 108 LEU B C 1
ATOM 2728 O O . LEU B 1 108 ? 22.531 -5.988 -1.493 1 96.44 108 LEU B O 1
ATOM 2732 N N . GLU B 1 109 ? 22.828 -6.297 0.675 1 94.69 109 GLU B N 1
ATOM 2733 C CA . GLU B 1 109 ? 23.422 -4.98 0.864 1 94.69 109 GLU B CA 1
ATOM 2734 C C . GLU B 1 109 ? 24.734 -4.855 0.101 1 94.69 109 GLU B C 1
ATOM 2736 O O . GLU B 1 109 ? 25.031 -3.811 -0.486 1 94.69 109 GLU B O 1
ATOM 2741 N N . ARG B 1 110 ? 25.547 -5.891 0.109 1 94.56 110 ARG B N 1
ATOM 2742 C CA . ARG B 1 110 ? 26.781 -5.895 -0.668 1 94.56 110 ARG B CA 1
ATOM 2743 C C . ARG B 1 110 ? 26.5 -5.738 -2.158 1 94.56 110 ARG B C 1
ATOM 2745 O O . ARG B 1 110 ? 27.156 -4.957 -2.844 1 94.56 110 ARG B O 1
ATOM 2752 N N . LEU B 1 111 ? 25.484 -6.465 -2.617 1 94.25 111 LEU B N 1
ATOM 2753 C CA . LEU B 1 111 ? 25.094 -6.371 -4.02 1 94.25 111 LEU B CA 1
ATOM 2754 C C . LEU B 1 111 ? 24.688 -4.945 -4.379 1 94.25 111 LEU B C 1
ATOM 2756 O O . LEU B 1 111 ? 25.094 -4.426 -5.422 1 94.25 111 LEU B O 1
ATOM 2760 N N . MET B 1 112 ? 23.953 -4.316 -3.541 1 93.06 112 MET B N 1
ATOM 2761 C CA . MET B 1 112 ? 23.469 -2.953 -3.754 1 93.06 112 MET B CA 1
ATOM 2762 C C . MET B 1 112 ? 24.641 -1.965 -3.721 1 93.06 112 MET B C 1
ATOM 2764 O O . MET B 1 112 ? 24.609 -0.945 -4.414 1 93.06 112 MET B O 1
ATOM 2768 N N . GLY B 1 113 ? 25.641 -2.229 -2.875 1 92.12 113 GLY B N 1
ATOM 2769 C CA . GLY B 1 113 ? 26.828 -1.401 -2.814 1 92.12 113 GLY B CA 1
ATOM 2770 C C . GLY B 1 113 ? 27.688 -1.503 -4.059 1 92.12 113 GLY B C 1
ATOM 2771 O O . GLY B 1 113 ? 28.375 -0.547 -4.426 1 92.12 113 GLY B O 1
ATOM 2772 N N . ASP B 1 114 ? 27.609 -2.607 -4.684 1 92.75 114 ASP B N 1
ATOM 2773 C CA . ASP B 1 114 ? 28.406 -2.848 -5.875 1 92.75 114 ASP B CA 1
ATOM 2774 C C . ASP B 1 114 ? 27.906 -2.012 -7.051 1 92.75 114 ASP B C 1
ATOM 2776 O O . ASP B 1 114 ? 28.703 -1.566 -7.883 1 92.75 114 ASP B O 1
ATOM 2780 N N . ASP B 1 115 ? 26.625 -1.855 -7.129 1 92.81 115 ASP B N 1
ATOM 2781 C CA . ASP B 1 115 ? 26.016 -1.154 -8.258 1 92.81 115 ASP B CA 1
ATOM 2782 C C . ASP B 1 115 ? 24.703 -0.495 -7.852 1 92.81 115 ASP B C 1
ATOM 2784 O O . ASP B 1 115 ? 23.75 -1.18 -7.465 1 92.81 115 ASP B O 1
ATOM 2788 N N . ALA B 1 116 ? 24.672 0.784 -8.055 1 91.38 116 ALA B N 1
ATOM 2789 C CA . ALA B 1 116 ? 23.469 1.542 -7.684 1 91.38 116 ALA B CA 1
ATOM 2790 C C . ALA B 1 116 ? 22.266 1.081 -8.484 1 91.38 116 ALA B C 1
ATOM 2792 O O . ALA B 1 116 ? 21.125 1.176 -8.016 1 91.38 116 ALA B O 1
ATOM 2793 N N . GLU B 1 117 ? 22.531 0.568 -9.633 1 92.81 117 GLU B N 1
ATOM 2794 C CA . GLU B 1 117 ? 21.438 0.069 -10.461 1 92.81 117 GLU B CA 1
ATOM 2795 C C . GLU B 1 117 ? 20.797 -1.165 -9.844 1 92.81 117 GLU B C 1
ATOM 2797 O O . GLU B 1 117 ? 19.594 -1.411 -10.031 1 92.81 117 GLU B O 1
ATOM 2802 N N . TYR B 1 118 ? 21.562 -1.958 -9.141 1 95.06 118 TYR B N 1
ATOM 2803 C CA . TYR B 1 118 ? 21 -3.117 -8.453 1 95.06 118 TYR B CA 1
ATOM 2804 C C . TYR B 1 118 ? 20.078 -2.688 -7.316 1 95.06 118 TYR B C 1
ATOM 2806 O O . TYR B 1 118 ? 19 -3.266 -7.129 1 95.06 118 TYR B O 1
ATOM 2814 N N . ALA B 1 119 ? 20.5 -1.668 -6.625 1 94.75 119 ALA B N 1
ATOM 2815 C CA . ALA B 1 119 ? 19.656 -1.123 -5.566 1 94.75 119 ALA B CA 1
ATOM 2816 C C . ALA B 1 119 ? 18.328 -0.611 -6.125 1 94.75 119 ALA B C 1
ATOM 2818 O O . ALA B 1 119 ? 17.266 -0.913 -5.586 1 94.75 119 ALA B O 1
ATOM 2819 N N . ARG B 1 120 ? 18.422 0.083 -7.176 1 94.56 120 ARG B N 1
ATOM 2820 C CA . ARG B 1 120 ? 17.219 0.638 -7.805 1 94.56 120 ARG B CA 1
ATOM 2821 C C . ARG B 1 120 ? 16.297 -0.471 -8.305 1 94.56 120 ARG B C 1
ATOM 2823 O O . ARG B 1 120 ? 15.078 -0.367 -8.188 1 94.56 120 ARG B O 1
ATOM 2830 N N . ALA B 1 121 ? 16.875 -1.451 -8.844 1 95.75 121 ALA B N 1
ATOM 2831 C CA . ALA B 1 121 ? 16.094 -2.564 -9.383 1 95.75 121 ALA B CA 1
ATOM 2832 C C . ALA B 1 121 ? 15.344 -3.293 -8.266 1 95.75 121 ALA B C 1
ATOM 2834 O O . ALA B 1 121 ? 14.148 -3.572 -8.391 1 95.75 121 ALA B O 1
ATOM 2835 N N . LEU B 1 122 ? 16 -3.611 -7.176 1 97.06 122 LEU B N 1
ATOM 2836 C CA . LEU B 1 122 ? 15.352 -4.258 -6.043 1 97.06 122 LEU B CA 1
ATOM 2837 C C . LEU B 1 122 ? 14.289 -3.35 -5.438 1 97.06 122 LEU B C 1
ATOM 2839 O O . LEU B 1 122 ? 13.195 -3.809 -5.086 1 97.06 122 LEU B O 1
ATOM 2843 N N . TRP B 1 123 ? 14.633 -2.086 -5.367 1 97.19 123 TRP B N 1
ATOM 2844 C CA . TRP B 1 123 ? 13.68 -1.078 -4.906 1 97.19 123 TRP B CA 1
ATOM 2845 C C . TRP B 1 123 ? 12.438 -1.058 -5.793 1 97.19 123 TRP B C 1
ATOM 2847 O O . TRP B 1 123 ? 11.312 -1.007 -5.289 1 97.19 123 TRP B O 1
ATOM 2857 N N . SER B 1 124 ? 12.586 -1.176 -7.055 1 97 124 SER B N 1
ATOM 2858 C CA . SER B 1 124 ? 11.469 -1.132 -7.992 1 97 124 SER B CA 1
ATOM 2859 C C . SER B 1 124 ? 10.508 -2.295 -7.762 1 97 124 SER B C 1
ATOM 2861 O O . SER B 1 124 ? 9.297 -2.146 -7.926 1 97 124 SER B O 1
ATOM 2863 N N . LEU B 1 125 ? 11.016 -3.443 -7.387 1 97.62 125 LEU B N 1
ATOM 2864 C CA . LEU B 1 125 ? 10.141 -4.578 -7.094 1 97.62 125 LEU B CA 1
ATOM 2865 C C . LEU B 1 125 ? 9.203 -4.258 -5.934 1 97.62 125 LEU B C 1
ATOM 2867 O O . LEU B 1 125 ? 8.016 -4.586 -5.98 1 97.62 125 LEU B O 1
ATOM 2871 N N . THR B 1 126 ? 9.719 -3.619 -4.922 1 97.94 126 THR B N 1
ATOM 2872 C CA . THR B 1 126 ? 8.891 -3.283 -3.77 1 97.94 126 THR B CA 1
ATOM 2873 C C . THR B 1 126 ? 7.867 -2.209 -4.133 1 97.94 126 THR B C 1
ATOM 2875 O O . THR B 1 126 ? 6.773 -2.166 -3.562 1 97.94 126 THR B O 1
ATOM 2878 N N . MET B 1 127 ? 8.203 -1.341 -5.086 1 97.44 127 MET B N 1
ATOM 2879 C CA . MET B 1 127 ? 7.27 -0.298 -5.504 1 97.44 127 MET B CA 1
ATOM 2880 C C . MET B 1 127 ? 6.125 -0.887 -6.32 1 97.44 127 MET B C 1
ATOM 2882 O O . MET B 1 127 ? 4.992 -0.413 -6.242 1 97.44 127 MET B O 1
ATOM 2886 N N . ILE B 1 128 ? 6.391 -1.91 -7.094 1 97.25 128 ILE B N 1
ATOM 2887 C CA . ILE B 1 128 ? 5.316 -2.607 -7.793 1 97.25 128 ILE B CA 1
ATOM 2888 C C . ILE B 1 128 ? 4.387 -3.275 -6.777 1 97.25 128 ILE B C 1
ATOM 2890 O O . ILE B 1 128 ? 3.164 -3.188 -6.898 1 97.25 128 ILE B O 1
ATOM 2894 N N . ASP B 1 129 ? 5 -3.881 -5.844 1 97.25 129 ASP B N 1
ATOM 2895 C CA . ASP B 1 129 ? 4.223 -4.461 -4.754 1 97.25 129 ASP B CA 1
ATOM 2896 C C . ASP B 1 129 ? 3.336 -3.408 -4.09 1 97.25 129 ASP B C 1
ATOM 2898 O O . ASP B 1 129 ? 2.158 -3.656 -3.826 1 97.25 129 ASP B O 1
ATOM 2902 N N . ALA B 1 130 ? 3.859 -2.268 -3.848 1 97.12 130 ALA B N 1
ATOM 2903 C CA . ALA B 1 130 ? 3.109 -1.171 -3.242 1 97.12 130 ALA B CA 1
ATOM 2904 C C . ALA B 1 130 ? 1.996 -0.691 -4.168 1 97.12 130 ALA B C 1
ATOM 2906 O O . ALA B 1 130 ? 0.923 -0.295 -3.705 1 97.12 130 ALA B O 1
ATOM 2907 N N . SER B 1 131 ? 2.277 -0.668 -5.418 1 97.19 131 SER B N 1
ATOM 2908 C CA . SER B 1 131 ? 1.254 -0.302 -6.395 1 97.19 131 SER B CA 1
ATOM 2909 C C . SER B 1 131 ? 0.066 -1.258 -6.332 1 97.19 131 SER B C 1
ATOM 2911 O O . SER B 1 131 ? -1.087 -0.824 -6.355 1 97.19 131 SER B O 1
ATOM 2913 N N . ILE B 1 132 ? 0.346 -2.496 -6.27 1 97.44 132 ILE B N 1
ATOM 2914 C CA . ILE B 1 132 ? -0.705 -3.5 -6.141 1 97.44 132 ILE B CA 1
ATOM 2915 C C . ILE B 1 132 ? -1.5 -3.254 -4.859 1 97.44 132 ILE B C 1
ATOM 2917 O O . ILE B 1 132 ? -2.732 -3.309 -4.867 1 97.44 132 ILE B O 1
ATOM 2921 N N . SER B 1 133 ? -0.815 -2.953 -3.826 1 97.06 133 SER B N 1
ATOM 2922 C CA . SER B 1 133 ? -1.469 -2.66 -2.555 1 97.06 133 SER B CA 1
ATOM 2923 C C . SER B 1 133 ? -2.395 -1.455 -2.674 1 97.06 133 SER B C 1
ATOM 2925 O O . SER B 1 133 ? -3.51 -1.468 -2.146 1 97.06 133 SER B O 1
ATOM 2927 N N . ARG B 1 134 ? -1.968 -0.412 -3.344 1 96.31 134 ARG B N 1
ATOM 2928 C CA . ARG B 1 134 ? -2.811 0.763 -3.541 1 96.31 134 ARG B CA 1
ATOM 2929 C C . ARG B 1 134 ? -4.059 0.415 -4.348 1 96.31 134 ARG B C 1
ATOM 2931 O O . ARG B 1 134 ? -5.145 0.928 -4.07 1 96.31 134 ARG B O 1
ATOM 2938 N N . HIS B 1 135 ? -3.889 -0.428 -5.262 1 96.44 135 HIS B N 1
ATOM 2939 C CA . HIS B 1 135 ? -5.055 -0.857 -6.027 1 96.44 135 HIS B CA 1
ATOM 2940 C C . HIS B 1 135 ? -6.047 -1.606 -5.145 1 96.44 135 HIS B C 1
ATOM 2942 O O . HIS B 1 135 ? -7.262 -1.473 -5.316 1 96.44 135 HIS B O 1
ATOM 2948 N N . TRP B 1 136 ? -5.527 -2.422 -4.238 1 97.19 136 TRP B N 1
ATOM 2949 C CA . TRP B 1 136 ? -6.418 -3.105 -3.305 1 97.19 136 TRP B CA 1
ATOM 2950 C C . TRP B 1 136 ? -7.203 -2.104 -2.467 1 97.19 136 TRP B C 1
ATOM 2952 O O . TRP B 1 136 ? -8.391 -2.295 -2.211 1 97.19 136 TRP B O 1
ATOM 2962 N N . THR B 1 137 ? -6.535 -1.074 -2.057 1 96 137 THR B N 1
ATOM 2963 C CA . THR B 1 137 ? -7.227 -0.017 -1.329 1 96 137 THR B CA 1
ATOM 2964 C C . THR B 1 137 ? -8.336 0.589 -2.182 1 96 137 THR B C 1
ATOM 2966 O O . THR B 1 137 ? -9.469 0.76 -1.712 1 96 137 THR B O 1
ATOM 2969 N N . PHE B 1 138 ? -8 0.886 -3.404 1 96 138 PHE B N 1
ATOM 2970 C CA . PHE B 1 138 ? -8.992 1.392 -4.34 1 96 138 PHE B CA 1
ATOM 2971 C C . PHE B 1 138 ? -10.164 0.425 -4.461 1 96 138 PHE B C 1
ATOM 2973 O O . PHE B 1 138 ? -11.328 0.83 -4.348 1 96 138 PHE B O 1
ATOM 2980 N N . ARG B 1 139 ? -9.859 -0.822 -4.68 1 95.31 139 ARG B N 1
ATOM 2981 C CA . ARG B 1 139 ? -10.875 -1.85 -4.855 1 95.31 139 ARG B CA 1
ATOM 2982 C C . ARG B 1 139 ? -11.805 -1.906 -3.648 1 95.31 139 ARG B C 1
ATOM 2984 O O . ARG B 1 139 ? -13.031 -1.913 -3.799 1 95.31 139 ARG B O 1
ATOM 2991 N N . MET B 1 140 ? -11.273 -1.882 -2.467 1 93.81 140 MET B N 1
ATOM 2992 C CA . MET B 1 140 ? -12.039 -1.984 -1.229 1 93.81 140 MET B CA 1
ATOM 2993 C C . MET B 1 140 ? -12.898 -0.74 -1.016 1 93.81 140 MET B C 1
ATOM 2995 O O . MET B 1 140 ? -13.977 -0.816 -0.419 1 93.81 140 MET B O 1
ATOM 2999 N N . GLY B 1 141 ? -12.438 0.314 -1.492 1 92.94 141 GLY B N 1
ATOM 3000 C CA . GLY B 1 141 ? -13.133 1.566 -1.236 1 92.94 141 GLY B CA 1
ATOM 3001 C C . GLY B 1 141 ? -14.219 1.865 -2.252 1 92.94 141 GLY B C 1
ATOM 3002 O O . GLY B 1 141 ? -15.219 2.512 -1.928 1 92.94 141 GLY B O 1
ATOM 3003 N N . GLN B 1 142 ? -14.062 1.371 -3.479 1 92.88 142 GLN B N 1
ATOM 3004 C CA . GLN B 1 142 ? -14.93 1.867 -4.543 1 92.88 142 GLN B CA 1
ATOM 3005 C C . GLN B 1 142 ? -15.797 0.749 -5.109 1 92.88 142 GLN B C 1
ATOM 3007 O O . GLN B 1 142 ? -16.875 1.007 -5.652 1 92.88 142 GLN B O 1
ATOM 3012 N N . LEU B 1 143 ? -15.328 -0.424 -4.984 1 92.38 143 LEU B N 1
ATOM 3013 C CA . LEU B 1 143 ? -16.047 -1.491 -5.68 1 92.38 143 LEU B CA 1
ATOM 3014 C C . LEU B 1 143 ? -16.938 -2.266 -4.715 1 92.38 143 LEU B C 1
ATOM 3016 O O . LEU B 1 143 ? -16.516 -2.59 -3.602 1 92.38 143 LEU B O 1
ATOM 3020 N N . ARG B 1 144 ? -18.141 -2.498 -5.199 1 86.81 144 ARG B N 1
ATOM 3021 C CA . ARG B 1 144 ? -19.047 -3.375 -4.461 1 86.81 144 ARG B CA 1
ATOM 3022 C C . ARG B 1 144 ? -18.531 -4.809 -4.457 1 86.81 144 ARG B C 1
ATOM 3024 O O . ARG B 1 144 ? -17.625 -5.148 -5.207 1 86.81 144 ARG B O 1
ATOM 3031 N N . ALA B 1 145 ? -19.219 -5.613 -3.705 1 92.38 145 ALA B N 1
ATOM 3032 C CA . ALA B 1 145 ? -18.766 -6.973 -3.426 1 92.38 145 ALA B CA 1
ATOM 3033 C C . ALA B 1 145 ? -18.531 -7.75 -4.719 1 92.38 145 ALA B C 1
ATOM 3035 O O . ALA B 1 145 ? -17.453 -8.336 -4.914 1 92.38 145 ALA B O 1
ATOM 3036 N N . LEU B 1 146 ? -19.531 -7.746 -5.66 1 96.44 146 LEU B N 1
ATOM 3037 C CA . LEU B 1 146 ? -19.422 -8.508 -6.898 1 96.44 146 LEU B CA 1
ATOM 3038 C C . LEU B 1 146 ? -18.297 -7.965 -7.773 1 96.44 146 LEU B C 1
ATOM 3040 O O . LEU B 1 146 ? -17.453 -8.727 -8.258 1 96.44 146 LEU B O 1
ATOM 3044 N N . ALA B 1 147 ? -18.266 -6.66 -7.941 1 96.12 147 ALA B N 1
ATOM 3045 C CA . ALA B 1 147 ? -17.234 -6.012 -8.742 1 96.12 147 ALA B CA 1
ATOM 3046 C C . ALA B 1 147 ? -15.852 -6.23 -8.133 1 96.12 147 ALA B C 1
ATOM 3048 O O . ALA B 1 147 ? -14.883 -6.453 -8.852 1 96.12 147 ALA B O 1
ATOM 3049 N N . GLY B 1 148 ? -15.773 -6.164 -6.809 1 96.81 148 GLY B N 1
ATOM 3050 C CA . GLY B 1 148 ? -14.516 -6.387 -6.117 1 96.81 148 GLY B CA 1
ATOM 3051 C C . GLY B 1 148 ? -13.961 -7.781 -6.328 1 96.81 148 GLY B C 1
ATOM 3052 O O . GLY B 1 148 ? -12.758 -7.949 -6.551 1 96.81 148 GLY B O 1
ATOM 3053 N N . MET B 1 149 ? -14.844 -8.742 -6.277 1 97.88 149 MET B N 1
ATOM 3054 C CA . MET B 1 149 ? -14.422 -10.125 -6.488 1 97.88 149 MET B CA 1
ATOM 3055 C C . MET B 1 149 ? -13.977 -10.344 -7.934 1 97.88 149 MET B C 1
ATOM 3057 O O . MET B 1 149 ? -12.961 -10.984 -8.18 1 97.88 149 MET B O 1
ATOM 3061 N N . ALA B 1 150 ? -14.742 -9.797 -8.836 1 97.81 150 ALA B N 1
ATOM 3062 C CA . ALA B 1 150 ? -14.359 -9.906 -10.242 1 97.81 150 ALA B CA 1
ATOM 3063 C C . ALA B 1 150 ? -12.992 -9.281 -10.492 1 97.81 150 ALA B C 1
ATOM 3065 O O . ALA B 1 150 ? -12.156 -9.859 -11.195 1 97.81 150 ALA B O 1
ATOM 3066 N N . ASN B 1 151 ? -12.797 -8.133 -9.922 1 97.25 151 ASN B N 1
ATOM 3067 C CA . ASN B 1 151 ? -11.516 -7.43 -10.031 1 97.25 151 ASN B CA 1
ATOM 3068 C C . ASN B 1 151 ? -10.367 -8.281 -9.508 1 97.25 151 ASN B C 1
ATOM 3070 O O . ASN B 1 151 ? -9.344 -8.422 -10.18 1 97.25 151 ASN B O 1
ATOM 3074 N N . PHE B 1 152 ? -10.578 -8.891 -8.375 1 98.12 152 PHE B N 1
ATOM 3075 C CA . PHE B 1 152 ? -9.562 -9.727 -7.742 1 98.12 152 PHE B CA 1
ATOM 3076 C C . PHE B 1 152 ? -9.242 -10.938 -8.602 1 98.12 152 PHE B C 1
ATOM 3078 O O . PHE B 1 152 ? -8.07 -11.281 -8.789 1 98.12 152 PHE B O 1
ATOM 3085 N N . LEU B 1 153 ? -10.219 -11.578 -9.094 1 97 153 LEU B N 1
ATOM 3086 C CA . LEU B 1 153 ? -10.016 -12.758 -9.93 1 97 153 LEU B CA 1
ATOM 3087 C C . LEU B 1 153 ? -9.227 -12.406 -11.188 1 97 153 LEU B C 1
ATOM 3089 O O . LEU B 1 153 ? -8.352 -13.164 -11.602 1 97 153 LEU B O 1
ATOM 3093 N N . CYS B 1 154 ? -9.539 -11.25 -11.789 1 96.56 154 CYS B N 1
ATOM 3094 C CA . CYS B 1 154 ? -8.797 -10.797 -12.961 1 96.56 154 CYS B CA 1
ATOM 3095 C C . CYS B 1 154 ? -7.32 -10.594 -12.625 1 96.56 154 CYS B C 1
ATOM 3097 O O . CYS B 1 154 ? -6.445 -11.016 -13.383 1 96.56 154 CYS B O 1
ATOM 3099 N N . GLU B 1 155 ? -7.059 -10 -11.508 1 97.12 155 GLU B N 1
ATOM 3100 C CA . GLU B 1 155 ? -5.684 -9.781 -11.07 1 97.12 155 GLU B CA 1
ATOM 3101 C C . GLU B 1 155 ? -4.941 -11.102 -10.898 1 97.12 155 GLU B C 1
ATOM 3103 O O . GLU B 1 155 ? -3.826 -11.266 -11.398 1 97.12 155 GLU B O 1
ATOM 3108 N N . MET B 1 156 ? -5.566 -11.992 -10.195 1 96.62 156 MET B N 1
ATOM 3109 C CA . MET B 1 156 ? -4.914 -13.266 -9.898 1 96.62 156 MET B CA 1
ATOM 3110 C C . MET B 1 156 ? -4.633 -14.039 -11.188 1 96.62 156 MET B C 1
ATOM 3112 O O . MET B 1 156 ? -3.568 -14.648 -11.328 1 96.62 156 MET B O 1
ATOM 3116 N N . GLN B 1 157 ? -5.559 -14.016 -12.055 1 96.12 157 GLN B N 1
ATOM 3117 C CA . GLN B 1 157 ? -5.336 -14.711 -13.32 1 96.12 157 GLN B CA 1
ATOM 3118 C C . GLN B 1 157 ? -4.094 -14.188 -14.031 1 96.12 157 GLN B C 1
ATOM 3120 O O . GLN B 1 157 ? -3.236 -14.969 -14.453 1 96.12 157 GLN B O 1
ATOM 3125 N N . ILE B 1 158 ? -4.008 -12.906 -14.164 1 95.38 158 ILE B N 1
ATOM 3126 C CA . ILE B 1 158 ? -2.891 -12.305 -14.875 1 95.38 158 ILE B CA 1
ATOM 3127 C C . ILE B 1 158 ? -1.585 -12.602 -14.141 1 95.38 158 ILE B C 1
ATOM 3129 O O . ILE B 1 158 ? -0.592 -12.992 -14.766 1 95.38 158 ILE B O 1
ATOM 3133 N N . ARG B 1 159 ? -1.56 -12.453 -12.883 1 96.44 159 ARG B N 1
ATOM 3134 C CA . ARG B 1 159 ? -0.331 -12.641 -12.117 1 96.44 159 ARG B CA 1
ATOM 3135 C C . ARG B 1 159 ? 0.123 -14.094 -12.141 1 96.44 159 ARG B C 1
ATOM 3137 O O . ARG B 1 159 ? 1.321 -14.375 -12.211 1 96.44 159 ARG B O 1
ATOM 3144 N N . LEU B 1 160 ? -0.811 -14.992 -12.078 1 96.38 160 LEU B N 1
ATOM 3145 C CA . LEU B 1 160 ? -0.464 -16.406 -12.172 1 96.38 160 LEU B CA 1
ATOM 3146 C C . LEU B 1 160 ? 0.033 -16.75 -13.578 1 96.38 160 LEU B C 1
ATOM 3148 O O . LEU B 1 160 ? 0.922 -17.594 -13.734 1 96.38 160 LEU B O 1
ATOM 3152 N N . GLN B 1 161 ? -0.531 -16.141 -14.547 1 94.5 161 GLN B N 1
ATOM 3153 C CA . GLN B 1 161 ? -0.044 -16.312 -15.906 1 94.5 161 GLN B CA 1
ATOM 3154 C C . GLN B 1 161 ? 1.396 -15.836 -16.047 1 94.5 161 GLN B C 1
ATOM 3156 O O . GLN B 1 161 ? 2.225 -16.5 -16.672 1 94.5 161 GLN B O 1
ATOM 3161 N N . LEU B 1 162 ? 1.703 -14.727 -15.453 1 94 162 LEU B N 1
ATOM 3162 C CA . LEU B 1 162 ? 3.012 -14.094 -15.578 1 94 162 LEU B CA 1
ATOM 3163 C C . LEU B 1 162 ? 4.09 -14.938 -14.906 1 94 162 LEU B C 1
ATOM 3165 O O . LEU B 1 162 ? 5.27 -14.828 -15.242 1 94 162 LEU B O 1
ATOM 3169 N N . CYS B 1 163 ? 3.666 -15.789 -13.984 1 94.81 163 CYS B N 1
ATOM 3170 C CA . CYS B 1 163 ? 4.656 -16.641 -13.344 1 94.81 163 CYS B CA 1
ATOM 3171 C C . CYS B 1 163 ? 4.512 -18.094 -13.805 1 94.81 163 CYS B C 1
ATOM 3173 O O . CYS B 1 163 ? 5.023 -19 -13.164 1 94.81 163 CYS B O 1
ATOM 3175 N N . GLY B 1 164 ? 3.736 -18.297 -14.828 1 92.75 164 GLY B N 1
ATOM 3176 C CA . GLY B 1 164 ? 3.67 -19.578 -15.492 1 92.75 164 GLY B CA 1
ATOM 3177 C C . GLY B 1 164 ? 2.762 -20.578 -14.781 1 92.75 164 GLY B C 1
ATOM 3178 O O . GLY B 1 164 ? 2.85 -21.781 -15.016 1 92.75 164 GLY B O 1
ATOM 3179 N N . ARG B 1 165 ? 1.893 -20.125 -13.953 1 93.12 165 ARG B N 1
ATOM 3180 C CA . ARG B 1 165 ? 1.046 -21.031 -13.18 1 93.12 165 ARG B CA 1
ATOM 3181 C C . ARG B 1 165 ? -0.379 -21.047 -13.719 1 93.12 165 ARG B C 1
ATOM 3183 O O . ARG B 1 165 ? -1.265 -21.672 -13.141 1 93.12 165 ARG B O 1
ATOM 3190 N N . ALA B 1 166 ? -0.563 -20.297 -14.75 1 90.88 166 ALA B N 1
ATOM 3191 C CA . ALA B 1 166 ? -1.827 -20.297 -15.477 1 90.88 166 ALA B CA 1
ATOM 3192 C C . ALA B 1 166 ? -1.595 -20.125 -16.984 1 90.88 166 ALA B C 1
ATOM 3194 O O . ALA B 1 166 ? -0.551 -19.609 -17.391 1 90.88 166 ALA B O 1
ATOM 3195 N N . ASP B 1 167 ? -2.49 -20.656 -17.859 1 83.62 167 ASP B N 1
ATOM 3196 C CA . ASP B 1 167 ? -2.336 -20.562 -19.312 1 83.62 167 ASP B CA 1
ATOM 3197 C C . ASP B 1 167 ? -3.447 -19.703 -19.938 1 83.62 167 ASP B C 1
ATOM 3199 O O . ASP B 1 167 ? -3.58 -19.641 -21.156 1 83.62 167 ASP B O 1
ATOM 3203 N N . GLY B 1 168 ? -4.039 -18.922 -19.422 1 70.62 168 GLY B N 1
ATOM 3204 C CA . GLY B 1 168 ? -5.055 -18 -19.906 1 70.62 168 GLY B CA 1
ATOM 3205 C C . GLY B 1 168 ? -6.367 -18.672 -20.25 1 70.62 168 GLY B C 1
ATOM 3206 O O . GLY B 1 168 ? -7.426 -18.047 -20.188 1 70.62 168 GLY B O 1
ATOM 3207 N N . SER B 1 169 ? -6.391 -19.859 -20.656 1 76 169 SER B N 1
ATOM 3208 C CA . SER B 1 169 ? -7.598 -20.5 -21.156 1 76 169 SER B CA 1
ATOM 3209 C C . SER B 1 169 ? -8.07 -21.594 -20.203 1 76 169 SER B C 1
ATOM 3211 O O . SER B 1 169 ? -9.172 -22.125 -20.359 1 76 169 SER B O 1
ATOM 3213 N N . THR B 1 170 ? -7.27 -21.828 -19.297 1 81.44 170 THR B N 1
ATOM 3214 C CA . THR B 1 170 ? -7.598 -22.922 -18.391 1 81.44 170 THR B CA 1
ATOM 3215 C C . THR B 1 170 ? -7.844 -22.406 -16.984 1 81.44 170 THR B C 1
ATOM 3217 O O . THR B 1 170 ? -7.461 -21.281 -16.656 1 81.44 170 THR B O 1
ATOM 3220 N N . PRO B 1 171 ? -8.602 -23.25 -16.312 1 93.12 171 PRO B N 1
ATOM 3221 C CA . PRO B 1 171 ? -8.742 -22.875 -14.898 1 93.12 171 PRO B CA 1
ATOM 3222 C C . PRO B 1 171 ? -7.391 -22.688 -14.211 1 93.12 171 PRO B C 1
ATOM 3224 O O . PRO B 1 171 ? -6.391 -23.281 -14.617 1 93.12 171 PRO B O 1
ATOM 3227 N N . PHE B 1 172 ? -7.387 -21.766 -13.328 1 93.94 172 PHE B N 1
ATOM 3228 C CA . PHE B 1 172 ? -6.176 -21.547 -12.539 1 93.94 172 PHE B CA 1
ATOM 3229 C C . PHE B 1 172 ? -6.438 -21.828 -11.062 1 93.94 172 PHE B C 1
ATOM 3231 O O . PHE B 1 172 ? -7.578 -21.75 -10.602 1 93.94 172 PHE B O 1
ATOM 3238 N N . ALA B 1 173 ? -5.398 -22.156 -10.352 1 90.81 173 ALA B N 1
ATOM 3239 C CA . ALA B 1 173 ? -5.5 -22.594 -8.961 1 90.81 173 ALA B CA 1
ATOM 3240 C C . ALA B 1 173 ? -5.801 -21.406 -8.047 1 90.81 173 ALA B C 1
ATOM 3242 O O . ALA B 1 173 ? -5.145 -20.375 -8.125 1 90.81 173 ALA B O 1
ATOM 3243 N N . LEU B 1 174 ? -6.816 -21.516 -7.305 1 90.94 174 LEU B N 1
ATOM 3244 C CA . LEU B 1 174 ? -7.184 -20.625 -6.203 1 90.94 174 LEU B CA 1
ATOM 3245 C C . LEU B 1 174 ? -7.551 -21.438 -4.961 1 90.94 174 LEU B C 1
ATOM 3247 O O . LEU B 1 174 ? -8.719 -21.453 -4.555 1 90.94 174 LEU B O 1
ATOM 3251 N N . PRO B 1 175 ? -6.551 -22.031 -4.371 1 87.75 175 PRO B N 1
ATOM 3252 C CA . PRO B 1 175 ? -6.828 -22.984 -3.293 1 87.75 175 PRO B CA 1
ATOM 3253 C C . PRO B 1 175 ? -7.172 -22.297 -1.972 1 87.75 175 PRO B C 1
ATOM 3255 O O . PRO B 1 175 ? -6.578 -22.625 -0.937 1 87.75 175 PRO B O 1
ATOM 3258 N N . TRP B 1 176 ? -8.141 -21.453 -2.055 1 90.81 176 TRP B N 1
ATOM 3259 C CA . TRP B 1 176 ? -8.492 -20.703 -0.85 1 90.81 176 TRP B CA 1
ATOM 3260 C C . TRP B 1 176 ? -9.93 -20.969 -0.441 1 90.81 176 TRP B C 1
ATOM 3262 O O . TRP B 1 176 ? -10.797 -21.203 -1.295 1 90.81 176 TRP B O 1
ATOM 3272 N N . THR B 1 177 ? -10.094 -20.953 0.845 1 91.88 177 THR B N 1
ATOM 3273 C CA . THR B 1 177 ? -11.43 -21.125 1.403 1 91.88 177 THR B CA 1
ATOM 3274 C C . THR B 1 177 ? -12.25 -19.859 1.224 1 91.88 177 THR B C 1
ATOM 3276 O O . THR B 1 177 ? -11.711 -18.797 0.883 1 91.88 177 THR B O 1
ATOM 3279 N N . GLN B 1 178 ? -13.492 -20.062 1.438 1 93.75 178 GLN B N 1
ATOM 3280 C CA . GLN B 1 178 ? -14.367 -18.906 1.406 1 93.75 178 GLN B CA 1
ATOM 3281 C C . GLN B 1 178 ? -13.992 -17.891 2.492 1 93.75 178 GLN B C 1
ATOM 3283 O O . GLN B 1 178 ? -14.172 -16.688 2.318 1 93.75 178 GLN B O 1
ATOM 3288 N N . GLY B 1 179 ? -13.523 -18.406 3.592 1 94.25 179 GLY B N 1
ATOM 3289 C CA . GLY B 1 179 ? -13.039 -17.516 4.641 1 94.25 179 GLY B CA 1
ATOM 3290 C C . GLY B 1 179 ? -11.859 -16.672 4.211 1 94.25 179 GLY B C 1
ATOM 3291 O O . GLY B 1 179 ? -11.82 -15.469 4.492 1 94.25 179 GLY B O 1
ATOM 3292 N N . GLU B 1 180 ? -10.93 -17.25 3.549 1 93.81 180 GLU B N 1
ATOM 3293 C CA . GLU B 1 180 ? -9.758 -16.531 3.062 1 93.81 180 GLU B CA 1
ATOM 3294 C C . GLU B 1 180 ? -10.133 -15.539 1.965 1 93.81 180 GLU B C 1
ATOM 3296 O O . GLU B 1 180 ? -9.633 -14.414 1.941 1 93.81 180 GLU B O 1
ATOM 3301 N N . LEU B 1 181 ? -10.992 -15.945 1.104 1 95.44 181 LEU B N 1
ATOM 3302 C CA . LEU B 1 181 ? -11.484 -15.016 0.093 1 95.44 181 LEU B CA 1
ATOM 3303 C C . LEU B 1 181 ? -12.18 -13.82 0.743 1 95.44 181 LEU B C 1
ATOM 3305 O O . LEU B 1 181 ? -12.062 -12.688 0.269 1 95.44 181 LEU B O 1
ATOM 3309 N N . GLY B 1 182 ? -12.938 -14.141 1.809 1 95.81 182 GLY B N 1
ATOM 3310 C CA . GLY B 1 182 ? -13.562 -13.07 2.572 1 95.81 182 GLY B CA 1
ATOM 3311 C C . GLY B 1 182 ? -12.562 -12.094 3.158 1 95.81 182 GLY B C 1
ATOM 3312 O O . GLY B 1 182 ? -12.766 -10.883 3.1 1 95.81 182 GLY B O 1
ATOM 3313 N N . GLN B 1 183 ? -11.461 -12.602 3.658 1 93.56 183 GLN B N 1
ATOM 3314 C CA . GLN B 1 183 ? -10.406 -11.766 4.219 1 93.56 183 GLN B CA 1
ATOM 3315 C C . GLN B 1 183 ? -9.75 -10.906 3.135 1 93.56 183 GLN B C 1
ATOM 3317 O O . GLN B 1 183 ? -9.383 -9.758 3.385 1 93.56 183 GLN B O 1
ATOM 3322 N N . ILE B 1 184 ? -9.625 -11.414 1.982 1 95.69 184 ILE B N 1
ATOM 3323 C CA . ILE B 1 184 ? -8.992 -10.719 0.87 1 95.69 184 ILE B CA 1
ATOM 3324 C C . ILE B 1 184 ? -9.906 -9.594 0.379 1 95.69 184 ILE B C 1
ATOM 3326 O O . ILE B 1 184 ? -9.438 -8.492 0.066 1 95.69 184 ILE B O 1
ATOM 3330 N N . CYS B 1 185 ? -11.195 -9.844 0.399 1 94.69 185 CYS B N 1
ATOM 3331 C CA . CYS B 1 185 ? -12.117 -8.922 -0.256 1 94.69 185 CYS B CA 1
ATOM 3332 C C . CYS B 1 185 ? -12.906 -8.117 0.771 1 94.69 185 CYS B C 1
ATOM 3334 O O . CYS B 1 185 ? -13.703 -7.254 0.408 1 94.69 185 CYS B O 1
ATOM 3336 N N . GLY B 1 186 ? -12.633 -8.391 2.01 1 91.62 186 GLY B N 1
ATOM 3337 C CA . GLY B 1 186 ? -13.328 -7.645 3.051 1 91.62 186 GLY B CA 1
ATOM 3338 C C . GLY B 1 186 ? -14.812 -7.957 3.117 1 91.62 186 GLY B C 1
ATOM 3339 O O . GLY B 1 186 ? -15.641 -7.043 3.141 1 91.62 186 GLY B O 1
ATOM 3340 N N . MET B 1 187 ? -15.117 -9.203 3.129 1 93.81 187 MET B N 1
ATOM 3341 C CA . MET B 1 187 ? -16.5 -9.656 3.15 1 93.81 187 MET B CA 1
ATOM 3342 C C . MET B 1 187 ? -16.672 -10.805 4.137 1 93.81 187 MET B C 1
ATOM 3344 O O . MET B 1 187 ? -15.719 -11.508 4.461 1 93.81 187 MET B O 1
ATOM 3348 N N . SER B 1 188 ? -17.953 -10.922 4.582 1 94.62 188 SER B N 1
ATOM 3349 C CA . SER B 1 188 ? -18.266 -12.117 5.355 1 94.62 188 SER B CA 1
ATOM 3350 C C . SER B 1 188 ? -18.328 -13.359 4.469 1 94.62 188 SER B C 1
ATOM 3352 O O . SER B 1 188 ? -18.484 -13.25 3.25 1 94.62 188 SER B O 1
ATOM 3354 N N . VAL B 1 189 ? -18.219 -14.562 5.07 1 96.31 189 VAL B N 1
ATOM 3355 C CA . VAL B 1 189 ? -18.281 -15.82 4.34 1 96.31 189 VAL B CA 1
ATOM 3356 C C . VAL B 1 189 ? -19.609 -15.938 3.607 1 96.31 189 VAL B C 1
ATOM 3358 O O . VAL B 1 189 ? -19.656 -16.359 2.451 1 96.31 189 VAL B O 1
ATOM 3361 N N . VAL B 1 190 ? -20.641 -15.523 4.277 1 97.25 190 VAL B N 1
ATOM 3362 C CA . VAL B 1 190 ? -21.969 -15.586 3.684 1 97.25 190 VAL B CA 1
ATOM 3363 C C . VAL B 1 190 ? -22.031 -14.719 2.426 1 97.25 190 VAL B C 1
ATOM 3365 O O . VAL B 1 190 ? -22.547 -15.148 1.395 1 97.25 190 VAL B O 1
ATOM 3368 N N . HIS B 1 191 ? -21.5 -13.578 2.518 1 97 191 HIS B N 1
ATOM 3369 C CA . HIS B 1 191 ? -21.469 -12.664 1.383 1 97 191 HIS B CA 1
ATOM 3370 C C . HIS B 1 191 ? -20.594 -13.203 0.257 1 97 191 HIS B C 1
ATOM 3372 O O . HIS B 1 191 ? -20.938 -13.07 -0.92 1 97 191 HIS B O 1
ATOM 3378 N N . VAL B 1 192 ? -19.438 -13.781 0.555 1 97.56 192 VAL B N 1
ATOM 3379 C CA . VAL B 1 192 ? -18.562 -14.383 -0.444 1 97.56 192 VAL B CA 1
ATOM 3380 C C . VAL B 1 192 ? -19.344 -15.445 -1.229 1 97.56 192 VAL B C 1
ATOM 3382 O O . VAL B 1 192 ? -19.297 -15.453 -2.463 1 97.56 192 VAL B O 1
ATOM 3385 N N . ASN B 1 193 ? -20.031 -16.266 -0.527 1 97.81 193 ASN B N 1
ATOM 3386 C CA . ASN B 1 193 ? -20.781 -17.344 -1.171 1 97.81 193 ASN B CA 1
ATOM 3387 C C . ASN B 1 193 ? -21.844 -16.781 -2.115 1 97.81 193 ASN B C 1
ATOM 3389 O O . ASN B 1 193 ? -22.016 -17.297 -3.223 1 97.81 193 ASN B O 1
ATOM 3393 N N . ARG B 1 194 ? -22.453 -15.773 -1.652 1 98.19 194 ARG B N 1
ATOM 3394 C CA . ARG B 1 194 ? -23.453 -15.125 -2.488 1 98.19 194 ARG B CA 1
ATOM 3395 C C . ARG B 1 194 ? -22.828 -14.539 -3.746 1 98.19 194 ARG B C 1
ATOM 3397 O O . ARG B 1 194 ? -23.359 -14.695 -4.848 1 98.19 194 ARG B O 1
ATOM 3404 N N . VAL B 1 195 ? -21.797 -13.875 -3.592 1 98.25 195 VAL B N 1
ATOM 3405 C CA . VAL B 1 195 ? -21.109 -13.203 -4.691 1 98.25 195 VAL B CA 1
ATOM 3406 C C . VAL B 1 195 ? -20.609 -14.242 -5.695 1 98.25 195 VAL B C 1
ATOM 3408 O O . VAL B 1 195 ? -20.75 -14.062 -6.906 1 98.25 195 VAL B O 1
ATOM 3411 N N . LEU B 1 196 ? -20.016 -15.32 -5.23 1 97.81 196 LEU B N 1
ATOM 3412 C CA . LEU B 1 196 ? -19.531 -16.375 -6.117 1 97.81 196 LEU B CA 1
ATOM 3413 C C . LEU B 1 196 ? -20.688 -17.016 -6.883 1 97.81 196 LEU B C 1
ATOM 3415 O O . LEU B 1 196 ? -20.547 -17.344 -8.062 1 97.81 196 LEU B O 1
ATOM 3419 N N . ARG B 1 197 ? -21.781 -17.156 -6.238 1 98.25 197 ARG B N 1
ATOM 3420 C CA . ARG B 1 197 ? -22.969 -17.656 -6.91 1 98.25 197 ARG B CA 1
ATOM 3421 C C . ARG B 1 197 ? -23.422 -16.703 -8 1 98.25 197 ARG B C 1
ATOM 3423 O O . ARG B 1 197 ? -23.719 -17.125 -9.125 1 98.25 197 ARG B O 1
ATOM 3430 N N . ASP B 1 198 ? -23.531 -15.461 -7.656 1 98.38 198 ASP B N 1
ATOM 3431 C CA . ASP B 1 198 ? -23.969 -14.445 -8.609 1 98.38 198 ASP B CA 1
ATOM 3432 C C . ASP B 1 198 ? -23.062 -14.414 -9.836 1 98.38 198 ASP B C 1
ATOM 3434 O O . ASP B 1 198 ? -23.531 -14.305 -10.961 1 98.38 198 ASP B O 1
ATOM 3438 N N . LEU B 1 199 ? -21.781 -14.492 -9.617 1 98.12 199 LEU B N 1
ATOM 3439 C CA . LEU B 1 199 ? -20.812 -14.516 -10.719 1 98.12 199 LEU B CA 1
ATOM 3440 C C . LEU B 1 199 ? -21.047 -15.734 -11.609 1 98.12 199 LEU B C 1
ATOM 3442 O O . LEU B 1 199 ? -21.031 -15.617 -12.844 1 98.12 199 LEU B O 1
ATOM 3446 N N . ARG B 1 200 ? -21.266 -16.828 -11.023 1 97.94 200 ARG B N 1
ATOM 3447 C CA . ARG B 1 200 ? -21.5 -18.078 -11.758 1 97.94 200 ARG B CA 1
ATOM 3448 C C . ARG B 1 200 ? -22.797 -18 -12.555 1 97.94 200 ARG B C 1
ATOM 3450 O O . ARG B 1 200 ? -22.828 -18.328 -13.742 1 97.94 200 ARG B O 1
ATOM 3457 N N . GLU B 1 201 ? -23.812 -17.547 -11.938 1 98.31 201 GLU B N 1
ATOM 3458 C CA . GLU B 1 201 ? -25.125 -17.469 -12.578 1 98.31 201 GLU B CA 1
ATOM 3459 C C . GLU B 1 201 ? -25.125 -16.469 -13.719 1 98.31 201 GLU B C 1
ATOM 3461 O O . GLU B 1 201 ? -25.828 -16.641 -14.711 1 98.31 201 GLU B O 1
ATOM 3466 N N . ALA B 1 202 ? -24.312 -15.516 -13.609 1 97.81 202 ALA B N 1
ATOM 3467 C CA . ALA B 1 202 ? -24.203 -14.5 -14.656 1 97.81 202 ALA B CA 1
ATOM 3468 C C . ALA B 1 202 ? -23.281 -14.977 -15.781 1 97.81 202 ALA B C 1
ATOM 3470 O O . ALA B 1 202 ? -23.109 -14.281 -16.781 1 97.81 202 ALA B O 1
ATOM 3471 N N . GLY B 1 203 ? -22.672 -16.125 -15.602 1 97.62 203 GLY B N 1
ATOM 3472 C CA . GLY B 1 203 ? -21.797 -16.688 -16.625 1 97.62 203 GLY B CA 1
ATOM 3473 C C . GLY B 1 203 ? -20.453 -15.992 -16.703 1 97.62 203 GLY B C 1
ATOM 3474 O O . GLY B 1 203 ? -19.828 -15.953 -17.75 1 97.62 203 GLY B O 1
ATOM 3475 N N . ILE B 1 204 ? -19.969 -15.484 -15.633 1 97.56 204 ILE B N 1
ATOM 3476 C CA . ILE B 1 204 ? -18.734 -14.695 -15.633 1 97.56 204 ILE B CA 1
ATOM 3477 C C . ILE B 1 204 ? -17.578 -15.555 -15.141 1 97.56 204 ILE B C 1
ATOM 3479 O O . ILE B 1 204 ? -16.531 -15.641 -15.797 1 97.56 204 ILE B O 1
ATOM 3483 N N . ALA B 1 205 ? -17.766 -16.156 -14 1 97.62 205 ALA B N 1
ATOM 3484 C CA . ALA B 1 205 ? -16.688 -16.984 -13.422 1 97.62 205 ALA B CA 1
ATOM 3485 C C . ALA B 1 205 ? -17.266 -18.031 -12.469 1 97.62 205 ALA B C 1
ATOM 3487 O O . ALA B 1 205 ? -18.328 -17.828 -11.883 1 97.62 205 ALA B O 1
ATOM 3488 N N . THR B 1 206 ? -16.547 -19.109 -12.375 1 97.38 206 THR B N 1
ATOM 3489 C CA . THR B 1 206 ? -16.844 -20.156 -11.391 1 97.38 206 THR B CA 1
ATOM 3490 C C . THR B 1 206 ? -15.625 -20.438 -10.523 1 97.38 206 THR B C 1
ATOM 3492 O O . THR B 1 206 ? -14.516 -20.609 -11.047 1 97.38 206 THR B O 1
ATOM 3495 N N . VAL B 1 207 ? -15.773 -20.359 -9.242 1 96.75 207 VAL B N 1
ATOM 3496 C CA . VAL B 1 207 ? -14.758 -20.766 -8.281 1 96.75 207 VAL B CA 1
ATOM 3497 C C . VAL B 1 207 ? -15.227 -22 -7.508 1 96.75 207 VAL B C 1
ATOM 3499 O O . VAL B 1 207 ? -16.188 -21.922 -6.73 1 96.75 207 VAL B O 1
ATOM 3502 N N . ARG B 1 208 ? -14.586 -23.094 -7.766 1 93.38 208 ARG B N 1
ATOM 3503 C CA . ARG B 1 208 ? -14.953 -24.359 -7.148 1 93.38 208 ARG B CA 1
ATOM 3504 C C . ARG B 1 208 ? -13.758 -25.297 -7.059 1 93.38 208 ARG B C 1
ATOM 3506 O O . ARG B 1 208 ? -12.891 -25.297 -7.934 1 93.38 208 ARG B O 1
ATOM 3513 N N . ASN B 1 209 ? -13.719 -26.078 -5.984 1 92.12 209 ASN B N 1
ATOM 3514 C CA . ASN B 1 209 ? -12.719 -27.125 -5.812 1 92.12 209 ASN B CA 1
ATOM 3515 C C . ASN B 1 209 ? -11.305 -26.578 -5.93 1 92.12 209 ASN B C 1
ATOM 3517 O O . ASN B 1 209 ? -10.453 -27.172 -6.602 1 92.12 209 ASN B O 1
ATOM 3521 N N . GLY B 1 210 ? -11.125 -25.344 -5.477 1 91.56 210 GLY B N 1
ATOM 3522 C CA . GLY B 1 210 ? -9.797 -24.75 -5.41 1 91.56 210 GLY B CA 1
ATOM 3523 C C . GLY B 1 210 ? -9.312 -24.203 -6.742 1 91.56 210 GLY B C 1
ATOM 3524 O O . GLY B 1 210 ? -8.117 -23.969 -6.926 1 91.56 210 GLY B O 1
ATOM 3525 N N . GLU B 1 211 ? -10.266 -24.078 -7.637 1 94.94 211 GLU B N 1
ATOM 3526 C CA . GLU B 1 211 ? -9.93 -23.547 -8.953 1 94.94 211 GLU B CA 1
ATOM 3527 C C . GLU B 1 211 ? -10.914 -22.453 -9.375 1 94.94 211 GLU B C 1
ATOM 3529 O O . GLU B 1 211 ? -12.07 -22.469 -8.953 1 94.94 211 GLU B O 1
ATOM 3534 N N . ALA B 1 212 ? -10.406 -21.578 -10.172 1 96.25 212 ALA B N 1
ATOM 3535 C CA . ALA B 1 212 ? -11.25 -20.547 -10.758 1 96.25 212 ALA B CA 1
ATOM 3536 C C . ALA B 1 212 ? -11.273 -20.656 -12.281 1 96.25 212 ALA B C 1
ATOM 3538 O O . ALA B 1 212 ? -10.234 -20.859 -12.906 1 96.25 212 ALA B O 1
ATOM 3539 N N . THR B 1 213 ? -12.43 -20.641 -12.852 1 96.25 213 THR B N 1
ATOM 3540 C CA . THR B 1 213 ? -12.625 -20.578 -14.297 1 96.25 213 THR B CA 1
ATOM 3541 C C . THR B 1 213 ? -13.273 -19.266 -14.703 1 96.25 213 THR B C 1
ATOM 3543 O O . THR B 1 213 ? -14.352 -18.906 -14.211 1 96.25 213 THR B O 1
ATOM 3546 N N . MET B 1 214 ? -12.578 -18.578 -15.555 1 96.25 214 MET B N 1
ATOM 3547 C CA . MET B 1 214 ? -13.148 -17.344 -16.109 1 96.25 214 MET B CA 1
ATOM 3548 C C . MET B 1 214 ? -13.93 -17.641 -17.391 1 96.25 214 MET B C 1
ATOM 3550 O O . MET B 1 214 ? -13.336 -17.906 -18.438 1 96.25 214 MET B O 1
ATOM 3554 N N . HIS B 1 215 ? -15.211 -17.578 -17.328 1 96.81 215 HIS B N 1
ATOM 3555 C CA . HIS B 1 215 ? -16.062 -17.891 -18.469 1 96.81 215 HIS B CA 1
ATOM 3556 C C . HIS B 1 215 ? -16.156 -16.719 -19.438 1 96.81 215 HIS B C 1
ATOM 3558 O O . HIS B 1 215 ? -16.219 -16.906 -20.641 1 96.81 215 HIS B O 1
ATOM 3564 N N . ASP B 1 216 ? -16.234 -15.539 -18.938 1 96.44 216 ASP B N 1
ATOM 3565 C CA . ASP B 1 216 ? -16.281 -14.305 -19.719 1 96.44 216 ASP B CA 1
ATOM 3566 C C . ASP B 1 216 ? -15.336 -13.258 -19.141 1 96.44 216 ASP B C 1
ATOM 3568 O O . ASP B 1 216 ? -15.75 -12.375 -18.375 1 96.44 216 ASP B O 1
ATOM 3572 N N . ARG B 1 217 ? -14.164 -13.32 -19.547 1 94.56 217 ARG B N 1
ATOM 3573 C CA . ARG B 1 217 ? -13.094 -12.477 -19.031 1 94.56 217 ARG B CA 1
ATOM 3574 C C . ARG B 1 217 ? -13.375 -11.008 -19.312 1 94.56 217 ARG B C 1
ATOM 3576 O O . ARG B 1 217 ? -13.102 -10.148 -18.469 1 94.56 217 ARG B O 1
ATOM 3583 N N . ALA B 1 218 ? -13.867 -10.703 -20.469 1 96.12 218 ALA B N 1
ATOM 3584 C CA . ALA B 1 218 ? -14.18 -9.32 -20.844 1 96.12 218 ALA B CA 1
ATOM 3585 C C . ALA B 1 218 ? -15.242 -8.734 -19.922 1 96.12 218 ALA B C 1
ATOM 3587 O O . ALA B 1 218 ? -15.125 -7.594 -19.469 1 96.12 218 ALA B O 1
ATOM 3588 N N . ARG B 1 219 ? -16.203 -9.531 -19.688 1 97.25 219 ARG B N 1
ATOM 3589 C CA . ARG B 1 219 ? -17.266 -9.07 -18.797 1 97.25 219 ARG B CA 1
ATOM 3590 C C . ARG B 1 219 ? -16.75 -8.914 -17.375 1 97.25 219 ARG B C 1
ATOM 3592 O O . ARG B 1 219 ? -17.141 -7.98 -16.656 1 97.25 219 ARG B O 1
ATOM 3599 N N . ALA B 1 220 ? -15.93 -9.828 -16.891 1 96.81 220 ALA B N 1
ATOM 3600 C CA . ALA B 1 220 ? -15.312 -9.711 -15.562 1 96.81 220 ALA B CA 1
ATOM 3601 C C . ALA B 1 220 ? -14.547 -8.398 -15.43 1 96.81 220 ALA B C 1
ATOM 3603 O O . ALA B 1 220 ? -14.656 -7.707 -14.414 1 96.81 220 ALA B O 1
ATOM 3604 N N . GLU B 1 221 ? -13.828 -8.023 -16.484 1 96.44 221 GLU B N 1
ATOM 3605 C CA . GLU B 1 221 ? -13.055 -6.789 -16.484 1 96.44 221 GLU B CA 1
ATOM 3606 C C . GLU B 1 221 ? -13.969 -5.566 -16.422 1 96.44 221 GLU B C 1
ATOM 3608 O O . GLU B 1 221 ? -13.672 -4.594 -15.734 1 96.44 221 GLU B O 1
ATOM 3613 N N . ARG B 1 222 ? -15.031 -5.652 -17.141 1 96.12 222 ARG B N 1
ATOM 3614 C CA . ARG B 1 222 ? -15.961 -4.531 -17.188 1 96.12 222 ARG B CA 1
ATOM 3615 C C . ARG B 1 222 ? -16.641 -4.32 -15.844 1 96.12 222 ARG B C 1
ATOM 3617 O O . ARG B 1 222 ? -16.641 -3.209 -15.305 1 96.12 222 ARG B O 1
ATOM 3624 N N . ILE B 1 223 ? -17.094 -5.418 -15.266 1 95.69 223 ILE B N 1
ATOM 3625 C CA . ILE B 1 223 ? -17.828 -5.297 -14.008 1 95.69 223 ILE B CA 1
ATOM 3626 C C . ILE B 1 223 ? -16.844 -4.957 -12.883 1 95.69 223 ILE B C 1
ATOM 3628 O O . ILE B 1 223 ? -17.188 -4.207 -11.969 1 95.69 223 ILE B O 1
ATOM 3632 N N . GLY B 1 224 ? -15.68 -5.469 -12.938 1 95.81 224 GLY B N 1
ATOM 3633 C CA . GLY B 1 224 ? -14.68 -5.246 -11.914 1 95.81 224 GLY B CA 1
ATOM 3634 C C . GLY B 1 224 ? -13.891 -3.967 -12.125 1 95.81 224 GLY B C 1
ATOM 3635 O O . GLY B 1 224 ? -13.016 -3.629 -11.312 1 95.81 224 GLY B O 1
ATOM 3636 N N . LEU B 1 225 ? -14.156 -3.344 -13.328 1 95 225 LEU B N 1
ATOM 3637 C CA . LEU B 1 225 ? -13.398 -2.152 -13.703 1 95 225 LEU B CA 1
ATOM 3638 C C . LEU B 1 225 ? -11.898 -2.422 -13.641 1 95 225 LEU B C 1
ATOM 3640 O O . LEU B 1 225 ? -11.141 -1.617 -13.102 1 95 225 LEU B O 1
ATOM 3644 N N . PHE B 1 226 ? -11.5 -3.535 -14.062 1 95.12 226 PHE B N 1
ATOM 3645 C CA . PHE B 1 226 ? -10.117 -3.99 -13.969 1 95.12 226 PHE B CA 1
ATOM 3646 C C . PHE B 1 226 ? -9.281 -3.434 -15.109 1 95.12 226 PHE B C 1
ATOM 3648 O O . PHE B 1 226 ? -9.633 -3.596 -16.281 1 95.12 226 PHE B O 1
ATOM 3655 N N . ASP B 1 227 ? -8.227 -2.729 -14.742 1 92.5 227 ASP B N 1
ATOM 3656 C CA . ASP B 1 227 ? -7.148 -2.268 -15.609 1 92.5 227 ASP B CA 1
ATOM 3657 C C . ASP B 1 227 ? -5.781 -2.615 -15.023 1 92.5 227 ASP B C 1
ATOM 3659 O O . ASP B 1 227 ? -5.469 -2.23 -13.898 1 92.5 227 ASP B O 1
ATOM 3663 N N . ALA B 1 228 ? -4.98 -3.316 -15.82 1 93.25 228 ALA B N 1
ATOM 3664 C CA . ALA B 1 228 ? -3.75 -3.902 -15.289 1 93.25 228 ALA B CA 1
ATOM 3665 C C . ALA B 1 228 ? -2.625 -2.871 -15.242 1 93.25 228 ALA B C 1
ATOM 3667 O O . ALA B 1 228 ? -1.465 -3.219 -15.016 1 93.25 228 ALA B O 1
ATOM 3668 N N . GLY B 1 229 ? -2.871 -1.634 -15.477 1 92.56 229 GLY B N 1
ATOM 3669 C CA . GLY B 1 229 ? -1.85 -0.6 -15.539 1 92.56 229 GLY B CA 1
ATOM 3670 C C . GLY B 1 229 ? -0.991 -0.54 -14.289 1 92.56 229 GLY B C 1
ATOM 3671 O O . GLY B 1 229 ? 0.213 -0.289 -14.367 1 92.56 229 GLY B O 1
ATOM 3672 N N . TYR B 1 230 ? -1.583 -0.835 -13.117 1 95.31 230 TYR B N 1
ATOM 3673 C CA . TYR B 1 230 ? -0.879 -0.728 -11.844 1 95.31 230 TYR B CA 1
ATOM 3674 C C . TYR B 1 230 ? 0.143 -1.847 -11.688 1 95.31 230 TYR B C 1
ATOM 3676 O O . TYR B 1 230 ? 0.97 -1.819 -10.773 1 95.31 230 TYR B O 1
ATOM 3684 N N . LEU B 1 231 ? 0.169 -2.834 -12.602 1 96.25 231 LEU B N 1
ATOM 3685 C CA . LEU B 1 231 ? 1.125 -3.936 -12.562 1 96.25 231 LEU B CA 1
ATOM 3686 C C . LEU B 1 231 ? 2.398 -3.576 -13.32 1 96.25 231 LEU B C 1
ATOM 3688 O O . LEU B 1 231 ? 3.377 -4.324 -13.289 1 96.25 231 LEU B O 1
ATOM 3692 N N . TYR B 1 232 ? 2.447 -2.457 -14.047 1 94.5 232 TYR B N 1
ATOM 3693 C CA . TYR B 1 232 ? 3.607 -1.973 -14.789 1 94.5 232 TYR B CA 1
ATOM 3694 C C . TYR B 1 232 ? 4.117 -3.033 -15.758 1 94.5 232 TYR B C 1
ATOM 3696 O O . TYR B 1 232 ? 5.316 -3.316 -15.805 1 94.5 232 TYR B O 1
ATOM 3704 N N . LEU B 1 233 ? 3.285 -3.572 -16.531 1 92.81 233 LEU B N 1
ATOM 3705 C CA . LEU B 1 233 ? 3.633 -4.586 -17.516 1 92.81 233 LEU B CA 1
ATOM 3706 C C . LEU B 1 233 ? 4.297 -3.953 -18.734 1 92.81 233 LEU B C 1
ATOM 3708 O O . LEU B 1 233 ? 4.105 -2.764 -19 1 92.81 233 LEU B O 1
ATOM 3712 N N . PRO B 1 234 ? 5.188 -4.613 -19.453 1 91.44 234 PRO B N 1
ATOM 3713 C CA . PRO B 1 234 ? 5.527 -6.02 -19.234 1 91.44 234 PRO B CA 1
ATOM 3714 C C . PRO B 1 234 ? 6.656 -6.203 -18.219 1 91.44 234 PRO B C 1
ATOM 3716 O O . PRO B 1 234 ? 7.523 -5.332 -18.094 1 91.44 234 PRO B O 1
ATOM 3719 N N . TRP B 1 235 ? 6.645 -7.32 -17.469 1 83.88 235 TRP B N 1
ATOM 3720 C CA . TRP B 1 235 ? 7.707 -7.629 -16.516 1 83.88 235 TRP B CA 1
ATOM 3721 C C . TRP B 1 235 ? 8.906 -8.242 -17.234 1 83.88 235 TRP B C 1
ATOM 3723 O O . TRP B 1 235 ? 10.039 -8.156 -16.75 1 83.88 235 TRP B O 1
ATOM 3733 N N . ASN B 1 236 ? 8.727 -8.82 -18.312 1 70.5 236 ASN B N 1
ATOM 3734 C CA . ASN B 1 236 ? 9.836 -9.32 -19.109 1 70.5 236 ASN B CA 1
ATOM 3735 C C . ASN B 1 236 ? 10.297 -8.297 -20.141 1 70.5 236 ASN B C 1
ATOM 3737 O O . ASN B 1 236 ? 9.57 -8 -21.094 1 70.5 236 ASN B O 1
ATOM 3741 N N . PRO B 1 237 ? 11.469 -7.598 -19.828 1 60.22 237 PRO B N 1
ATOM 3742 C CA . PRO B 1 237 ? 11.93 -6.52 -20.703 1 60.22 237 PRO B CA 1
ATOM 3743 C C . PRO B 1 237 ? 11.984 -6.934 -22.172 1 60.22 237 PRO B C 1
ATOM 3745 O O . PRO B 1 237 ? 11.883 -6.086 -23.062 1 60.22 237 PRO B O 1
ATOM 3748 N N . ASP B 1 238 ? 12.391 -8.258 -22.406 1 55.25 238 ASP B N 1
ATOM 3749 C CA . ASP B 1 238 ? 12.5 -8.68 -23.797 1 55.25 238 ASP B CA 1
ATOM 3750 C C . ASP B 1 238 ? 11.141 -8.664 -24.484 1 55.25 238 ASP B C 1
ATOM 3752 O O . ASP B 1 238 ? 11.055 -8.766 -25.703 1 55.25 238 ASP B O 1
ATOM 3756 N N . GLU B 1 239 ? 10.117 -8.664 -23.719 1 48.56 239 GLU B N 1
ATOM 3757 C CA . GLU B 1 239 ? 8.773 -8.617 -24.281 1 48.56 239 GLU B CA 1
ATOM 3758 C C . GLU B 1 239 ? 8.297 -7.18 -24.469 1 48.56 239 GLU B C 1
ATOM 3760 O O . GLU B 1 239 ? 7.156 -6.945 -24.875 1 48.56 239 GLU B O 1
ATOM 3765 N N . SER B 1 240 ? 9.055 -6.207 -24.016 1 40.56 240 SER B N 1
ATOM 3766 C CA . SER B 1 240 ? 8.68 -4.824 -24.281 1 40.56 240 SER B CA 1
ATOM 3767 C C . SER B 1 240 ? 8.797 -4.5 -25.766 1 40.56 240 SER B C 1
ATOM 3769 O O . SER B 1 240 ? 9.695 -5.012 -26.453 1 40.56 240 SER B O 1
#

Sequence (480 aa):
MDDTNYTGMVRRLSPDLWRRLSEAHSGSIDLSPREVMTRAGQRLHRSALLLDGIIAREVTDRGGNRQIVSIQVPGDFVDLHGLPLKQLDHDVVAMGPARVALFEHDDLERLMGDDAEYARALWSLTMIDASISRHWTFRMGQLRALAGMANFLCEMQIRLQLCGRADGSTPFALPWTQGELGQICGMSVVHVNRVLRDLREAGIATVRNGEATMHDRARAERIGLFDAGYLYLPWNPDESMDDTNYTGMVRRLSPDLWRRLSEAHSGSIDLSPREVMTRAGQRLHRSALLLDGIIAREVTDRGGNRQIVSIQVPGDFVDLHGLPLKQLDHDVVAMGPARVALFEHDDLERLMGDDAEYARALWSLTMIDASISRHWTFRMGQLRALAGMANFLCEMQIRLQLCGRADGSTPFALPWTQGELGQICGMSVVHVNRVLRDLREAGIATVRNGEATMHDRARAERIGLFDAGYLYLPWNPDES

Secondary structure (DSSP, 8-state):
--GGGS-GGGGGS-HHHHHHHHHH--EEEEE-TT-EEE-TT-B-SEEEEEEES-EEEEEE-TT--EEEEEEE-TT-BSSTTHHHHSB-SSEEEESSSEEEEEEEHHHHHHHHHH-HHHHHHHHHHHHHHHHHHHHHHHHHHH--HHHHHHHHHHHHHHHHHHTTS--SSS-EE----HHHHHHHHT--HHHHHHHHHHHHHTTSEEEETTEEEES-HHHHHHHHT--GGGG-S-SSGGG-/--GGGS-GGGGGS-HHHHHHHHHH--EEEEE-TT-EEE-TT-B-SEEEEEEES-EEEEEE-TT--EEEEEEE-TT-BSSTTHHHHSB-SSEEEESSSEEEEEEEHHHHHHHHHH-HHHHHHHHHHHHHHHHHHHHHHHHHHH--HHHHHHHHHHHHHHHHHHTTS--SSS-EE----HHHHHHHHT--HHHHHHHHHHHHHTTSEEEETTEEEES-HHHHHHHHT--GGGG-S-SSGGG-

Organism: NCBI:txid1123501

pLDDT: mean 94.05, std 7.11, range [39.94, 98.56]